Protein AF-A0A972R0W6-F1 (afdb_monomer)

Foldseek 3Di:
DDQDFDDWDFDDDPQWTWTDRDDPDPDDTQTDGRDPPADQVQEDEDEDEFDADDPQGFRDPFKDKFFAAQQGKYKYKYKDFPVQVFWWKKWKKFWDDDQPDWWKKKKAWDPVSDMDIDTGGDDGIDIDTDGPDPPPDDPDDDDRPTIMMIMTIGDHRIMMITGTIGTDRDFVCVFFDHLKTKDFADQAAQWAAKEQDLQQLKIWTWGQDDQKIFIKIFDDPPPPRYTDDDLPGMDTQDMDGARQWHAWYWDDDPVVAIWIWTWGQFFIKIFGADPNRHYGDDDIGGLEGRQDHDADRRYWYWDADPQGKIKIWFADRDQAHPDPRGQFIWIAHHPGRDTDTAEHAQHTFQAWDDDPQWIWTWGQHGFDPAAFPDWIFIATGGVPRGGPQAHQQPPQWTQHQVVLFTDGDPPNPPPDDPDDRVRHPDRGQETHTHQQAWRYKDAQCLAPDDPPSNAFMKTFGQWHDRHPDIDHLFIFGDHDPDGDHGDHGRGPLVDPVVCVQFQARFGWRYWDQGNNRWIKTAGNDGDDHGPVPGGRHTIMTMDRHPPDDPDPDD

Radius of gyration: 28.61 Å; Cα contacts (8 Å, |Δi|>4): 1429; chains: 1; bounding box: 66×71×79 Å

Solvent-accessible surface area (backbone atoms only — not comparable to full-atom values): 29806 Å² total; per-residue (Å²): 134,87,86,76,77,78,48,83,46,81,43,82,58,96,80,33,44,34,39,37,72,46,62,102,66,95,67,85,69,45,62,49,76,64,58,89,96,64,67,69,94,39,55,48,76,53,79,47,82,52,65,82,51,98,58,89,30,42,43,43,96,57,63,45,77,48,70,14,51,75,83,19,33,24,36,44,34,39,44,44,61,55,95,50,81,67,35,38,34,42,36,35,32,40,49,62,76,68,102,82,54,65,36,42,42,30,44,38,36,67,86,81,58,48,70,51,75,46,80,43,76,69,78,50,78,45,78,46,76,45,72,71,59,99,76,82,78,80,92,75,83,92,64,100,77,50,43,42,33,43,41,39,44,36,51,48,58,29,40,42,35,41,54,40,38,32,43,43,74,66,63,39,41,94,33,29,53,90,55,32,37,38,40,76,26,37,88,37,58,28,22,28,25,40,31,49,41,86,91,63,38,38,29,36,36,20,26,37,47,89,68,12,26,35,34,32,37,35,39,59,85,86,71,80,68,41,49,56,80,73,74,80,24,22,42,79,53,46,71,52,79,46,62,37,48,24,18,33,39,76,55,68,45,92,87,86,42,40,27,41,38,41,18,37,40,32,33,31,34,32,33,36,42,36,94,71,58,78,41,62,52,77,69,81,37,82,58,33,68,86,46,72,68,72,60,64,44,30,49,22,24,53,49,64,50,99,79,49,33,35,42,32,20,32,20,22,58,51,74,74,51,88,60,89,79,34,9,21,35,28,34,22,52,51,98,54,70,57,74,40,67,28,38,33,20,33,43,26,32,41,14,64,42,74,54,96,66,26,37,38,34,28,29,39,57,53,76,88,64,55,66,72,32,43,31,28,39,26,37,72,43,56,67,81,61,64,65,69,74,49,41,59,37,40,57,48,26,44,57,34,78,85,80,70,42,68,42,76,41,87,80,60,72,86,60,86,77,94,64,59,70,88,64,36,84,67,76,56,52,32,37,40,63,22,54,17,44,51,37,17,41,31,58,19,63,57,28,69,46,60,83,83,60,35,47,32,34,37,34,13,13,35,28,41,85,79,40,94,65,83,37,47,13,21,30,33,50,52,47,65,90,64,63,55,88,50,79,56,74,45,30,48,32,68,37,73,67,46,17,66,72,30,28,18,33,42,21,27,26,8,27,26,39,40,72,87,18,29,42,36,37,24,11,34,44,66,44,74,86,48,57,90,93,49,49,76,28,17,31,34,34,35,39,75,52,84,72,84,73,86,76,82,76,132

Sequence (554 aa):
MAMRIRLLILVMVGGLVVMLVGCFSGEPVLKLPSIPGLDFSKASGSITRMKPNSEPQQLLSQPVKITAPSEAWAVRIFSILPDYQGAVASIDFDTEWSDRNSFQVGVANYQTHEWEMLEVNSGGAHTLTLDPLSSYRSWNGGGEDEKTYLVFAVPPGETLTVNSIQTNQRRLYEHVPPGFVANRFLSLSGSRDIWTDSRTGVTYVMRRSGSGWEVWWMQDDNGDGKVTTGDKEAGILISGSGKAAHGVTVYGNAREGYFLYAGVFDTIYRVKLSANGRSPQGSLETWLTGLPAGRGHTAKSIRFDSSGNAYIGVGSSGNISTEQNRAAIYRVPAGSNRAKIWVRGIRNPTALLIEGKDLLVFSVERDRLGNEKPVEPLYRIPLSTPSGVDHFGYPWWMWDGVARDYVRDDRVGGAPIPLSADQIPFAPEAWIPAHNTPLGMVHANETNFPAPWNKGIFVAARGSWNSDVRTGYRVFYIDDGQTIPFTGMFLNANSLLFKNLVGGWFRPVSVAAAADGSLLVTGDAISGPVKPGEGFRGIYRISYDQTPYLTISP

Nearest PDB structures (foldseek):
  7y68-assembly1_A  TM=3.929E-01  e=5.080E-03  Homo sapiens
  8k10-assembly1_B  TM=3.950E-01  e=6.820E-03  Homo sapiens
  7y63-assembly1_A  TM=3.638E-01  e=6.820E-03  Homo sapiens
  6jja-assembly1_A  TM=3.104E-01  e=2.018E-01  Extra small virus
  7sg7-assembly1_U  TM=1.978E-01  e=2.988E-01  Lederbergvirus Sf6

Structure (mmCIF, N/CA/C/O backbone):
data_AF-A0A972R0W6-F1
#
_entry.id   AF-A0A972R0W6-F1
#
loop_
_atom_site.group_PDB
_atom_site.id
_atom_site.type_symbol
_atom_site.label_atom_id
_atom_site.label_alt_id
_atom_site.label_comp_id
_atom_site.label_asym_id
_atom_site.label_entity_id
_atom_site.label_seq_id
_atom_site.pdbx_PDB_ins_code
_atom_site.Cartn_x
_atom_site.Cartn_y
_atom_site.Cartn_z
_atom_site.occupancy
_atom_site.B_iso_or_equiv
_atom_site.auth_seq_id
_atom_site.auth_comp_id
_atom_site.auth_asym_id
_atom_site.auth_atom_id
_atom_site.pdbx_PDB_model_num
ATOM 1 N N . MET A 1 1 ? 1.108 22.843 47.972 1.00 26.27 1 MET A N 1
ATOM 2 C CA . MET A 1 1 ? -0.032 23.709 48.353 1.00 26.27 1 MET A CA 1
ATOM 3 C C . MET A 1 1 ? -1.268 23.194 47.630 1.00 26.27 1 MET A C 1
ATOM 5 O O . MET A 1 1 ? -1.279 23.199 46.410 1.00 26.27 1 MET A O 1
ATOM 9 N N . ALA A 1 2 ? -2.255 22.650 48.344 1.00 24.50 2 ALA A N 1
ATOM 10 C CA . ALA A 1 2 ? -3.485 22.145 47.735 1.00 24.50 2 ALA A CA 1
ATOM 11 C C . ALA A 1 2 ? -4.495 23.296 47.598 1.00 24.50 2 ALA A C 1
ATOM 13 O O . ALA A 1 2 ? -5.080 23.722 48.594 1.00 24.50 2 ALA A O 1
ATOM 14 N N . MET A 1 3 ? -4.683 23.815 46.384 1.00 24.27 3 MET A N 1
ATOM 15 C CA . MET A 1 3 ? -5.720 24.809 46.091 1.00 24.27 3 MET A CA 1
ATOM 16 C C . MET A 1 3 ? -7.095 24.123 46.175 1.00 24.27 3 MET A C 1
ATOM 18 O O . MET A 1 3 ? -7.469 23.322 45.319 1.00 24.27 3 MET A O 1
ATOM 22 N N . ARG A 1 4 ? -7.832 24.380 47.262 1.00 27.16 4 ARG A N 1
ATOM 23 C CA . ARG A 1 4 ? -9.235 23.975 47.422 1.00 27.16 4 ARG A CA 1
ATOM 24 C C . ARG A 1 4 ? -10.118 25.027 46.745 1.00 27.16 4 ARG A C 1
ATOM 26 O O . ARG A 1 4 ? -10.258 26.123 47.278 1.00 27.16 4 ARG A O 1
ATOM 33 N N . ILE A 1 5 ? -10.733 24.688 45.612 1.00 35.19 5 ILE A N 1
ATOM 34 C CA . ILE A 1 5 ? -11.845 25.466 45.036 1.00 35.19 5 ILE A CA 1
ATOM 35 C C . ILE A 1 5 ? -13.030 25.317 45.997 1.00 35.19 5 ILE A C 1
ATOM 37 O O . ILE A 1 5 ? -13.418 24.192 46.317 1.00 35.19 5 ILE A O 1
ATOM 41 N N . ARG A 1 6 ? -13.549 26.427 46.532 1.00 32.81 6 ARG A N 1
ATOM 42 C CA . ARG A 1 6 ? -14.561 26.408 47.606 1.00 32.81 6 ARG A CA 1
ATOM 43 C C . ARG A 1 6 ? -15.814 27.241 47.349 1.00 32.81 6 ARG A C 1
ATOM 45 O O . ARG A 1 6 ? -16.665 27.257 48.231 1.00 32.81 6 ARG A O 1
ATOM 52 N N . LEU A 1 7 ? -15.972 27.903 46.201 1.00 36.31 7 LEU A N 1
ATOM 53 C CA . LEU A 1 7 ? -17.125 28.785 46.022 1.00 36.31 7 LEU A CA 1
ATOM 54 C C . LEU A 1 7 ? -17.667 28.790 44.589 1.00 36.31 7 LEU A C 1
ATOM 56 O O . LEU A 1 7 ? -16.967 29.162 43.649 1.00 36.31 7 LEU A O 1
ATOM 60 N N . LEU A 1 8 ? -18.928 28.375 44.472 1.00 40.12 8 LEU A N 1
ATOM 61 C CA . LEU A 1 8 ? -19.815 28.630 43.344 1.00 40.12 8 LEU A CA 1
ATOM 62 C C . LEU A 1 8 ? -20.675 29.836 43.746 1.00 40.12 8 LEU A C 1
ATOM 64 O O . LEU A 1 8 ? -21.438 29.724 44.704 1.00 40.12 8 LEU A O 1
ATOM 68 N N . ILE A 1 9 ? -20.545 30.976 43.064 1.00 41.19 9 ILE A N 1
ATOM 69 C CA . ILE A 1 9 ? -21.496 32.090 43.219 1.00 41.19 9 ILE A CA 1
ATOM 70 C C . ILE A 1 9 ? -22.218 32.276 41.886 1.00 41.19 9 ILE A C 1
ATOM 72 O O . ILE A 1 9 ? -21.591 32.543 40.863 1.00 41.19 9 ILE A O 1
ATOM 76 N N . LEU A 1 10 ? -23.539 32.134 41.901 1.00 44.00 10 LEU A N 1
ATOM 77 C CA . LEU A 1 10 ? -24.410 32.512 40.791 1.00 44.00 10 LEU A CA 1
ATOM 78 C C . LEU A 1 10 ? -24.874 33.947 41.045 1.00 44.00 10 LEU A C 1
ATOM 80 O O . LEU A 1 10 ? -25.495 34.217 42.072 1.00 44.00 10 LEU A O 1
ATOM 84 N N . VAL A 1 11 ? -24.534 34.878 40.152 1.00 35.84 11 VAL A N 1
ATOM 85 C CA . VAL A 1 11 ? -24.940 36.288 40.267 1.00 35.84 11 VAL A CA 1
ATOM 86 C C . VAL A 1 11 ? -25.816 36.658 39.080 1.00 35.84 11 VAL A C 1
ATOM 88 O O . VAL A 1 11 ? -25.453 36.423 37.929 1.00 35.84 11 VAL A O 1
ATOM 91 N N . MET A 1 12 ? -26.965 37.267 39.361 1.00 31.06 12 MET A N 1
ATOM 92 C CA . MET A 1 12 ? -27.819 37.889 38.353 1.00 31.06 12 MET A CA 1
ATOM 93 C C . MET A 1 12 ? -27.298 39.291 38.036 1.00 31.06 12 MET A C 1
ATOM 95 O O . MET A 1 12 ? -27.282 40.156 38.912 1.00 31.06 12 MET A O 1
ATOM 99 N N . VAL A 1 13 ? -26.900 39.534 36.785 1.00 33.53 13 VAL A N 1
ATOM 100 C CA . VAL A 1 13 ? -26.570 40.884 36.300 1.00 33.53 13 VAL A CA 1
ATOM 101 C C . VAL A 1 13 ? -27.348 41.141 35.013 1.00 33.53 13 VAL A C 1
ATOM 103 O O . VAL A 1 13 ? -27.058 40.554 33.976 1.00 33.53 13 VAL A O 1
ATOM 106 N N . GLY A 1 14 ? -28.360 42.012 35.080 1.00 28.38 14 GLY A N 1
ATOM 107 C CA . GLY A 1 14 ? -29.099 42.480 33.899 1.00 28.38 14 GLY A CA 1
ATOM 108 C C . GLY A 1 14 ? -29.920 41.414 33.160 1.00 28.38 14 GLY A C 1
ATOM 109 O O . GLY A 1 14 ? -30.090 41.529 31.953 1.00 28.38 14 GLY A O 1
ATOM 110 N N . GLY A 1 15 ? -30.402 40.376 33.853 1.00 33.72 15 GLY A N 1
ATOM 111 C CA . GLY A 1 15 ? -31.162 39.272 33.245 1.00 33.72 15 GLY A CA 1
ATOM 112 C C . GLY A 1 15 ? -30.304 38.134 32.676 1.00 33.72 15 GLY A C 1
ATOM 113 O O . GLY A 1 15 ? -30.857 37.140 32.219 1.00 33.72 15 GLY A O 1
ATOM 114 N N . LEU A 1 16 ? -28.970 38.237 32.749 1.00 32.34 16 LEU A N 1
ATOM 115 C CA . LEU A 1 16 ? -28.038 37.135 32.493 1.00 32.34 16 LEU A CA 1
ATOM 116 C C . LEU A 1 16 ? -27.550 36.497 33.798 1.00 32.34 16 LEU A C 1
ATOM 118 O O . LEU A 1 16 ? -27.322 37.178 34.804 1.00 32.34 16 LEU A O 1
ATOM 122 N N . VAL A 1 17 ? -27.337 35.182 33.744 1.00 41.84 17 VAL A N 1
ATOM 123 C CA . VAL A 1 17 ? -26.822 34.372 34.851 1.00 41.84 17 VAL A CA 1
ATOM 124 C C . VAL A 1 17 ? -25.311 34.265 34.711 1.00 41.84 17 VAL A C 1
ATOM 126 O O . VAL A 1 17 ? -24.779 33.668 33.779 1.00 41.84 17 VAL A O 1
ATOM 129 N N . VAL A 1 18 ? -24.595 34.866 35.652 1.00 38.44 18 VAL A N 1
ATOM 130 C CA . VAL A 1 18 ? -23.135 34.879 35.666 1.00 38.44 18 VAL A CA 1
ATOM 131 C C . VAL A 1 18 ? -22.648 33.816 36.649 1.00 38.44 18 VAL A C 1
ATOM 133 O O . VAL A 1 18 ? -22.958 33.881 37.840 1.00 38.44 18 VAL A O 1
ATOM 136 N N . MET A 1 19 ? -21.887 32.833 36.161 1.00 47.56 19 MET A N 1
ATOM 137 C CA . MET A 1 19 ? -21.331 31.756 36.977 1.00 47.56 19 MET A CA 1
ATOM 138 C C . MET A 1 19 ? -19.899 32.111 37.408 1.00 47.56 19 MET A C 1
ATOM 140 O O . MET A 1 19 ? -18.948 32.044 36.628 1.00 47.56 19 MET A O 1
ATOM 144 N N . LEU A 1 20 ? -19.716 32.476 38.679 1.00 40.94 20 LEU A N 1
ATOM 145 C CA . LEU A 1 20 ? -18.393 32.689 39.269 1.00 40.94 20 LEU A CA 1
ATOM 146 C C . LEU A 1 20 ? -17.832 31.351 39.763 1.00 40.94 20 LEU A C 1
ATOM 148 O O . LEU A 1 20 ? -18.228 30.850 40.819 1.00 40.94 20 LEU A O 1
ATOM 152 N N . VAL A 1 21 ? -16.882 30.787 39.014 1.00 42.38 21 VAL A N 1
ATOM 153 C CA . VAL A 1 21 ? -16.009 29.707 39.496 1.00 42.38 21 VAL A CA 1
ATOM 154 C C . VAL A 1 21 ? -14.774 30.358 40.118 1.00 42.38 21 VAL A C 1
ATOM 156 O O . VAL A 1 21 ? -13.815 30.684 39.428 1.00 42.38 21 VAL A O 1
ATOM 159 N N . GLY A 1 22 ? -14.806 30.607 41.428 1.00 34.03 22 GLY A N 1
ATOM 160 C CA . GLY A 1 22 ? -13.703 31.273 42.121 1.00 34.03 22 GLY A CA 1
ATOM 161 C C . GLY A 1 22 ? -12.581 30.310 42.522 1.00 34.03 22 GLY A C 1
ATOM 162 O O . GLY A 1 22 ? -12.745 29.523 43.459 1.00 34.03 22 GLY A O 1
ATOM 163 N N . CYS A 1 23 ? -11.406 30.430 41.897 1.00 34.53 23 CYS A N 1
ATOM 164 C CA . CYS A 1 23 ? -10.146 30.305 42.638 1.00 34.53 23 CYS A CA 1
ATOM 165 C C . CYS A 1 23 ? -9.796 31.697 43.180 1.00 34.53 23 CYS A C 1
ATOM 167 O O . CYS A 1 23 ? -10.013 32.692 42.492 1.00 34.53 23 CYS A O 1
ATOM 169 N N . PHE A 1 24 ? -9.297 31.794 44.415 1.00 35.31 24 PHE A N 1
ATOM 170 C CA . PHE A 1 24 ? -8.860 33.064 45.012 1.00 35.31 24 PHE A CA 1
ATOM 171 C C . PHE A 1 24 ? -7.587 33.579 44.308 1.00 35.31 24 PHE A C 1
ATOM 173 O O . PHE A 1 24 ? -6.499 33.517 44.867 1.00 35.31 24 PHE A O 1
ATOM 180 N N . SER A 1 25 ? -7.711 34.037 43.063 1.00 35.16 25 SER A N 1
ATOM 181 C CA . SER A 1 25 ? -6.658 34.709 42.297 1.00 35.16 25 SER A CA 1
ATOM 182 C C . SER A 1 25 ? -7.235 35.376 41.038 1.00 35.16 25 SER A C 1
ATOM 184 O O . SER A 1 25 ? -6.908 34.972 39.938 1.00 35.16 25 SER A O 1
ATOM 186 N N . GLY A 1 26 ? -8.124 36.366 41.184 1.00 36.16 26 GLY A N 1
ATOM 187 C CA . GLY A 1 26 ? -8.351 37.429 40.179 1.00 36.16 26 GLY A CA 1
ATOM 188 C C . GLY A 1 26 ? -8.677 37.072 38.711 1.00 36.16 26 GLY A C 1
ATOM 189 O O . GLY A 1 26 ? -8.507 37.938 37.860 1.00 36.16 26 GLY A O 1
ATOM 190 N N . GLU A 1 27 ? -9.131 35.858 38.400 1.00 37.72 27 GLU A N 1
ATOM 191 C CA . GLU A 1 27 ? -9.293 35.332 37.027 1.00 37.72 27 GLU A CA 1
ATOM 192 C C . GLU A 1 27 ? -10.741 35.446 36.479 1.00 37.72 27 GLU A C 1
ATOM 194 O O . GLU A 1 27 ? -11.682 35.625 37.264 1.00 37.72 27 GLU A O 1
ATOM 199 N N . PRO A 1 28 ? -10.950 35.381 35.142 1.00 37.97 28 PRO A N 1
ATOM 200 C CA . PRO A 1 28 ? -12.213 35.741 34.491 1.00 37.97 28 PRO A CA 1
ATOM 201 C C . PRO A 1 28 ? -13.389 34.794 34.782 1.00 37.97 28 PRO A C 1
ATOM 203 O O . PRO A 1 28 ? -13.250 33.607 35.082 1.00 37.97 28 PRO A O 1
ATOM 206 N N . VAL A 1 29 ? -14.586 35.372 34.669 1.00 44.16 29 VAL A N 1
ATOM 207 C CA . VAL A 1 29 ? -15.883 34.789 35.032 1.00 44.16 29 VAL A CA 1
ATOM 208 C C . VAL A 1 29 ? -16.507 34.055 33.843 1.00 44.16 29 VAL A C 1
ATOM 210 O O . VAL A 1 29 ? -16.591 34.626 32.755 1.00 44.16 29 VAL A O 1
ATOM 213 N N . LEU A 1 30 ? -17.006 32.830 34.041 1.00 41.09 30 LEU A N 1
ATOM 214 C CA . LEU A 1 30 ? -17.746 32.112 33.001 1.00 41.09 30 LEU A CA 1
ATOM 215 C C . LEU A 1 30 ? -19.176 32.678 32.912 1.00 41.09 30 LEU A C 1
ATOM 217 O O . LEU A 1 30 ? -19.958 32.585 33.860 1.00 41.09 30 LEU A O 1
ATOM 221 N N . LYS A 1 31 ? -19.532 33.299 31.785 1.00 44.34 31 LYS A N 1
ATOM 222 C CA . LYS A 1 31 ? -20.897 33.786 31.540 1.00 44.34 31 LYS A CA 1
ATOM 223 C C . LYS A 1 31 ? -21.687 32.709 30.807 1.00 44.34 31 LYS A C 1
ATOM 225 O O . LYS A 1 31 ? -21.352 32.384 29.675 1.00 44.34 31 LYS A O 1
ATOM 230 N N . LEU A 1 32 ? -22.719 32.178 31.457 1.00 43.28 32 LEU A N 1
ATOM 231 C CA . LEU A 1 32 ? -23.705 31.313 30.819 1.00 43.28 32 LEU A CA 1
ATOM 232 C C . LEU A 1 32 ? -24.863 32.191 30.296 1.00 43.28 32 LEU A C 1
ATOM 234 O O . LEU A 1 32 ? -25.122 33.271 30.835 1.00 43.28 32 LEU A O 1
ATOM 238 N N . PRO A 1 33 ? -25.547 31.785 29.224 1.00 41.19 33 PRO A N 1
ATOM 239 C CA . PRO A 1 33 ? -26.726 32.479 28.703 1.00 41.19 33 PRO A CA 1
ATOM 240 C C . PRO A 1 33 ? -27.892 32.408 29.698 1.00 41.19 33 PRO A C 1
ATOM 242 O O . PRO A 1 33 ? -27.933 31.547 30.578 1.00 41.19 33 PRO A O 1
ATOM 245 N N . SER A 1 34 ? -28.895 33.269 29.523 1.00 45.50 34 SER A N 1
ATOM 246 C CA . SER A 1 34 ? -30.193 33.069 30.170 1.00 45.50 34 SER A CA 1
ATOM 247 C C . SER A 1 34 ? -30.876 31.839 29.570 1.00 45.50 34 SER A C 1
ATOM 249 O O . SER A 1 34 ? -31.224 31.848 28.389 1.00 45.50 34 SER A O 1
ATOM 251 N N . ILE A 1 35 ? -31.075 30.797 30.378 1.00 44.88 35 ILE A N 1
ATOM 252 C CA . ILE A 1 35 ? -31.847 29.621 29.974 1.00 44.88 35 ILE A CA 1
ATOM 253 C C . ILE A 1 35 ? -33.345 29.942 30.138 1.00 44.88 35 ILE A C 1
ATOM 255 O O . ILE A 1 35 ? -33.762 30.295 31.247 1.00 44.88 35 ILE A O 1
ATOM 259 N N . PRO A 1 36 ? -34.169 29.851 29.076 1.00 39.59 36 PRO A N 1
ATOM 260 C CA . PRO A 1 36 ? -35.606 30.103 29.173 1.00 39.59 36 PRO A CA 1
ATOM 261 C C . PRO A 1 36 ? -36.269 29.186 30.215 1.00 39.59 36 PRO A C 1
ATOM 263 O O . PRO A 1 36 ? -36.095 27.975 30.172 1.00 39.59 36 PRO A O 1
ATOM 266 N N . GLY A 1 37 ? -37.021 29.761 31.162 1.00 44.09 37 GLY A N 1
ATOM 267 C CA . GLY A 1 37 ? -37.746 29.005 32.198 1.00 44.09 37 GLY A CA 1
ATOM 268 C C . GLY A 1 37 ? -36.940 28.627 33.452 1.00 44.09 37 GLY A C 1
ATOM 269 O O . GLY A 1 37 ? -37.501 28.031 34.371 1.00 44.09 37 GLY A O 1
ATOM 270 N N . LEU A 1 38 ? -35.659 28.999 33.533 1.00 43.56 38 LEU A N 1
ATOM 271 C CA . LEU A 1 38 ? -34.770 28.648 34.646 1.00 43.56 38 LEU A CA 1
ATOM 272 C C . LEU A 1 38 ? -34.565 29.829 35.612 1.00 43.56 38 LEU A C 1
ATOM 274 O O . LEU A 1 38 ? -33.922 30.823 35.276 1.00 43.56 38 LEU A O 1
ATOM 278 N N . ASP A 1 39 ? -35.088 29.711 36.839 1.00 48.16 39 ASP A N 1
ATOM 279 C CA . ASP A 1 39 ? -34.835 30.662 37.931 1.00 48.16 39 ASP A CA 1
ATOM 280 C C . ASP A 1 39 ? -33.654 30.194 38.797 1.00 48.16 39 ASP A C 1
ATOM 282 O O . ASP A 1 39 ? -33.787 29.387 39.721 1.00 48.16 39 ASP A O 1
ATOM 286 N N . PHE A 1 40 ? -32.470 30.726 38.500 1.00 45.34 40 PHE A N 1
ATOM 287 C CA . PHE A 1 40 ? -31.237 30.396 39.217 1.00 45.34 40 PHE A CA 1
ATOM 288 C C . PHE A 1 40 ? -31.136 31.017 40.616 1.00 45.34 40 PHE A C 1
ATOM 290 O O . PHE A 1 40 ? -30.212 30.671 41.356 1.00 45.34 40 PHE A O 1
ATOM 297 N N . SER A 1 41 ? -32.071 31.890 41.021 1.00 42.97 41 SER A N 1
ATOM 298 C CA . SER A 1 41 ? -32.126 32.388 42.406 1.00 42.97 41 SER A CA 1
ATOM 299 C C . SER A 1 41 ? -32.445 31.275 43.415 1.00 42.97 41 SER A C 1
ATOM 301 O O . SER A 1 41 ? -32.182 31.423 44.609 1.00 42.97 41 SER A O 1
ATOM 303 N N . LYS A 1 42 ? -32.933 30.130 42.919 1.00 47.88 42 LYS A N 1
ATOM 304 C CA . LYS A 1 42 ? -33.220 28.902 43.664 1.00 47.88 42 LYS A CA 1
ATOM 305 C C . LYS A 1 42 ? -32.438 27.701 43.113 1.00 47.88 42 LYS A C 1
ATOM 307 O O . LYS A 1 42 ? -33.009 26.633 42.938 1.00 47.88 42 LYS A O 1
ATOM 312 N N . ALA A 1 43 ? -31.151 27.846 42.794 1.00 44.56 43 ALA A N 1
ATOM 313 C CA . ALA A 1 43 ? -30.321 26.725 42.335 1.00 44.56 43 ALA A CA 1
ATOM 314 C C . ALA A 1 43 ? -29.346 26.236 43.420 1.00 44.56 43 ALA A C 1
ATOM 316 O O . ALA A 1 43 ? -28.708 27.032 44.109 1.00 44.56 43 ALA A O 1
ATOM 317 N N . SER A 1 44 ? -29.185 24.916 43.541 1.00 49.84 44 SER A N 1
ATOM 318 C CA . SER A 1 44 ? -28.131 24.287 44.355 1.00 49.84 44 SER A CA 1
ATOM 319 C C . SER A 1 44 ? -27.089 23.629 43.446 1.00 49.84 44 SER A C 1
ATOM 321 O O . SER A 1 44 ? -27.449 23.053 42.420 1.00 49.84 44 SER A O 1
ATOM 323 N N . GLY A 1 45 ? -25.793 23.740 43.772 1.00 51.44 45 GLY A N 1
ATOM 324 C CA . GLY A 1 45 ? -24.725 23.304 42.865 1.00 51.44 45 GLY A CA 1
ATOM 325 C C . GLY A 1 45 ? -23.559 22.574 43.527 1.00 51.44 45 GLY A C 1
ATOM 326 O O . GLY A 1 45 ? -23.182 22.869 44.660 1.00 51.44 45 GLY A O 1
ATOM 327 N N . SER A 1 46 ? -22.955 21.626 42.802 1.00 45.59 46 SER A N 1
ATOM 328 C CA . SER A 1 46 ? -21.710 20.955 43.208 1.00 45.59 46 SER A CA 1
ATOM 329 C C . SER A 1 46 ? -20.810 20.633 42.009 1.00 45.59 46 SER A C 1
ATOM 331 O O . SER A 1 46 ? -21.289 20.351 40.909 1.00 45.59 46 SER A O 1
ATOM 333 N N . ILE A 1 47 ? -19.490 20.669 42.229 1.00 44.28 47 ILE A N 1
ATOM 334 C CA . ILE A 1 47 ? -18.471 20.369 41.213 1.00 44.28 47 ILE A CA 1
ATOM 335 C C . ILE A 1 47 ? -17.800 19.042 41.561 1.00 44.28 47 ILE A C 1
ATOM 337 O O . ILE A 1 47 ? -17.255 18.883 42.654 1.00 44.28 47 ILE A O 1
ATOM 341 N N . THR A 1 48 ? -17.807 18.096 40.622 1.00 48.38 48 THR A N 1
ATOM 342 C CA . THR A 1 48 ? -17.081 16.824 40.738 1.00 48.38 48 THR A CA 1
ATOM 343 C C . THR A 1 48 ? -15.878 16.841 39.794 1.00 48.38 48 THR A C 1
ATOM 345 O O . THR A 1 48 ? -16.021 17.020 38.585 1.00 48.38 48 THR A O 1
ATOM 348 N N . ARG A 1 49 ? -14.667 16.682 40.345 1.00 49.62 49 ARG A N 1
ATOM 349 C CA . ARG A 1 49 ? -13.434 16.587 39.550 1.00 49.62 49 ARG A CA 1
ATOM 350 C C . ARG A 1 49 ? -13.189 15.128 39.186 1.00 49.62 49 ARG A C 1
ATOM 352 O O . ARG A 1 49 ? -13.038 14.305 40.086 1.00 49.62 49 ARG A O 1
ATOM 359 N N . MET A 1 50 ? -13.127 14.828 37.894 1.00 52.03 50 MET A N 1
ATOM 360 C CA . MET A 1 50 ? -12.897 13.468 37.406 1.00 52.03 50 MET A CA 1
ATOM 361 C C . MET A 1 50 ? -11.399 13.228 37.173 1.00 52.03 50 MET A C 1
ATOM 363 O O . MET A 1 50 ? -10.663 14.145 36.799 1.00 52.03 50 MET A O 1
ATOM 367 N N . LYS A 1 51 ? -10.937 12.003 37.436 1.00 44.16 51 LYS A N 1
ATOM 368 C CA . LYS A 1 51 ? -9.584 11.517 37.123 1.00 44.16 51 LYS A CA 1
ATOM 369 C C . LYS A 1 51 ? -9.710 10.176 36.391 1.00 44.16 51 LYS A C 1
ATOM 371 O O . LYS A 1 51 ? -10.608 9.417 36.746 1.00 44.16 51 LYS A O 1
ATOM 376 N N . PRO A 1 52 ? -8.850 9.880 35.405 1.00 40.00 52 PRO A N 1
ATOM 377 C CA . PRO A 1 52 ? -8.977 8.663 34.609 1.00 40.00 52 PRO A CA 1
ATOM 378 C C . PRO A 1 52 ? -8.686 7.383 35.399 1.00 40.00 52 PRO A C 1
ATOM 380 O O . PRO A 1 52 ? -7.757 7.344 36.208 1.00 40.00 52 PRO A O 1
ATOM 383 N N . ASN A 1 53 ? -9.432 6.328 35.058 1.00 40.75 53 ASN A N 1
ATOM 384 C CA . ASN A 1 53 ? -9.064 4.926 35.264 1.00 40.75 53 ASN A CA 1
ATOM 385 C C . ASN A 1 53 ? -8.521 4.335 33.940 1.00 40.75 53 ASN A C 1
ATOM 387 O O . ASN A 1 53 ? -8.672 4.931 32.876 1.00 40.75 53 ASN A O 1
ATOM 391 N N . SER A 1 54 ? -7.810 3.209 34.005 1.00 36.12 54 SER A N 1
ATOM 392 C CA . SER A 1 54 ? -6.742 2.827 33.063 1.00 36.12 54 SER A CA 1
ATOM 393 C C . SER A 1 54 ? -7.103 2.151 31.720 1.00 36.12 54 SER A C 1
ATOM 395 O O . SER A 1 54 ? -6.172 1.738 31.045 1.00 36.12 54 SER A O 1
ATOM 397 N N . GLU A 1 55 ? -8.357 2.084 31.263 1.00 37.00 55 GLU A N 1
ATOM 398 C CA . GLU A 1 55 ? -8.754 1.675 29.879 1.00 37.00 55 GLU A CA 1
ATOM 399 C C . GLU A 1 55 ? -9.986 2.510 29.419 1.00 37.00 55 GLU A C 1
ATOM 401 O O . GLU A 1 55 ? -10.231 3.465 30.153 1.00 37.00 55 GLU A O 1
ATOM 406 N N . PRO A 1 56 ? -10.669 2.338 28.241 1.00 43.38 56 PRO A N 1
ATOM 407 C CA . PRO A 1 56 ? -11.446 3.413 27.583 1.00 43.38 56 PRO A CA 1
ATOM 408 C C . PRO A 1 56 ? -12.249 4.216 28.602 1.00 43.38 56 PRO A C 1
ATOM 410 O O . PRO A 1 56 ? -13.013 3.662 29.386 1.00 43.38 56 PRO A O 1
ATOM 413 N N . GLN A 1 57 ? -11.903 5.499 28.697 1.00 55.91 57 GLN A N 1
ATOM 414 C CA . GLN A 1 57 ? -11.796 6.150 29.997 1.00 55.91 57 GLN A CA 1
ATOM 415 C C . GLN A 1 57 ? -13.164 6.487 30.565 1.00 55.91 57 GLN A C 1
ATOM 417 O O . GLN A 1 57 ? -13.695 7.580 30.375 1.00 55.91 57 GLN A O 1
ATOM 422 N N . GLN A 1 58 ? -13.725 5.524 31.290 1.00 55.78 58 GLN A N 1
ATOM 423 C CA . GLN A 1 58 ? -14.866 5.724 32.157 1.00 55.78 58 GLN A CA 1
ATOM 424 C C . GLN A 1 58 ? -14.446 6.733 33.233 1.00 55.78 58 GLN A C 1
ATOM 426 O O . GLN A 1 58 ? -13.643 6.440 34.122 1.00 55.78 58 GLN A O 1
ATOM 431 N N . LEU A 1 59 ? -14.941 7.962 33.107 1.00 59.16 59 LEU A N 1
ATOM 432 C CA . LEU A 1 59 ? -14.613 9.074 33.998 1.00 59.16 59 LEU A CA 1
ATOM 433 C C . LEU A 1 59 ? -15.384 9.000 35.321 1.00 59.16 59 LEU A C 1
ATOM 435 O O . LEU A 1 59 ? -14.971 9.602 36.315 1.00 59.16 59 LEU A O 1
ATOM 439 N N . LEU A 1 60 ? -16.489 8.250 35.336 1.00 61.84 60 LEU A N 1
ATOM 440 C CA . LEU A 1 60 ? -17.251 7.925 36.536 1.00 61.84 60 LEU A CA 1
ATOM 441 C C . LEU A 1 60 ? -16.911 6.513 37.012 1.00 61.84 60 LEU A C 1
ATOM 443 O O . LEU A 1 60 ? -17.122 5.545 36.294 1.00 61.84 60 LEU A O 1
ATOM 447 N N . SER A 1 61 ? -16.443 6.383 38.253 1.00 60.09 61 SER A N 1
ATOM 448 C CA . SER A 1 61 ? -16.219 5.073 38.881 1.00 60.09 61 SER A CA 1
ATOM 449 C C . SER A 1 61 ? -17.514 4.388 39.336 1.00 60.09 61 SER A C 1
ATOM 451 O O . SER A 1 61 ? -17.491 3.216 39.695 1.00 60.09 61 SER A O 1
ATOM 453 N N . GLN A 1 62 ? -18.617 5.137 39.399 1.00 69.19 62 GLN A N 1
ATOM 454 C CA . GLN A 1 62 ? -19.953 4.688 39.792 1.00 69.19 62 GLN A CA 1
ATOM 455 C C . GLN A 1 62 ? -21.001 5.702 39.299 1.00 69.19 62 GLN A C 1
ATOM 457 O O . GLN A 1 62 ? -20.649 6.881 39.149 1.00 69.19 62 GLN A O 1
ATOM 462 N N . PRO A 1 63 ? -22.269 5.292 39.104 1.00 77.31 63 PRO A N 1
ATOM 463 C CA . PRO A 1 63 ? -23.343 6.208 38.742 1.00 77.31 63 PRO A CA 1
ATOM 464 C C . PRO A 1 63 ? -23.479 7.377 39.723 1.00 77.31 63 PRO A C 1
ATOM 466 O O . PRO A 1 63 ? -23.330 7.219 40.939 1.00 77.31 63 PRO A O 1
ATOM 469 N N . VAL A 1 64 ? -23.788 8.562 39.202 1.00 76.25 64 VAL A N 1
ATOM 470 C CA . VAL A 1 64 ? -23.983 9.783 39.989 1.00 76.25 64 VAL A CA 1
ATOM 471 C C . VAL A 1 64 ? -25.441 10.207 39.913 1.00 76.25 64 VAL A C 1
ATOM 473 O O . VAL A 1 64 ? -25.908 10.659 38.871 1.00 76.25 64 VAL A O 1
ATOM 476 N N . LYS A 1 65 ? -26.143 10.123 41.046 1.00 81.50 65 LYS A N 1
ATOM 477 C CA . LYS A 1 65 ? -27.491 10.683 41.190 1.00 81.50 65 LYS A CA 1
ATOM 478 C C . LYS A 1 65 ? -27.443 12.186 41.469 1.00 81.50 65 LYS A C 1
ATOM 480 O O . LYS A 1 65 ? -26.639 12.664 42.278 1.00 81.50 65 LYS A O 1
ATOM 485 N N . ILE A 1 66 ? -28.314 12.925 40.796 1.00 76.12 66 ILE A N 1
ATOM 486 C CA . ILE A 1 66 ? -28.523 14.365 40.919 1.00 76.12 66 ILE A CA 1
ATOM 487 C C . ILE A 1 66 ? -30.014 14.563 41.193 1.00 76.12 66 ILE A C 1
ATOM 489 O O . ILE A 1 66 ? -30.829 14.456 40.284 1.00 76.12 66 ILE A O 1
ATOM 493 N N . THR A 1 67 ? -30.364 14.825 42.450 1.00 79.19 67 THR A N 1
ATOM 494 C CA . THR A 1 67 ? -31.752 15.052 42.877 1.00 79.19 67 THR A CA 1
ATOM 495 C C . THR A 1 67 ? -31.965 16.531 43.150 1.00 79.19 67 THR A C 1
ATOM 497 O O . THR A 1 67 ? -31.236 17.130 43.947 1.00 79.19 67 THR A O 1
ATOM 500 N N . ALA A 1 68 ? -32.959 17.113 42.490 1.00 72.31 68 ALA A N 1
ATOM 501 C CA . ALA A 1 68 ? -33.360 18.492 42.689 1.00 72.31 68 ALA A CA 1
ATOM 502 C C . ALA A 1 68 ? -34.355 18.616 43.856 1.00 72.31 68 ALA A C 1
ATOM 504 O O . ALA A 1 68 ? -35.273 17.801 43.975 1.00 72.31 68 ALA A O 1
ATOM 505 N N . PRO A 1 69 ? -34.218 19.627 44.734 1.00 71.88 69 PRO A N 1
ATOM 506 C CA . PRO A 1 69 ? -35.246 19.918 45.727 1.00 71.88 69 PRO A CA 1
ATOM 507 C C . PRO A 1 69 ? -36.579 20.291 45.060 1.00 71.88 69 PRO A C 1
ATOM 509 O O . PRO A 1 69 ? -36.602 20.783 43.937 1.00 71.88 69 PRO A O 1
ATOM 512 N N . SER A 1 70 ? -37.697 20.131 45.769 1.00 75.69 70 SER A N 1
ATOM 513 C CA . SER A 1 70 ? -39.052 20.352 45.229 1.00 75.69 70 SER A CA 1
ATOM 514 C C . SER A 1 70 ? -39.321 21.760 44.681 1.00 75.69 70 SER A C 1
ATOM 516 O O . SER A 1 70 ? -40.233 21.936 43.884 1.00 75.69 70 SER A O 1
ATOM 518 N N . GLU A 1 71 ? -38.546 22.765 45.098 1.00 74.00 71 GLU A N 1
ATOM 519 C CA . GLU A 1 71 ? -38.721 24.168 44.689 1.00 74.00 71 GLU A CA 1
ATOM 520 C C . GLU A 1 71 ? -37.483 24.782 44.018 1.00 74.00 71 GLU A C 1
ATOM 522 O O . GLU A 1 71 ? -37.423 25.997 43.815 1.00 74.00 71 GLU A O 1
ATOM 527 N N . ALA A 1 72 ? -36.467 23.971 43.720 1.00 64.81 72 ALA A N 1
ATOM 528 C CA . ALA A 1 72 ? -35.158 24.452 43.303 1.00 64.81 72 ALA A CA 1
ATOM 529 C C . ALA A 1 72 ? -34.543 23.557 42.230 1.00 64.81 72 ALA A C 1
ATOM 531 O O . ALA A 1 72 ? -34.621 22.337 42.314 1.00 64.81 72 ALA A O 1
ATOM 532 N N . TRP A 1 73 ? -33.867 24.163 41.257 1.00 63.16 73 TRP A N 1
ATOM 533 C CA . TRP A 1 73 ? -33.076 23.411 40.285 1.00 63.16 73 TRP A CA 1
ATOM 534 C C . TRP A 1 73 ? -31.816 22.839 40.955 1.00 63.16 73 TRP A C 1
ATOM 536 O O . TRP A 1 73 ? -31.197 23.481 41.815 1.00 63.16 73 TRP A O 1
ATOM 546 N N . ALA A 1 74 ? -31.390 21.649 40.536 1.00 65.62 74 ALA A N 1
ATOM 547 C CA . ALA A 1 74 ? -30.068 21.120 40.870 1.00 65.62 74 ALA A CA 1
ATOM 548 C C . ALA A 1 74 ? -29.135 21.222 39.665 1.00 65.62 74 ALA A C 1
ATOM 550 O O . ALA A 1 74 ? -29.448 20.733 38.583 1.00 65.62 74 ALA A O 1
ATOM 551 N N . VAL A 1 75 ? -27.961 21.824 39.865 1.00 65.25 75 VAL A N 1
ATOM 552 C CA . VAL A 1 75 ? -26.919 21.924 38.839 1.00 65.25 75 VAL A CA 1
ATOM 553 C C . VAL A 1 75 ? -25.711 21.082 39.244 1.00 65.25 75 VAL A C 1
ATOM 555 O O . VAL A 1 75 ? -25.083 21.305 40.283 1.00 65.25 75 VAL A O 1
ATOM 558 N N . ARG A 1 76 ? -25.346 20.104 38.416 1.00 68.44 76 ARG A N 1
ATOM 559 C CA . ARG A 1 76 ? -24.148 19.274 38.611 1.00 68.44 76 ARG A CA 1
ATOM 560 C C . ARG A 1 76 ? -23.146 19.572 37.512 1.00 68.44 76 ARG A C 1
ATOM 562 O O . ARG A 1 76 ? -23.503 19.571 36.338 1.00 68.44 76 ARG A O 1
ATOM 569 N N . ILE A 1 77 ? -21.890 19.791 37.898 1.00 63.91 77 ILE A N 1
ATOM 570 C CA . ILE A 1 77 ? -20.820 20.080 36.943 1.00 63.91 77 ILE A CA 1
ATOM 571 C C . ILE A 1 77 ? -19.703 19.063 37.079 1.00 63.91 77 ILE A C 1
ATOM 573 O O . ILE A 1 77 ? -19.187 18.820 38.177 1.00 63.91 77 ILE A O 1
ATOM 577 N N . PHE A 1 78 ? -19.297 18.514 35.942 1.00 63.69 78 PHE A N 1
ATOM 578 C CA . PHE A 1 78 ? -18.158 17.622 35.840 1.00 63.69 78 PHE A CA 1
ATOM 579 C C . PHE A 1 78 ? -17.032 18.319 35.081 1.00 63.69 78 PHE A C 1
ATOM 581 O O . PHE A 1 78 ? -17.212 18.764 33.951 1.00 63.69 78 PHE A O 1
ATOM 588 N N . SER A 1 79 ? -15.864 18.435 35.715 1.00 59.09 79 SER A N 1
ATOM 589 C CA . SER A 1 79 ? -14.666 18.985 35.071 1.00 59.09 79 SER A CA 1
ATOM 590 C C . SER A 1 79 ? -13.894 17.872 34.371 1.00 59.09 79 SER A C 1
ATOM 592 O O . SER A 1 79 ? -13.500 16.896 35.018 1.00 59.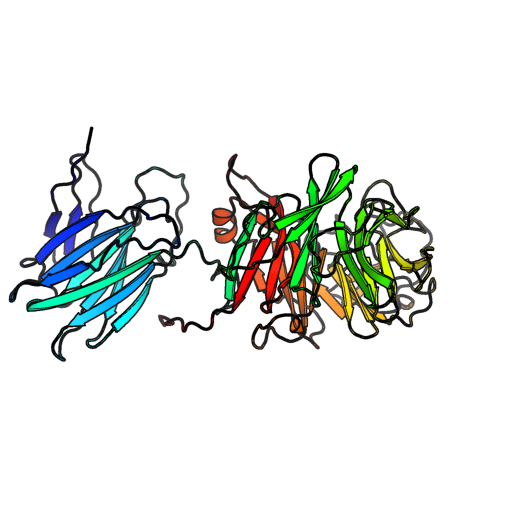09 79 SER A O 1
ATOM 594 N N . ILE A 1 80 ? -13.662 18.051 33.071 1.00 57.31 80 ILE A N 1
ATOM 595 C CA . ILE A 1 80 ? -12.799 17.214 32.237 1.00 57.31 80 ILE A CA 1
ATOM 596 C C . ILE A 1 80 ? -11.430 17.911 32.147 1.00 57.31 80 ILE A C 1
ATOM 598 O O . ILE A 1 80 ? -11.353 19.109 31.869 1.00 57.31 80 ILE A O 1
ATOM 602 N N . LEU A 1 81 ? -10.356 17.183 32.472 1.00 50.28 81 LEU A N 1
ATOM 603 C CA . LEU A 1 81 ? -8.989 17.721 32.540 1.00 50.28 81 LEU A CA 1
ATOM 604 C C . LEU A 1 81 ? -8.412 18.081 31.142 1.00 50.28 81 LEU A C 1
ATOM 606 O O . LEU A 1 81 ? -8.892 17.553 30.141 1.00 50.28 81 LEU A O 1
ATOM 610 N N . PRO A 1 82 ? -7.376 18.947 31.069 1.00 42.31 82 PRO A N 1
ATOM 611 C CA . PRO A 1 82 ? -6.799 19.460 29.813 1.00 42.31 82 PRO A CA 1
ATOM 612 C C . PRO A 1 82 ? -6.239 18.396 28.864 1.00 42.31 82 PRO A C 1
ATOM 614 O O . PRO A 1 82 ? -6.198 18.595 27.652 1.00 42.31 82 PRO A O 1
ATOM 617 N N . ASP A 1 83 ? -5.847 17.240 29.401 1.00 42.62 83 ASP A N 1
ATOM 618 C CA . ASP A 1 83 ? -5.232 16.141 28.647 1.00 42.62 83 ASP A CA 1
ATOM 619 C C . ASP A 1 83 ? -6.188 15.520 27.595 1.00 42.62 83 ASP A C 1
ATOM 621 O O . ASP A 1 83 ? -5.799 14.631 26.835 1.00 42.62 83 ASP A O 1
ATOM 625 N N . TYR A 1 84 ? -7.438 16.003 27.535 1.00 47.81 84 TYR A N 1
ATOM 626 C CA . TYR A 1 84 ? -8.552 15.509 26.723 1.00 47.81 84 TYR A CA 1
ATOM 627 C C . TYR A 1 84 ? -9.037 16.488 25.645 1.00 47.81 84 TYR A C 1
ATOM 629 O O . TYR A 1 84 ? -10.227 16.508 25.325 1.00 47.81 84 TYR A O 1
ATOM 637 N N . GLN A 1 85 ? -8.139 17.283 25.054 1.00 40.34 85 GLN A N 1
ATOM 638 C CA . GLN A 1 85 ? -8.475 18.102 23.882 1.00 40.34 85 GLN A CA 1
ATOM 639 C C . GLN A 1 85 ? -9.142 17.256 22.772 1.00 40.34 85 GLN A C 1
ATOM 641 O O . GLN A 1 85 ? -8.508 16.377 22.178 1.00 40.34 85 GLN A O 1
ATOM 646 N N . GLY A 1 86 ? -10.417 17.541 22.474 1.00 45.09 86 GLY A N 1
ATOM 647 C CA . GLY A 1 86 ? -11.177 16.915 21.382 1.00 45.09 86 GLY A CA 1
ATOM 648 C C . GLY A 1 86 ? -11.757 15.526 21.684 1.00 45.09 86 GLY A C 1
ATOM 649 O O . GLY A 1 86 ? -11.908 14.723 20.764 1.00 45.09 86 GLY A O 1
ATOM 650 N N . ALA A 1 87 ? -12.016 15.194 22.952 1.00 42.25 87 ALA A N 1
ATOM 651 C CA . ALA A 1 87 ? -12.704 13.955 23.306 1.00 42.25 87 ALA A CA 1
ATOM 652 C C . ALA A 1 87 ? -14.214 14.073 23.060 1.00 42.25 87 ALA A C 1
ATOM 654 O O . ALA A 1 87 ? -14.875 14.922 23.654 1.00 42.25 87 ALA A O 1
ATOM 655 N N . VAL A 1 88 ? -14.755 13.167 22.247 1.00 45.91 88 VAL A N 1
ATOM 656 C CA . VAL A 1 88 ? -16.198 12.930 22.179 1.00 45.91 88 VAL A CA 1
ATOM 657 C C . VAL A 1 88 ? -16.613 12.289 23.502 1.00 45.91 88 VAL A C 1
ATOM 659 O O . VAL A 1 88 ? -16.143 11.193 23.832 1.00 45.91 88 VAL A O 1
ATOM 662 N N . ALA A 1 89 ? -17.451 12.971 24.279 1.00 49.97 89 ALA A N 1
ATOM 663 C CA . ALA A 1 89 ? -18.007 12.405 25.503 1.00 49.97 89 ALA A CA 1
ATOM 664 C C . ALA A 1 89 ? -19.295 11.654 25.154 1.00 49.97 89 ALA A C 1
ATOM 666 O O . ALA A 1 89 ? -20.231 12.250 24.628 1.00 49.97 89 ALA A O 1
ATOM 667 N N . SER A 1 90 ? -19.332 10.348 25.421 1.00 55.00 90 SER A N 1
ATOM 668 C CA . SER A 1 90 ? -20.582 9.582 25.465 1.00 55.00 90 SER A CA 1
ATOM 669 C C . SER A 1 90 ? -21.072 9.556 26.906 1.00 55.00 90 SER A C 1
ATOM 671 O O . SER A 1 90 ? -20.317 9.205 27.818 1.00 55.00 90 SER A O 1
ATOM 673 N N . ILE A 1 91 ? -22.303 10.000 27.118 1.00 58.53 91 ILE A N 1
ATOM 674 C CA . ILE A 1 91 ? -22.915 10.130 28.435 1.00 58.53 91 ILE A CA 1
ATOM 675 C C . ILE A 1 91 ? -24.168 9.274 28.445 1.00 58.53 91 ILE A C 1
ATOM 677 O O . ILE A 1 91 ? -25.107 9.575 27.713 1.00 58.53 91 ILE A O 1
ATOM 681 N N . ASP A 1 92 ? -24.186 8.264 29.307 1.00 55.59 92 ASP A N 1
ATOM 682 C CA . ASP A 1 92 ? -25.375 7.452 29.543 1.00 55.59 92 ASP A CA 1
ATOM 683 C C . ASP A 1 92 ? -26.058 7.928 30.817 1.00 55.59 92 ASP A C 1
ATOM 685 O O . ASP A 1 92 ? -25.412 8.078 31.863 1.00 55.59 92 ASP A O 1
ATOM 689 N N . PHE A 1 93 ? -27.362 8.161 30.751 1.00 59.16 93 PHE A N 1
ATOM 690 C CA . PHE A 1 93 ? -28.140 8.596 31.903 1.00 59.16 93 PHE A CA 1
ATOM 691 C C . PHE A 1 93 ? -29.577 8.081 31.859 1.00 59.16 93 PHE A C 1
ATOM 693 O O . PHE A 1 93 ? -30.165 7.923 30.790 1.00 59.16 93 PHE A O 1
ATOM 700 N N . ASP A 1 94 ? -30.134 7.874 33.050 1.00 58.72 94 ASP A N 1
ATOM 701 C CA . ASP A 1 94 ? -31.525 7.492 33.261 1.00 58.72 94 ASP A CA 1
ATOM 702 C C . ASP A 1 94 ? -32.311 8.643 33.871 1.00 58.72 94 ASP A C 1
ATOM 704 O O . ASP A 1 94 ? -31.848 9.354 34.778 1.00 58.72 94 ASP A O 1
ATOM 708 N N . THR A 1 95 ? -33.538 8.784 33.384 1.00 55.59 95 THR A N 1
ATOM 709 C CA . THR A 1 95 ? -34.489 9.792 33.829 1.00 55.59 95 THR A CA 1
ATOM 710 C C . THR A 1 95 ? -35.627 9.127 34.632 1.00 55.59 95 THR A C 1
ATOM 712 O O . THR A 1 95 ? -36.364 8.303 34.103 1.00 55.59 95 THR A O 1
ATOM 715 N N . GLU A 1 96 ? -35.814 9.500 35.911 1.00 59.03 96 GLU A N 1
ATOM 716 C CA . GLU A 1 96 ? -37.012 9.178 36.721 1.00 59.03 96 GLU A CA 1
ATOM 717 C C . GLU A 1 96 ? -37.924 10.430 36.913 1.00 59.03 96 GLU A C 1
ATOM 719 O O . GLU A 1 96 ? -37.703 11.183 37.858 1.00 59.03 96 GLU A O 1
ATOM 724 N N . TRP A 1 97 ? -38.884 10.710 36.000 1.00 65.50 97 TRP A N 1
ATOM 725 C CA . TRP A 1 97 ? -39.628 12.001 35.934 1.00 65.50 97 TRP A CA 1
ATOM 726 C C . TRP A 1 97 ? -41.061 11.829 35.414 1.00 65.50 97 TRP A C 1
ATOM 728 O O . TRP A 1 97 ? -41.359 10.862 34.713 1.00 65.50 97 TRP A O 1
ATOM 738 N N . SER A 1 98 ? -41.931 12.802 35.704 1.00 50.53 98 SER A N 1
ATOM 739 C CA . SER A 1 98 ? -43.306 12.877 35.173 1.00 50.53 98 SER A CA 1
ATOM 740 C C . SER A 1 98 ? -43.378 13.553 33.787 1.00 50.53 98 SER A C 1
ATOM 742 O O . SER A 1 98 ? -42.544 14.398 33.473 1.00 50.53 98 SER A O 1
ATOM 744 N N . ASP A 1 99 ? -44.375 13.197 32.961 1.00 51.59 99 ASP A N 1
ATOM 745 C CA . ASP A 1 99 ? -44.516 13.471 31.505 1.00 51.59 99 ASP A CA 1
ATOM 746 C C . ASP A 1 99 ? -44.568 14.952 31.037 1.00 51.59 99 ASP A C 1
ATOM 748 O O . ASP A 1 99 ? -45.176 15.261 30.009 1.00 51.59 99 ASP A O 1
ATOM 752 N N . ARG A 1 100 ? -44.012 15.917 31.779 1.00 50.38 100 ARG A N 1
ATOM 753 C CA . ARG A 1 100 ? -44.148 17.353 31.469 1.00 50.38 100 ARG A CA 1
ATOM 754 C C . ARG A 1 100 ? -42.870 18.186 31.524 1.00 50.38 100 ARG A C 1
ATOM 756 O O . ARG A 1 100 ? -42.959 19.374 31.226 1.00 50.38 100 ARG A O 1
ATOM 763 N N . ASN A 1 101 ? -41.716 17.608 31.856 1.00 53.41 101 ASN A N 1
ATOM 764 C CA . ASN A 1 101 ? -40.479 18.373 32.031 1.00 53.41 101 ASN A CA 1
ATOM 765 C C . ASN A 1 101 ? -39.368 17.899 31.082 1.00 53.41 101 ASN A C 1
ATOM 767 O O . ASN A 1 101 ? -39.053 16.711 31.028 1.00 53.41 101 ASN A O 1
ATOM 771 N N . SER A 1 102 ? -38.758 18.843 30.363 1.00 54.84 102 SER A N 1
ATOM 772 C CA . SER A 1 102 ? -37.476 18.669 29.681 1.00 54.84 102 SER A CA 1
ATOM 773 C C . SER A 1 102 ? -36.329 19.087 30.606 1.00 54.84 102 SER A C 1
ATOM 775 O O . SER A 1 102 ? -36.517 19.857 31.555 1.00 54.84 102 SER A O 1
ATOM 777 N N . PHE A 1 103 ? -35.123 18.585 30.352 1.00 60.66 103 PHE A N 1
ATOM 778 C CA . PHE A 1 103 ? -33.919 19.044 31.046 1.00 60.66 103 PHE A CA 1
ATOM 779 C C . PHE A 1 103 ? -32.839 19.443 30.054 1.00 60.66 103 PHE A C 1
ATOM 781 O O . PHE A 1 103 ? -32.867 19.031 28.896 1.00 60.66 103 PHE A O 1
ATOM 788 N N . GLN A 1 104 ? -31.887 20.256 30.510 1.00 57.00 104 GLN A N 1
ATOM 789 C CA . GLN A 1 104 ? -30.805 20.722 29.657 1.00 57.00 104 GLN A CA 1
ATOM 790 C C . GLN A 1 104 ? -29.460 20.146 30.086 1.00 57.00 104 GLN A C 1
ATOM 792 O O . GLN A 1 104 ? -29.077 20.182 31.262 1.00 57.00 104 GLN A O 1
ATOM 797 N N . VAL A 1 105 ? -28.733 19.640 29.100 1.00 57.75 105 VAL A N 1
ATOM 798 C CA . VAL A 1 105 ? -27.365 19.139 29.220 1.00 57.75 105 VAL A CA 1
ATOM 799 C C . VAL A 1 105 ? -26.493 19.888 28.237 1.00 57.75 105 VAL A C 1
ATOM 801 O O . VAL A 1 105 ? -26.873 20.069 27.087 1.00 57.75 105 VAL A O 1
ATOM 804 N N . GLY A 1 106 ? -25.325 20.338 28.674 1.00 56.97 106 GLY A N 1
ATOM 805 C CA . GLY A 1 106 ? -24.467 21.103 27.788 1.00 56.97 106 GLY A CA 1
ATOM 806 C C . GLY A 1 106 ? -22.996 21.073 28.128 1.00 56.97 106 GLY A C 1
ATOM 807 O O . GLY A 1 106 ? -22.578 20.644 29.210 1.00 56.97 106 GLY A O 1
ATOM 808 N N . VAL A 1 107 ? -22.215 21.539 27.162 1.00 54.28 107 VAL A N 1
ATOM 809 C CA . VAL A 1 107 ? -20.764 21.682 27.242 1.00 54.28 107 VAL A CA 1
ATOM 810 C C . VAL A 1 107 ? -20.441 23.159 27.348 1.00 54.28 107 VAL A C 1
ATOM 812 O O . VAL A 1 107 ? -20.991 23.968 26.607 1.00 54.28 107 VAL A O 1
ATOM 815 N N . ALA A 1 108 ? -19.523 23.512 28.244 1.00 51.94 108 ALA A N 1
ATOM 816 C CA . ALA A 1 108 ? -18.988 24.864 28.330 1.00 51.94 108 ALA A CA 1
ATOM 817 C C . ALA A 1 108 ? -17.456 24.848 28.376 1.00 51.94 108 ALA A C 1
ATOM 819 O O . ALA A 1 108 ? -16.847 24.064 29.117 1.00 51.94 108 ALA A O 1
ATOM 820 N N . ASN A 1 109 ? -16.833 25.739 27.604 1.00 50.12 109 ASN A N 1
ATOM 821 C CA . ASN A 1 109 ? -15.387 25.932 27.584 1.00 50.12 109 ASN A CA 1
ATOM 822 C C . ASN A 1 109 ? -14.985 27.142 28.438 1.00 50.12 109 ASN A C 1
ATOM 824 O O . ASN A 1 109 ? -15.512 28.243 28.273 1.00 50.12 109 ASN A O 1
ATOM 828 N N . TYR A 1 110 ? -14.017 26.940 29.337 1.00 51.12 110 TYR A N 1
ATOM 829 C CA . TYR A 1 110 ? -13.561 27.990 30.246 1.00 51.12 110 TYR A CA 1
ATOM 830 C C . TYR A 1 110 ? -12.900 29.187 29.551 1.00 51.12 110 TYR A C 1
ATOM 832 O O . TYR A 1 110 ? -13.135 30.324 29.951 1.00 51.12 110 TYR A O 1
ATOM 840 N N . GLN A 1 111 ? -12.070 28.940 28.536 1.00 49.19 111 GLN A N 1
ATOM 841 C CA . GLN A 1 111 ? -11.225 29.962 27.913 1.00 49.19 111 GLN A CA 1
ATOM 842 C C . GLN A 1 111 ? -11.910 30.675 26.751 1.00 49.19 111 GLN A C 1
ATOM 844 O O . GLN A 1 111 ? -11.737 31.881 26.590 1.00 49.19 111 GLN A O 1
ATOM 849 N N . THR A 1 112 ? -12.670 29.948 25.929 1.00 45.69 112 THR A N 1
ATOM 850 C CA . THR A 1 112 ? -13.344 30.558 24.771 1.00 45.69 112 THR A CA 1
ATOM 851 C C . THR A 1 112 ? -14.663 31.223 25.150 1.00 45.69 112 THR A C 1
ATOM 853 O O . THR A 1 112 ? -15.190 32.005 24.365 1.00 45.69 112 THR A O 1
ATOM 856 N N . HIS A 1 113 ? -15.186 30.951 26.353 1.00 49.66 113 HIS A N 1
ATOM 857 C CA . HIS A 1 113 ? -16.527 31.352 26.790 1.00 49.66 113 HIS A CA 1
ATOM 858 C C . HIS A 1 113 ? -17.657 30.835 25.879 1.00 49.66 113 HIS A C 1
ATOM 860 O O . HIS A 1 113 ? -18.776 31.347 25.925 1.00 49.66 113 HIS A O 1
ATOM 866 N N . GLU A 1 114 ? -17.380 29.816 25.065 1.00 45.94 114 GLU A N 1
ATOM 867 C CA . GLU A 1 114 ? -18.366 29.158 24.213 1.00 45.94 114 GLU A CA 1
ATOM 868 C C . GLU A 1 114 ? -19.083 28.047 24.987 1.00 45.94 114 GLU A C 1
ATOM 870 O O . GLU A 1 114 ? -18.501 27.381 25.854 1.00 45.94 114 GLU A O 1
ATOM 875 N N . TRP A 1 115 ? -20.362 27.857 24.678 1.00 46.28 115 TRP A N 1
ATOM 876 C CA . TRP A 1 115 ? -21.214 26.865 25.314 1.00 46.28 115 TRP A CA 1
ATOM 877 C C . TRP A 1 115 ? -22.285 26.383 24.333 1.00 46.28 115 TRP A C 1
ATOM 879 O O . TRP A 1 115 ? -22.707 27.124 23.447 1.00 46.28 115 TRP A O 1
ATOM 889 N N . GLU A 1 116 ? -22.738 25.152 24.527 1.00 48.22 116 GLU A N 1
ATOM 890 C CA . GLU A 1 116 ? -23.850 24.544 23.797 1.00 48.22 116 GLU A CA 1
ATOM 891 C C . GLU A 1 116 ? -24.700 23.765 24.798 1.00 48.22 116 GLU A C 1
ATOM 893 O O . GLU A 1 116 ? -24.156 23.013 25.607 1.00 48.22 116 GLU A O 1
ATOM 898 N N . MET A 1 117 ? -26.018 23.974 24.778 1.00 52.53 117 MET A N 1
ATOM 899 C CA . MET A 1 117 ? -26.981 23.260 25.621 1.00 52.53 117 MET A CA 1
ATOM 900 C C . MET A 1 117 ? -27.978 22.539 24.718 1.00 52.53 117 MET A C 1
ATOM 902 O O . MET A 1 117 ? -28.506 23.127 23.778 1.00 52.53 117 MET A O 1
ATOM 906 N N . LEU A 1 118 ? -28.270 21.289 25.046 1.00 51.62 118 LEU A N 1
ATOM 907 C CA . LEU A 1 118 ? -29.264 20.451 24.397 1.00 51.62 118 LEU A CA 1
ATOM 908 C C . LEU A 1 118 ? -30.416 20.212 25.361 1.00 51.62 118 LEU A C 1
ATOM 910 O O . LEU A 1 118 ? -30.204 19.892 26.532 1.00 51.62 118 LEU A O 1
ATOM 914 N N . GLU A 1 119 ? -31.632 20.366 24.853 1.00 57.84 119 GLU A N 1
ATOM 915 C CA . GLU A 1 119 ? -32.854 20.024 25.567 1.00 57.84 119 GLU A CA 1
ATOM 916 C C . GLU A 1 119 ? -33.183 18.546 25.327 1.00 57.84 119 GLU A C 1
ATOM 918 O O . GLU A 1 119 ? -33.233 18.082 24.188 1.00 57.84 119 GLU A O 1
ATOM 923 N N . VAL A 1 120 ? -33.375 17.794 26.407 1.00 57.84 120 VAL A N 1
ATOM 924 C CA . VAL A 1 120 ? -33.664 16.359 26.375 1.00 57.84 120 VAL A CA 1
ATOM 925 C C . VAL A 1 120 ? -35.056 16.127 26.961 1.00 57.84 120 VAL A C 1
ATOM 927 O O . VAL A 1 120 ? -35.364 16.588 28.063 1.00 57.84 120 VAL A O 1
ATOM 930 N N . ASN A 1 121 ? -35.897 15.424 26.198 1.00 59.25 121 ASN A N 1
ATOM 931 C CA . ASN A 1 121 ? -37.271 15.082 26.573 1.00 59.25 121 ASN A CA 1
ATOM 932 C C . ASN A 1 121 ? -37.320 13.921 27.582 1.00 59.25 121 ASN A C 1
ATOM 934 O O . ASN A 1 121 ? -36.378 13.135 27.676 1.00 59.25 121 ASN A O 1
ATOM 938 N N . SER A 1 122 ? -38.430 13.803 28.316 1.00 55.91 122 SER A N 1
ATOM 939 C CA . SER A 1 122 ? -38.616 12.796 29.366 1.00 55.91 122 SER A CA 1
ATOM 940 C C . SER A 1 122 ? -38.718 11.354 28.840 1.00 55.91 122 SER A C 1
ATOM 942 O O . SER A 1 122 ? -39.307 11.103 27.787 1.00 55.91 122 SER A O 1
ATOM 944 N N . GLY A 1 123 ? -38.216 10.402 29.641 1.00 52.91 123 GLY A N 1
ATOM 945 C CA . GLY A 1 123 ? -38.555 8.979 29.566 1.00 52.91 123 GLY A CA 1
ATOM 946 C C . GLY A 1 123 ? -37.446 8.059 29.044 1.00 52.91 123 GLY A C 1
ATOM 947 O O . GLY A 1 123 ? -37.248 7.936 27.838 1.00 52.91 123 GLY A O 1
ATOM 948 N N . GLY A 1 124 ? -36.828 7.299 29.958 1.00 58.19 124 GLY A N 1
ATOM 949 C CA . GLY A 1 124 ? -35.982 6.142 29.644 1.00 58.19 124 GLY A CA 1
ATOM 950 C C . GLY A 1 124 ? -34.478 6.368 29.814 1.00 58.19 124 GLY A C 1
ATOM 951 O O . GLY A 1 124 ? -34.034 7.339 30.432 1.00 58.19 124 GLY A O 1
ATOM 952 N N . ALA A 1 125 ? -33.711 5.409 29.291 1.00 52.25 125 ALA A N 1
ATOM 953 C CA . ALA A 1 125 ? -32.259 5.477 29.193 1.00 52.25 125 ALA A CA 1
ATOM 954 C C . ALA A 1 125 ? -31.873 6.250 27.929 1.00 52.25 125 ALA A C 1
ATOM 956 O O . ALA A 1 125 ? -32.394 5.976 26.843 1.00 52.25 125 ALA A O 1
ATOM 957 N N . HIS A 1 126 ? -30.939 7.184 28.058 1.00 55.53 126 HIS A N 1
ATOM 958 C CA . HIS A 1 126 ? -30.460 7.996 26.947 1.00 55.53 126 HIS A CA 1
ATOM 959 C C . HIS A 1 126 ? -28.936 7.939 26.866 1.00 55.53 126 HIS A C 1
ATOM 961 O O . HIS A 1 126 ? -28.253 7.963 27.891 1.00 55.53 126 HIS A O 1
ATOM 967 N N . THR A 1 127 ? -28.420 7.950 25.637 1.00 54.69 127 THR A N 1
ATOM 968 C CA . THR A 1 127 ? -26.997 8.145 25.351 1.00 54.69 127 THR A CA 1
ATOM 969 C C . THR A 1 127 ? -26.836 9.446 24.581 1.00 54.69 127 THR A C 1
ATOM 971 O O . THR A 1 127 ? -27.399 9.614 23.499 1.00 54.69 127 THR A O 1
ATOM 974 N N . LEU A 1 128 ? -26.061 10.372 25.137 1.00 54.19 128 LEU A N 1
ATOM 975 C CA . LEU A 1 128 ? -25.714 11.630 24.491 1.00 54.19 128 LEU A CA 1
ATOM 976 C C . LEU A 1 128 ? -24.257 11.607 24.044 1.00 54.19 128 LEU A C 1
ATOM 978 O O . LEU A 1 128 ? -23.361 11.355 24.848 1.00 54.19 128 LEU A O 1
ATOM 982 N N . THR A 1 129 ? -24.025 11.920 22.774 1.00 52.41 129 THR A N 1
ATOM 983 C CA . THR A 1 129 ? -22.689 12.090 22.207 1.00 52.41 129 THR A CA 1
ATOM 984 C C . THR A 1 129 ? -22.430 13.575 22.002 1.00 52.41 129 THR A C 1
ATOM 986 O O . THR A 1 129 ? -23.057 14.202 21.155 1.00 52.41 129 THR A O 1
ATOM 989 N N . LEU A 1 130 ? -21.522 14.138 22.795 1.00 50.59 130 LEU A N 1
ATOM 990 C CA . LEU A 1 130 ? -21.131 15.541 22.694 1.00 50.59 130 LEU A CA 1
ATOM 991 C C . LEU A 1 130 ? -19.837 15.640 21.895 1.00 50.59 130 LEU A C 1
ATOM 993 O O . LEU A 1 130 ? -18.805 15.111 22.321 1.00 50.59 130 LEU A O 1
ATOM 997 N N . ASP A 1 131 ? -19.906 16.315 20.753 1.00 49.12 131 ASP A N 1
ATOM 998 C CA . ASP A 1 131 ? -18.724 16.779 20.038 1.00 49.12 131 ASP A CA 1
ATOM 999 C C . ASP A 1 131 ? -18.289 18.101 20.685 1.00 49.12 131 ASP A C 1
ATOM 1001 O O . ASP A 1 131 ? -19.113 19.012 20.803 1.00 49.12 131 ASP A O 1
ATOM 1005 N N . PRO A 1 132 ? -17.063 18.235 21.212 1.00 47.72 132 PRO A N 1
ATOM 1006 C CA . PRO A 1 132 ? -16.631 19.505 21.771 1.00 47.72 132 PRO A CA 1
ATOM 1007 C C . PRO A 1 132 ? -16.572 20.571 20.665 1.00 47.72 132 PRO A C 1
ATOM 1009 O O . PRO A 1 132 ? -15.590 20.625 19.937 1.00 47.72 132 PRO A O 1
ATOM 1012 N N . LEU A 1 133 ? -17.624 21.399 20.588 1.00 40.88 133 LEU A N 1
ATOM 1013 C CA . LEU A 1 133 ? -17.779 22.659 19.845 1.00 40.88 133 LEU A CA 1
ATOM 1014 C C . LEU A 1 133 ? -16.914 22.776 18.574 1.00 40.88 133 LEU A C 1
ATOM 1016 O O . LEU A 1 133 ? -15.714 23.055 18.617 1.00 40.88 133 LEU A O 1
ATOM 1020 N N . SER A 1 134 ? -17.580 22.695 17.423 1.00 35.69 134 SER A N 1
ATOM 1021 C CA . SER A 1 134 ? -17.043 22.845 16.059 1.00 35.69 134 SER A CA 1
ATOM 1022 C C . SER A 1 134 ? -16.312 24.177 15.761 1.00 35.69 134 SER A C 1
ATOM 1024 O O . SER A 1 134 ? -15.805 24.387 14.656 1.00 35.69 134 SER A O 1
ATOM 1026 N N . SER A 1 135 ? -16.183 25.075 16.741 1.00 32.28 135 SER A N 1
ATOM 1027 C CA . SER A 1 135 ? -15.463 26.354 16.705 1.00 32.28 135 SER A CA 1
ATOM 1028 C C . SER A 1 135 ? -14.066 26.302 17.344 1.00 32.28 135 SER A C 1
ATOM 1030 O O . SER A 1 135 ? -13.567 27.303 17.854 1.00 32.28 135 SER A O 1
ATOM 1032 N N . TYR A 1 136 ? -13.356 25.171 17.283 1.00 36.91 136 TYR A N 1
ATOM 1033 C CA . TYR A 1 136 ? -11.990 25.071 17.819 1.00 36.91 136 TYR A CA 1
ATOM 1034 C C . TYR A 1 136 ? -10.951 25.797 16.933 1.00 36.91 136 TYR A C 1
ATOM 1036 O O . TYR A 1 136 ? -10.202 25.200 16.154 1.00 36.91 136 TYR A O 1
ATOM 1044 N N . ARG A 1 137 ? -10.881 27.127 17.056 1.00 36.81 137 ARG A N 1
ATOM 1045 C CA . ARG A 1 137 ? -9.736 27.951 16.638 1.00 36.81 137 ARG A CA 1
ATOM 1046 C C . ARG A 1 137 ? -9.125 28.614 17.868 1.00 36.81 137 ARG A C 1
ATOM 1048 O O . ARG A 1 137 ? -9.516 29.717 18.228 1.00 36.81 137 ARG A O 1
ATOM 1055 N N . SER A 1 138 ? -8.084 28.021 18.441 1.00 32.22 138 SER A N 1
ATOM 1056 C CA . SER A 1 138 ? -7.123 28.802 19.219 1.00 32.22 138 SER A CA 1
ATOM 1057 C C . SER A 1 138 ? -5.694 28.502 18.775 1.00 32.22 138 SER A C 1
ATOM 1059 O O . SER A 1 138 ? -5.204 27.376 18.712 1.00 32.22 138 SER A O 1
ATOM 1061 N N . TRP A 1 139 ? -5.048 29.584 18.364 1.00 34.56 139 TRP A N 1
ATOM 1062 C CA . TRP A 1 139 ? -3.627 29.707 18.127 1.00 34.56 139 TRP A CA 1
ATOM 1063 C C . TRP A 1 139 ? -3.045 30.191 19.453 1.00 34.56 139 TRP A C 1
ATOM 1065 O O . TRP A 1 139 ? -3.262 31.348 19.793 1.00 34.56 139 TRP A O 1
ATOM 1075 N N . ASN A 1 140 ? -2.431 29.300 20.238 1.00 30.50 140 ASN A N 1
ATOM 1076 C CA . ASN A 1 140 ? -1.279 29.535 21.127 1.00 30.50 140 ASN A CA 1
ATOM 1077 C C . ASN A 1 140 ? -1.119 28.398 22.148 1.00 30.50 140 ASN A C 1
ATOM 1079 O O . ASN A 1 140 ? -2.047 27.651 22.419 1.00 30.50 140 ASN A O 1
ATOM 1083 N N . GLY A 1 141 ? 0.121 28.210 22.602 1.00 32.44 141 GLY A N 1
ATOM 1084 C CA . GLY A 1 141 ? 0.619 27.000 23.251 1.00 32.44 141 GLY A CA 1
ATOM 1085 C C . GLY A 1 141 ? -0.025 26.629 24.588 1.00 32.44 141 GLY A C 1
ATOM 1086 O O . GLY A 1 141 ? -0.509 27.478 25.327 1.00 32.44 141 GLY A O 1
ATOM 1087 N N . GLY A 1 142 ? 0.046 25.328 24.879 1.00 35.16 142 GLY A N 1
ATOM 1088 C CA . GLY A 1 142 ? -0.529 24.708 26.064 1.00 35.16 142 GLY A CA 1
ATOM 1089 C C . GLY A 1 142 ? 0.013 25.258 27.385 1.00 35.16 142 GLY A C 1
ATOM 1090 O O . GLY A 1 142 ? 1.223 25.394 27.579 1.00 35.16 142 GLY A O 1
ATOM 1091 N N . GLY A 1 143 ? -0.926 25.500 28.293 1.00 31.52 143 GLY A N 1
ATOM 1092 C CA . GLY A 1 143 ? -0.733 25.647 29.731 1.00 31.52 143 GLY A CA 1
ATOM 1093 C C . GLY A 1 143 ? -1.782 24.809 30.472 1.00 31.52 143 GLY A C 1
ATOM 1094 O O . GLY A 1 143 ? -2.800 24.435 29.895 1.00 31.52 143 GLY A O 1
ATOM 1095 N N . GLU A 1 144 ? -1.533 24.504 31.747 1.00 37.75 144 GLU A N 1
ATOM 1096 C CA . GLU A 1 144 ? -2.309 23.587 32.610 1.00 37.75 144 GLU A CA 1
ATOM 1097 C C . GLU A 1 144 ? -3.776 24.008 32.910 1.00 37.75 144 GLU A C 1
ATOM 1099 O O . GLU A 1 144 ? -4.453 23.364 33.717 1.00 37.75 144 GLU A O 1
ATOM 1104 N N . ASP A 1 145 ? -4.308 25.045 32.256 1.00 42.91 145 ASP A N 1
ATOM 1105 C CA . ASP A 1 145 ? -5.581 25.696 32.610 1.00 42.91 145 ASP A CA 1
ATOM 1106 C C . ASP A 1 145 ? -6.719 25.560 31.581 1.00 42.91 145 ASP A C 1
ATOM 1108 O O . ASP A 1 145 ? -7.771 26.188 31.716 1.00 42.91 145 ASP A O 1
ATOM 1112 N N . GLU A 1 146 ? -6.583 24.680 30.591 1.00 49.25 146 GLU A N 1
ATOM 1113 C CA . GLU A 1 146 ? -7.658 24.382 29.636 1.00 49.25 146 GLU A CA 1
ATOM 1114 C C . GLU A 1 146 ? -8.664 23.360 30.199 1.00 49.25 146 GLU A C 1
ATOM 1116 O O . GLU A 1 146 ? -8.441 22.153 30.156 1.00 49.25 146 GLU A O 1
ATOM 1121 N N . LYS A 1 147 ? -9.793 23.818 30.755 1.00 53.19 147 LYS A N 1
ATOM 1122 C CA . LYS A 1 147 ? -10.825 22.941 31.349 1.00 53.19 147 LYS A CA 1
ATOM 1123 C C . LYS A 1 147 ? -12.117 22.973 30.531 1.00 53.19 147 LYS A C 1
ATOM 1125 O O . LYS A 1 147 ? -12.675 24.045 30.298 1.00 53.19 147 LYS A O 1
ATOM 1130 N N . THR A 1 148 ? -12.608 21.791 30.154 1.00 54.62 148 THR A N 1
ATOM 1131 C CA . THR A 1 148 ? -13.958 21.601 29.593 1.00 54.62 148 THR A CA 1
ATOM 1132 C C . THR A 1 148 ? -14.900 21.151 30.705 1.00 54.62 148 THR A C 1
ATOM 1134 O O . THR A 1 148 ? -14.524 20.319 31.540 1.00 54.62 148 THR A O 1
ATOM 1137 N N . TYR A 1 149 ? -16.116 21.693 30.737 1.00 59.84 149 TYR A N 1
ATOM 1138 C CA . TYR A 1 149 ? -17.126 21.355 31.736 1.00 59.84 149 TYR A CA 1
ATOM 1139 C C . TYR A 1 149 ? -18.361 20.733 31.087 1.00 59.84 149 TYR A C 1
ATOM 1141 O O . TYR A 1 149 ? -18.880 21.266 30.110 1.00 59.84 149 TYR A O 1
ATOM 1149 N N . LEU A 1 150 ? -18.848 19.638 31.674 1.00 61.09 150 LEU A N 1
ATOM 1150 C CA . LEU A 1 150 ? -20.192 19.114 31.427 1.00 61.09 150 LEU A CA 1
ATOM 1151 C C . LEU A 1 150 ? -21.130 19.660 32.495 1.00 61.09 150 LEU A C 1
ATOM 1153 O O . LEU A 1 150 ? -20.827 19.544 33.688 1.00 61.09 150 LEU A O 1
ATOM 1157 N N . VAL A 1 151 ? -22.251 20.233 32.074 1.00 64.69 151 VAL A N 1
ATOM 1158 C CA . VAL A 1 151 ? -23.244 20.852 32.954 1.00 64.69 151 VAL A CA 1
ATOM 1159 C C . VAL A 1 151 ? -24.573 20.121 32.805 1.00 64.69 151 VAL A C 1
ATOM 1161 O O . VAL A 1 151 ? -25.103 20.006 31.703 1.00 64.69 151 VAL A O 1
ATOM 1164 N N . PHE A 1 152 ? -25.115 19.655 33.928 1.00 68.19 152 PHE A N 1
ATOM 1165 C CA . PHE A 1 152 ? -26.450 19.068 34.020 1.00 68.19 152 PHE A CA 1
ATOM 1166 C C . PHE A 1 152 ? -27.333 19.968 34.874 1.00 68.19 152 PHE A C 1
ATOM 1168 O O . PHE A 1 152 ? -26.971 20.249 36.020 1.00 68.19 152 PHE A O 1
ATOM 1175 N N . ALA A 1 153 ? -28.480 20.386 34.341 1.00 67.31 153 ALA A N 1
ATOM 1176 C CA . ALA A 1 153 ? -29.498 21.135 35.071 1.00 67.31 153 ALA A CA 1
ATOM 1177 C C . ALA A 1 153 ? -30.769 20.286 35.218 1.00 67.31 153 ALA A C 1
ATOM 1179 O O . ALA A 1 153 ? -31.421 19.967 34.228 1.00 67.31 153 ALA A O 1
ATOM 1180 N N . VAL A 1 154 ? -31.104 19.923 36.458 1.00 69.44 154 VAL A N 1
ATOM 1181 C CA . VAL A 1 154 ? -32.260 19.090 36.818 1.00 69.44 154 VAL A CA 1
ATOM 1182 C C . VAL A 1 154 ? -33.371 19.985 37.397 1.00 69.44 154 VAL A C 1
ATOM 1184 O O . VAL A 1 154 ? -33.085 20.726 38.347 1.00 69.44 154 VAL A O 1
ATOM 1187 N N . PRO A 1 155 ? -34.604 19.954 36.856 1.00 66.00 155 PRO A N 1
ATOM 1188 C CA . PRO A 1 155 ? -35.752 20.720 37.330 1.00 66.00 155 PRO A CA 1
ATOM 1189 C C . PRO A 1 155 ? -36.185 20.347 38.748 1.00 66.00 155 PRO A C 1
ATOM 1191 O O . PRO A 1 155 ? -35.934 19.225 39.189 1.00 66.00 155 PRO A O 1
ATOM 1194 N N . PRO A 1 156 ? -36.883 21.258 39.449 1.00 73.81 156 PRO A N 1
ATOM 1195 C CA . PRO A 1 156 ? -37.374 21.025 40.800 1.00 73.81 156 PRO A CA 1
ATOM 1196 C C . PRO A 1 156 ? -38.185 19.735 40.951 1.00 73.81 156 PRO A C 1
ATOM 1198 O O . PRO A 1 156 ? -39.096 19.471 40.172 1.00 73.81 156 PRO A O 1
ATOM 1201 N N . GLY A 1 157 ? -37.884 18.967 41.999 1.00 74.00 157 GLY A N 1
ATOM 1202 C CA . GLY A 1 157 ? -38.589 17.729 42.346 1.00 74.00 157 GLY A CA 1
ATOM 1203 C C . GLY A 1 157 ? -38.169 16.486 41.558 1.00 74.00 157 GLY A C 1
ATOM 1204 O O . GLY A 1 157 ? -38.647 15.402 41.883 1.00 74.00 157 GLY A O 1
ATOM 1205 N N . GLU A 1 158 ? -37.264 16.615 40.586 1.00 77.88 158 GLU A N 1
ATOM 1206 C CA . GLU A 1 158 ? -36.867 15.523 39.692 1.00 77.88 158 GLU A CA 1
ATOM 1207 C C . GLU A 1 158 ? -35.495 14.927 40.054 1.00 77.88 158 GLU A C 1
ATOM 1209 O O . GLU A 1 158 ? -34.691 15.521 40.787 1.00 77.88 158 GLU A O 1
ATOM 1214 N N . THR A 1 159 ? -35.205 13.729 39.535 1.00 77.38 159 THR A N 1
ATOM 1215 C CA . THR A 1 159 ? -33.907 13.056 39.712 1.00 77.38 159 THR A CA 1
ATOM 1216 C C . THR A 1 159 ? -33.315 12.570 38.390 1.00 77.38 159 THR A C 1
ATOM 1218 O O . THR A 1 159 ? -33.940 11.836 37.628 1.00 77.38 159 THR A O 1
ATOM 1221 N N . LEU A 1 160 ? -32.046 12.915 38.165 1.00 74.50 160 LEU A N 1
ATOM 1222 C CA . LEU A 1 160 ? -31.222 12.407 37.069 1.00 74.50 160 LEU A CA 1
ATOM 1223 C C . LEU A 1 160 ? -30.177 11.430 37.612 1.00 74.50 160 LEU A C 1
ATOM 1225 O O . LEU A 1 160 ? -29.453 11.766 38.554 1.00 74.50 160 LEU A O 1
ATOM 1229 N N . THR A 1 161 ? -30.031 10.261 36.992 1.00 79.50 161 THR A N 1
ATOM 1230 C CA . THR A 1 161 ? -28.912 9.351 37.274 1.00 79.50 161 THR A CA 1
ATOM 1231 C C . THR A 1 161 ? -27.959 9.337 36.087 1.00 79.50 161 THR A C 1
ATOM 1233 O O . THR A 1 161 ? -28.312 8.847 35.025 1.00 79.50 161 THR A O 1
ATOM 1236 N N . VAL A 1 162 ? -26.738 9.850 36.254 1.00 73.62 162 VAL A N 1
ATOM 1237 C CA . VAL A 1 162 ? -25.676 9.736 35.241 1.00 73.62 162 VAL A CA 1
ATOM 1238 C C . VAL A 1 162 ? -24.959 8.405 35.453 1.00 73.62 162 VAL A C 1
ATOM 1240 O O . VAL A 1 162 ? -24.222 8.257 36.427 1.00 73.62 162 VAL A O 1
ATOM 1243 N N . ASN A 1 163 ? -25.193 7.436 34.573 1.00 71.25 163 ASN A N 1
ATOM 1244 C CA . ASN A 1 163 ? -24.705 6.059 34.691 1.00 71.25 163 ASN A CA 1
ATOM 1245 C C . ASN A 1 163 ? -23.224 5.940 34.332 1.00 71.25 163 ASN A C 1
ATOM 1247 O O . ASN A 1 163 ? -22.435 5.363 35.085 1.00 71.25 163 ASN A O 1
ATOM 1251 N N . SER A 1 164 ? -22.836 6.542 33.211 1.00 66.38 164 SER A N 1
ATOM 1252 C CA . SER A 1 164 ? -21.458 6.571 32.725 1.00 66.38 164 SER A CA 1
ATOM 1253 C C . SER A 1 164 ? -21.164 7.881 32.013 1.00 66.38 164 SER A C 1
ATOM 1255 O O . SER A 1 164 ? -22.001 8.438 31.312 1.00 66.38 164 SER A O 1
ATOM 1257 N N . ILE A 1 165 ? -19.925 8.349 32.166 1.00 62.31 165 ILE A N 1
ATOM 1258 C CA . ILE A 1 165 ? -19.321 9.332 31.268 1.00 62.31 165 ILE A CA 1
ATOM 1259 C C . ILE A 1 165 ? -18.085 8.653 30.702 1.00 62.31 165 ILE A C 1
ATOM 1261 O O . ILE A 1 165 ? -17.176 8.302 31.459 1.00 62.31 165 ILE A O 1
ATOM 1265 N N . GLN A 1 166 ? -18.060 8.447 29.396 1.00 59.34 166 GLN A N 1
ATOM 1266 C CA . GLN A 1 166 ? -16.929 7.868 28.688 1.00 59.34 166 GLN A CA 1
ATOM 1267 C C . GLN A 1 166 ? -16.337 8.928 27.772 1.00 59.34 166 GLN A C 1
ATOM 1269 O O . GLN A 1 166 ? -17.054 9.536 26.977 1.00 59.34 166 GLN A O 1
ATOM 1274 N N . THR A 1 167 ? -15.029 9.156 27.858 1.00 51.31 167 THR A N 1
ATOM 1275 C CA . THR A 1 167 ? -14.323 9.909 26.819 1.00 51.31 167 THR A CA 1
ATOM 1276 C C . THR A 1 167 ? -13.782 8.942 25.785 1.00 51.31 167 THR A C 1
ATOM 1278 O O . THR A 1 167 ? -12.920 8.104 26.062 1.00 51.31 167 THR A O 1
ATOM 1281 N N . ASN A 1 168 ? -14.266 9.075 24.555 1.00 48.09 168 ASN A N 1
ATOM 1282 C CA . ASN A 1 168 ? -13.652 8.393 23.433 1.00 48.09 168 ASN A CA 1
ATOM 1283 C C . ASN A 1 168 ? -12.358 9.136 23.089 1.00 48.09 168 ASN A C 1
ATOM 1285 O O . ASN A 1 168 ? -12.372 10.323 22.754 1.00 48.09 168 ASN A O 1
ATOM 1289 N N . GLN A 1 169 ? -11.220 8.441 23.187 1.00 44.16 169 GLN A N 1
ATOM 1290 C CA . GLN A 1 169 ? -9.965 8.944 22.628 1.00 44.16 169 GLN A CA 1
ATOM 1291 C C . GLN A 1 169 ? -10.203 9.304 21.160 1.00 44.16 169 GLN A C 1
ATOM 1293 O O . GLN A 1 169 ? -10.753 8.471 20.444 1.00 44.16 169 GLN A O 1
ATOM 1298 N N . ARG A 1 170 ? -9.795 10.523 20.754 1.00 45.31 170 ARG A N 1
ATOM 1299 C CA . ARG A 1 170 ? -9.786 11.078 19.382 1.00 45.31 170 ARG A CA 1
ATOM 1300 C C . ARG A 1 170 ? -10.142 10.031 18.321 1.00 45.31 170 ARG A C 1
ATOM 1302 O O . ARG A 1 170 ? -9.264 9.390 17.742 1.00 45.31 170 ARG A O 1
ATOM 1309 N N . ARG A 1 171 ? -11.435 9.873 18.065 1.00 46.62 171 ARG A N 1
ATOM 1310 C CA . ARG A 1 171 ? -11.910 9.157 16.891 1.00 46.62 171 ARG A CA 1
ATOM 1311 C C . ARG A 1 171 ? -11.800 10.150 15.733 1.00 46.62 171 ARG A C 1
ATOM 1313 O O . ARG A 1 171 ? -12.258 11.283 15.831 1.00 46.62 171 ARG A O 1
ATOM 1320 N N . LEU A 1 172 ? -11.091 9.769 14.675 1.00 49.31 172 LEU A N 1
ATOM 1321 C CA . LEU A 1 172 ? -10.753 10.616 13.518 1.00 49.31 172 LEU A CA 1
ATOM 1322 C C . LEU A 1 172 ? -11.957 10.890 12.586 1.00 49.31 172 LEU A C 1
ATOM 1324 O O . LEU A 1 172 ? -11.807 10.894 11.366 1.00 49.31 172 LEU A O 1
ATOM 1328 N N . TYR A 1 173 ? -13.144 11.091 13.151 1.00 45.31 173 TYR A N 1
ATOM 1329 C CA . TYR A 1 173 ? -14.419 11.159 12.436 1.00 45.31 173 TYR A CA 1
ATOM 1330 C C . TYR A 1 173 ? -14.463 12.214 11.336 1.00 45.31 173 TYR A C 1
ATOM 1332 O O . TYR A 1 173 ? -14.972 11.954 10.257 1.00 45.31 173 TYR A O 1
ATOM 1340 N N . GLU A 1 174 ? -13.865 13.381 11.564 1.00 44.75 174 GLU A N 1
ATOM 1341 C CA . GLU A 1 174 ? -13.885 14.484 10.596 1.00 44.75 174 GLU A CA 1
ATOM 1342 C C . GLU A 1 174 ? -12.955 14.275 9.389 1.00 44.75 174 GLU A C 1
ATOM 1344 O O . GLU A 1 174 ? -12.835 15.142 8.517 1.00 44.75 174 GLU A O 1
ATOM 1349 N N . HIS A 1 175 ? -12.185 13.187 9.364 1.00 65.12 175 HIS A N 1
ATOM 1350 C CA . HIS A 1 175 ? -11.141 12.972 8.359 1.00 65.12 175 HIS A CA 1
ATOM 1351 C C . HIS A 1 175 ? -11.359 11.717 7.530 1.00 65.12 175 HIS A C 1
ATOM 1353 O O . HIS A 1 175 ? -10.617 11.520 6.572 1.00 65.12 175 HIS A O 1
ATOM 1359 N N . VAL A 1 176 ? -12.378 10.931 7.863 1.00 73.00 176 VAL A N 1
ATOM 1360 C CA . VAL A 1 176 ? -12.913 9.818 7.077 1.00 73.00 176 VAL A CA 1
ATOM 1361 C C . VAL A 1 176 ? -14.390 10.096 6.759 1.00 73.00 176 VAL A C 1
ATOM 1363 O O . VAL A 1 176 ? -14.967 10.998 7.366 1.00 73.00 176 VAL A O 1
ATOM 1366 N N . PRO A 1 177 ? -15.024 9.410 5.789 1.00 74.81 177 PRO A N 1
ATOM 1367 C CA . PRO A 1 177 ? -16.436 9.628 5.502 1.00 74.81 177 PRO A CA 1
ATOM 1368 C C . PRO A 1 177 ? -17.331 9.375 6.727 1.00 74.81 177 PRO A C 1
ATOM 1370 O O . PRO A 1 177 ? -16.945 8.619 7.623 1.00 74.81 177 PRO A O 1
ATOM 1373 N N . PRO A 1 178 ? -18.551 9.942 6.758 1.00 68.69 178 PRO A N 1
ATOM 1374 C CA . PRO A 1 178 ? -19.519 9.664 7.815 1.00 68.69 178 PRO A CA 1
ATOM 1375 C C . PRO A 1 178 ? -19.716 8.159 8.053 1.00 68.69 178 PRO A C 1
ATOM 1377 O O . PRO A 1 178 ? -19.808 7.374 7.107 1.00 68.69 178 PRO A O 1
ATOM 1380 N N . GLY A 1 179 ? -19.768 7.762 9.327 1.00 71.12 179 GLY A N 1
ATOM 1381 C CA . GLY A 1 179 ? -19.863 6.362 9.759 1.00 71.12 179 GLY A CA 1
ATOM 1382 C C . GLY A 1 179 ? -18.523 5.625 9.859 1.00 71.12 179 GLY A C 1
ATOM 1383 O O . GLY A 1 179 ? -18.480 4.520 10.391 1.00 71.12 179 GLY A O 1
ATOM 1384 N N . PHE A 1 180 ? -17.413 6.217 9.412 1.00 78.00 180 PHE A N 1
ATOM 1385 C CA . PHE A 1 180 ? -16.084 5.628 9.575 1.00 78.00 180 PHE A CA 1
ATOM 1386 C C . PHE A 1 180 ? -15.343 6.181 10.788 1.00 78.00 180 PHE A C 1
ATOM 1388 O O . PHE A 1 180 ? -15.519 7.327 11.197 1.00 78.00 180 PHE A O 1
ATOM 1395 N N . VAL A 1 181 ? -14.442 5.365 11.330 1.00 74.50 181 VAL A N 1
ATOM 1396 C CA . VAL A 1 181 ? -13.576 5.708 12.460 1.00 74.50 181 VAL A CA 1
ATOM 1397 C C . VAL A 1 181 ? -12.157 5.308 12.133 1.00 74.50 181 VAL A C 1
ATOM 1399 O O . VAL A 1 181 ? -11.914 4.133 11.887 1.00 74.50 181 VAL A O 1
ATOM 1402 N N . ALA A 1 182 ? -11.208 6.244 12.185 1.00 77.06 182 ALA A N 1
ATOM 1403 C CA . ALA A 1 182 ? -9.790 5.901 12.149 1.00 77.06 182 ALA A CA 1
ATOM 1404 C C . ALA A 1 182 ? -9.174 5.940 13.559 1.00 77.06 182 ALA A C 1
ATOM 1406 O O . ALA A 1 182 ? -9.254 6.944 14.267 1.00 77.06 182 ALA A O 1
ATOM 1407 N N . ASN A 1 183 ? -8.534 4.841 13.951 1.00 75.94 183 ASN A N 1
ATOM 1408 C CA . ASN A 1 183 ? -7.905 4.634 15.251 1.00 75.94 183 ASN A CA 1
ATOM 1409 C C . ASN A 1 183 ? -6.425 4.285 15.084 1.00 75.94 183 ASN A C 1
ATOM 1411 O O . ASN A 1 183 ? -6.014 3.681 14.092 1.00 75.94 183 ASN A O 1
ATOM 1415 N N . ARG A 1 184 ? -5.605 4.656 16.070 1.00 80.31 184 ARG A N 1
ATOM 1416 C CA . ARG A 1 184 ? -4.211 4.196 16.144 1.00 80.31 184 ARG A CA 1
ATOM 1417 C C . ARG A 1 184 ? -4.212 2.693 16.407 1.00 80.31 184 ARG A C 1
ATOM 1419 O O . ARG A 1 184 ? -4.768 2.269 17.412 1.00 80.31 184 ARG A O 1
ATOM 1426 N N . PHE A 1 185 ? -3.566 1.931 15.533 1.00 82.56 185 PHE A N 1
ATOM 1427 C CA . PHE A 1 185 ? -3.527 0.473 15.613 1.00 82.56 185 PHE A CA 1
ATOM 1428 C C . PHE A 1 185 ? -2.225 -0.022 16.243 1.00 82.56 185 PHE A C 1
ATOM 1430 O O . PHE A 1 185 ? -2.238 -0.690 17.272 1.00 82.56 185 PHE A O 1
ATOM 1437 N N . LEU A 1 186 ? -1.091 0.378 15.660 1.00 84.06 186 LEU A N 1
ATOM 1438 C CA . LEU A 1 186 ? 0.242 -0.011 16.116 1.00 84.06 186 LEU A CA 1
ATOM 1439 C C . LEU A 1 186 ? 1.249 1.115 15.870 1.00 84.06 186 LEU A C 1
ATOM 1441 O O . LEU A 1 186 ? 1.369 1.624 14.754 1.00 84.06 186 LEU A O 1
ATOM 1445 N N . SER A 1 187 ? 2.017 1.485 16.895 1.00 85.62 187 SER A N 1
ATOM 1446 C CA . SER A 1 187 ? 3.151 2.406 16.750 1.00 85.62 187 SER A CA 1
ATOM 1447 C C . SER A 1 187 ? 4.326 1.687 16.086 1.00 85.62 187 SER A C 1
ATOM 1449 O O . SER A 1 187 ? 5.030 0.913 16.728 1.00 85.62 187 SER A O 1
ATOM 1451 N N . LEU A 1 188 ? 4.558 1.959 14.802 1.00 86.19 188 LEU A N 1
ATOM 1452 C CA . LEU A 1 188 ? 5.598 1.312 14.003 1.00 86.19 188 LEU A CA 1
ATOM 1453 C C . LEU A 1 188 ? 6.226 2.296 13.007 1.00 86.19 188 LEU A C 1
ATOM 1455 O O . LEU A 1 188 ? 5.865 2.372 11.829 1.00 86.19 188 LEU A O 1
ATOM 1459 N N . SER A 1 189 ? 7.179 3.087 13.499 1.00 87.19 189 SER A N 1
ATOM 1460 C CA . SER A 1 189 ? 7.899 4.068 12.685 1.00 87.19 189 SER A CA 1
ATOM 1461 C C . SER A 1 189 ? 8.690 3.402 11.559 1.00 87.19 189 SER A C 1
ATOM 1463 O O . SER A 1 189 ? 9.242 2.315 11.729 1.00 87.19 189 SER A O 1
ATOM 1465 N N . GLY A 1 190 ? 8.761 4.059 10.400 1.00 90.62 190 GLY A N 1
ATOM 1466 C CA . GLY A 1 190 ? 9.419 3.498 9.221 1.00 90.62 190 GLY A CA 1
ATOM 1467 C C . GLY A 1 190 ? 8.632 2.380 8.532 1.00 90.62 190 GLY A C 1
ATOM 1468 O O . GLY A 1 190 ? 9.212 1.716 7.673 1.00 90.62 190 GLY A O 1
ATOM 1469 N N . SER A 1 191 ? 7.356 2.167 8.884 1.00 94.75 191 SER A N 1
ATOM 1470 C CA . SER A 1 191 ? 6.457 1.232 8.193 1.00 94.75 191 SER A CA 1
ATOM 1471 C C . SER A 1 191 ? 6.276 1.606 6.716 1.00 94.75 191 SER A C 1
ATOM 1473 O O . SER A 1 191 ? 6.216 2.777 6.348 1.00 94.75 191 SER A O 1
ATOM 1475 N N . ARG A 1 192 ? 6.271 0.601 5.841 1.00 96.12 192 ARG A N 1
ATOM 1476 C CA . ARG A 1 192 ? 6.286 0.728 4.381 1.00 96.12 192 ARG A CA 1
ATOM 1477 C C . ARG A 1 192 ? 5.100 -0.021 3.780 1.00 96.12 192 ARG A C 1
ATOM 1479 O O . ARG A 1 192 ? 3.967 0.345 4.074 1.00 96.12 192 ARG A O 1
ATOM 1486 N N . ASP A 1 193 ? 5.348 -0.988 2.898 1.00 98.06 193 ASP A N 1
ATOM 1487 C CA . ASP A 1 193 ? 4.274 -1.792 2.319 1.00 98.06 193 ASP A CA 1
ATOM 1488 C C . ASP A 1 193 ? 3.662 -2.706 3.391 1.00 98.06 193 ASP A C 1
ATOM 1490 O O . ASP A 1 193 ? 4.325 -3.044 4.380 1.00 98.06 193 ASP A O 1
ATOM 1494 N N . ILE A 1 194 ? 2.400 -3.067 3.194 1.00 98.38 194 ILE A N 1
ATOM 1495 C CA . ILE A 1 194 ? 1.593 -3.880 4.105 1.00 98.38 194 ILE A CA 1
ATOM 1496 C C . ILE A 1 194 ? 0.845 -4.937 3.298 1.00 98.38 194 ILE A C 1
ATOM 1498 O O . ILE A 1 194 ? 0.436 -4.680 2.168 1.00 98.38 194 ILE A O 1
ATOM 1502 N N . TRP A 1 195 ? 0.696 -6.128 3.867 1.00 98.31 195 TRP A N 1
ATOM 1503 C CA . TRP A 1 195 ? -0.007 -7.236 3.232 1.00 98.31 195 TRP A CA 1
ATOM 1504 C C . TRP A 1 195 ? -0.738 -8.075 4.271 1.00 98.31 195 TRP A C 1
ATOM 1506 O O . TRP A 1 195 ? -0.100 -8.568 5.199 1.00 98.31 195 TRP A O 1
ATOM 1516 N N . THR A 1 196 ? -2.037 -8.295 4.092 1.00 97.88 196 THR A N 1
ATOM 1517 C CA . THR A 1 196 ? -2.809 -9.223 4.927 1.00 97.88 196 THR A CA 1
ATOM 1518 C C . THR A 1 196 ? -2.946 -10.556 4.214 1.00 97.88 196 THR A C 1
ATOM 1520 O O . THR A 1 196 ? -3.409 -10.632 3.079 1.00 97.88 196 THR A O 1
ATOM 1523 N N . ASP A 1 197 ? -2.527 -11.631 4.872 1.00 96.69 197 ASP A N 1
ATOM 1524 C CA . ASP A 1 197 ? -2.718 -12.980 4.364 1.00 96.69 197 ASP A CA 1
ATOM 1525 C C . ASP A 1 197 ? -4.128 -13.471 4.692 1.00 96.69 197 ASP A C 1
ATOM 1527 O O . ASP A 1 197 ? -4.418 -13.869 5.819 1.00 96.69 197 ASP A O 1
ATOM 1531 N N . SER A 1 198 ? -5.001 -13.483 3.685 1.00 92.44 198 SER A N 1
ATOM 1532 C CA . SER A 1 198 ? -6.412 -13.871 3.820 1.00 92.44 198 SER A CA 1
ATOM 1533 C C . SER A 1 198 ? -6.632 -15.283 4.373 1.00 92.44 198 SER A C 1
ATOM 1535 O O . SER A 1 198 ? -7.703 -15.577 4.894 1.00 92.44 198 SER A O 1
ATOM 1537 N N . ARG A 1 199 ? -5.626 -16.165 4.305 1.00 94.19 199 ARG A N 1
ATOM 1538 C CA . ARG A 1 199 ? -5.710 -17.539 4.830 1.00 94.19 199 ARG A CA 1
ATOM 1539 C C . ARG A 1 199 ? -5.652 -17.602 6.352 1.00 94.19 199 ARG A C 1
ATOM 1541 O O . ARG A 1 199 ? -6.187 -18.536 6.939 1.00 94.19 199 ARG A O 1
ATOM 1548 N N . THR A 1 200 ? -4.918 -16.679 6.966 1.00 94.88 200 THR A N 1
ATOM 1549 C CA . THR A 1 200 ? -4.600 -16.699 8.404 1.00 94.88 200 THR A CA 1
ATOM 1550 C C . THR A 1 200 ? -5.121 -15.463 9.133 1.00 94.88 200 THR A C 1
ATOM 1552 O O . THR A 1 200 ? -5.248 -15.479 10.356 1.00 94.88 200 THR A O 1
ATOM 1555 N N . GLY A 1 201 ? -5.409 -14.385 8.399 1.00 94.00 201 GLY A N 1
ATOM 1556 C CA . GLY A 1 201 ? -5.716 -13.068 8.946 1.00 94.00 201 GLY A CA 1
ATOM 1557 C C . GLY A 1 201 ? -4.490 -12.309 9.465 1.00 94.00 201 GLY A C 1
ATOM 1558 O O . GLY A 1 201 ? -4.628 -11.170 9.909 1.00 94.00 201 GLY A O 1
ATOM 1559 N N . VAL A 1 202 ? -3.290 -12.900 9.396 1.00 96.75 202 VAL A N 1
ATOM 1560 C CA . VAL A 1 202 ? -2.048 -12.243 9.817 1.00 96.75 202 VAL A CA 1
ATOM 1561 C C . VAL A 1 202 ? -1.696 -11.142 8.827 1.00 96.75 202 VAL A C 1
ATOM 1563 O O . VAL A 1 202 ? -1.671 -11.347 7.612 1.00 96.75 202 VAL A O 1
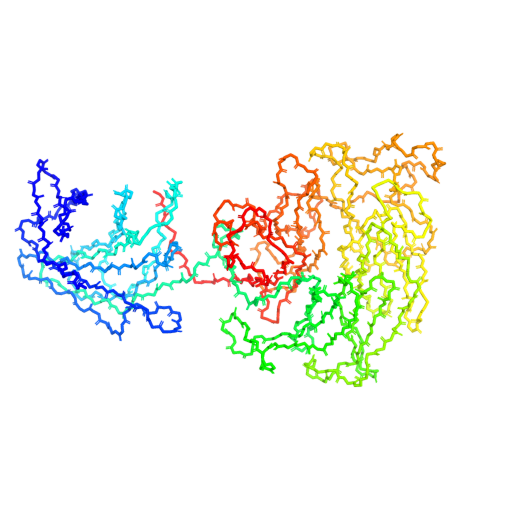ATOM 1566 N N . THR A 1 203 ? -1.376 -9.969 9.360 1.00 97.81 203 THR A N 1
ATOM 1567 C CA . THR A 1 203 ? -0.900 -8.835 8.573 1.00 97.81 203 THR A CA 1
ATOM 1568 C C . THR A 1 203 ? 0.608 -8.691 8.701 1.00 97.81 203 THR A C 1
ATOM 1570 O O . THR A 1 203 ? 1.158 -8.733 9.799 1.00 97.81 203 THR A O 1
ATOM 1573 N N . TYR A 1 204 ? 1.285 -8.472 7.580 1.00 98.44 204 TYR A N 1
ATOM 1574 C CA . TYR A 1 204 ? 2.724 -8.275 7.502 1.00 98.44 204 TYR A CA 1
ATOM 1575 C C . TYR A 1 204 ? 3.055 -6.854 7.085 1.00 98.44 204 TYR A C 1
ATOM 1577 O O . TYR A 1 204 ? 2.488 -6.331 6.127 1.00 98.44 204 TYR A O 1
ATOM 1585 N N . VAL A 1 205 ? 4.006 -6.233 7.775 1.00 98.12 205 VAL A N 1
ATOM 1586 C CA . VAL A 1 205 ? 4.395 -4.842 7.540 1.00 98.12 205 VAL A CA 1
ATOM 1587 C C . VAL A 1 205 ? 5.891 -4.775 7.315 1.00 98.12 205 VAL A C 1
ATOM 1589 O O . VAL A 1 205 ? 6.682 -5.099 8.203 1.00 98.12 205 VAL A O 1
ATOM 1592 N N . MET A 1 206 ? 6.295 -4.310 6.136 1.00 97.81 206 MET A N 1
ATOM 1593 C CA . MET A 1 206 ? 7.692 -3.978 5.888 1.00 97.81 206 MET A CA 1
ATOM 1594 C C . MET A 1 206 ? 8.065 -2.733 6.687 1.00 97.81 206 MET A C 1
ATOM 1596 O O . MET A 1 206 ? 7.346 -1.736 6.662 1.00 97.81 206 MET A O 1
ATOM 1600 N N . ARG A 1 207 ? 9.221 -2.734 7.343 1.00 95.44 207 ARG A N 1
ATOM 1601 C CA . ARG A 1 207 ? 9.717 -1.607 8.130 1.00 95.44 207 ARG A CA 1
ATOM 1602 C C . ARG A 1 207 ? 11.179 -1.324 7.815 1.00 95.44 207 ARG A C 1
ATOM 1604 O O . ARG A 1 207 ? 12.021 -2.217 7.804 1.00 95.44 207 ARG A O 1
ATOM 1611 N N . ARG A 1 208 ? 11.506 -0.048 7.616 1.00 94.12 208 ARG A N 1
ATOM 1612 C CA . ARG A 1 208 ? 12.894 0.439 7.622 1.00 94.12 208 ARG A CA 1
ATOM 1613 C C . ARG A 1 208 ? 13.298 0.754 9.060 1.00 94.12 208 ARG A C 1
ATOM 1615 O O . ARG A 1 208 ? 12.678 1.613 9.684 1.00 94.12 208 ARG A O 1
ATOM 1622 N N . SER A 1 209 ? 14.333 0.090 9.568 1.00 89.75 209 SER A N 1
ATOM 1623 C CA . SER A 1 209 ? 14.743 0.152 10.977 1.00 89.75 209 SER A CA 1
ATOM 1624 C C . SER A 1 209 ? 16.242 0.445 11.076 1.00 89.75 209 SER A C 1
ATOM 1626 O O . SER A 1 209 ? 17.082 -0.402 10.784 1.00 89.75 209 SER A O 1
ATOM 1628 N N . GLY A 1 210 ? 16.605 1.683 11.430 1.00 86.81 210 GLY A N 1
ATOM 1629 C CA . GLY A 1 210 ? 18.009 2.098 11.536 1.00 86.81 210 GLY A CA 1
ATOM 1630 C C . GLY A 1 210 ? 18.797 1.912 10.229 1.00 86.81 210 GLY A C 1
ATOM 1631 O O . GLY A 1 210 ? 18.503 2.552 9.216 1.00 86.81 210 GLY A O 1
ATOM 1632 N N . SER A 1 211 ? 19.842 1.078 10.263 1.00 85.81 211 SER A N 1
ATOM 1633 C CA . SER A 1 211 ? 20.644 0.666 9.096 1.00 85.81 211 SER A CA 1
ATOM 1634 C C . SER A 1 211 ? 20.131 -0.592 8.387 1.00 85.81 211 SER A C 1
ATOM 1636 O O . SER A 1 211 ? 20.711 -0.987 7.373 1.00 85.81 211 SER A O 1
ATOM 1638 N N . GLY A 1 212 ? 19.049 -1.187 8.882 1.00 94.00 212 GLY A N 1
ATOM 1639 C CA . GLY A 1 212 ? 18.460 -2.415 8.374 1.00 94.00 212 GLY A CA 1
ATOM 1640 C C . GLY A 1 212 ? 16.977 -2.298 8.045 1.00 94.00 212 GLY A C 1
ATOM 1641 O O . GLY A 1 212 ? 16.407 -1.211 7.872 1.00 94.00 212 GLY A O 1
ATOM 1642 N N . TRP A 1 213 ? 16.361 -3.464 7.958 1.00 96.06 213 TRP A N 1
ATOM 1643 C CA . TRP A 1 213 ? 14.952 -3.652 7.675 1.00 96.06 213 TRP A CA 1
ATOM 1644 C C . TRP A 1 213 ? 14.400 -4.806 8.505 1.00 96.06 213 TRP A C 1
ATOM 1646 O O . TRP A 1 213 ? 15.126 -5.711 8.914 1.00 96.06 213 TRP A O 1
ATOM 1656 N N . GLU A 1 214 ? 13.101 -4.753 8.748 1.00 96.75 214 GLU A N 1
ATOM 1657 C CA . GLU A 1 214 ? 12.334 -5.754 9.480 1.00 96.75 214 GLU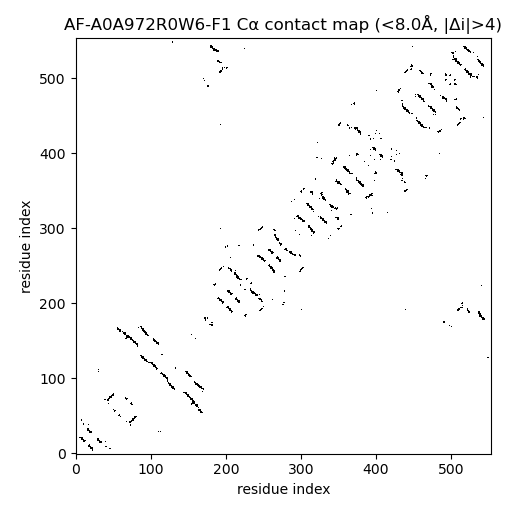 A CA 1
ATOM 1658 C C . GLU A 1 214 ? 11.038 -6.005 8.710 1.00 96.75 214 GLU A C 1
ATOM 1660 O O . GLU A 1 214 ? 10.474 -5.078 8.126 1.00 96.75 214 GLU A O 1
ATOM 1665 N N . VAL A 1 215 ? 10.534 -7.232 8.739 1.00 98.00 215 VAL A N 1
ATOM 1666 C CA . VAL A 1 215 ? 9.125 -7.504 8.456 1.00 98.00 215 VAL A CA 1
ATOM 1667 C C . VAL A 1 215 ? 8.474 -7.886 9.768 1.00 98.00 215 VAL A C 1
ATOM 1669 O O . VAL A 1 215 ? 8.887 -8.849 10.413 1.00 98.00 215 VAL A O 1
ATOM 1672 N N . TRP A 1 216 ? 7.477 -7.109 10.161 1.00 96.81 216 TRP A N 1
ATOM 1673 C CA . TRP A 1 216 ? 6.653 -7.389 11.326 1.00 96.81 216 TRP A CA 1
ATOM 1674 C C . TRP A 1 216 ? 5.461 -8.232 10.912 1.00 96.81 216 TRP A C 1
ATOM 1676 O O . TRP A 1 216 ? 4.910 -8.005 9.837 1.00 96.81 216 TRP A O 1
ATOM 1686 N N . TRP A 1 217 ? 5.063 -9.172 11.758 1.00 96.06 217 TRP A N 1
ATOM 1687 C CA . TRP A 1 217 ? 3.729 -9.760 11.711 1.00 96.06 217 TRP A CA 1
ATOM 1688 C C . TRP A 1 217 ? 2.870 -9.100 12.793 1.00 96.06 217 TRP A C 1
ATOM 1690 O O . TRP A 1 217 ? 3.396 -8.680 13.828 1.00 96.06 217 TRP A O 1
ATOM 1700 N N . MET A 1 218 ? 1.568 -8.987 12.546 1.00 95.06 218 MET A N 1
ATOM 1701 C CA . MET A 1 218 ? 0.596 -8.505 13.521 1.00 95.06 218 MET A CA 1
ATOM 1702 C C . MET A 1 218 ? -0.798 -9.101 13.294 1.00 95.06 218 MET A C 1
ATOM 1704 O O . MET A 1 218 ? -1.188 -9.354 12.151 1.00 95.06 218 MET A O 1
ATOM 1708 N N . GLN A 1 219 ? -1.546 -9.300 14.375 1.00 91.81 219 GLN A N 1
ATOM 1709 C CA . GLN A 1 219 ? -2.940 -9.735 14.377 1.00 91.81 219 GLN A CA 1
ATOM 1710 C C . GLN A 1 219 ? -3.614 -9.255 15.669 1.00 91.81 219 GLN A C 1
ATOM 1712 O O . GLN A 1 219 ? -3.043 -9.413 16.741 1.00 91.81 219 GLN A O 1
ATOM 1717 N N . ASP A 1 220 ? -4.793 -8.647 15.552 1.00 87.81 220 ASP A N 1
ATOM 1718 C CA . ASP A 1 220 ? -5.624 -8.250 16.696 1.00 87.81 220 ASP A CA 1
ATOM 1719 C C . ASP A 1 220 ? -6.436 -9.469 17.153 1.00 87.81 220 ASP A C 1
ATOM 1721 O O . ASP A 1 220 ? -7.444 -9.815 16.533 1.00 87.81 220 ASP A O 1
ATOM 1725 N N . ASP A 1 221 ? -5.930 -10.175 18.165 1.00 85.44 221 ASP A N 1
ATOM 1726 C CA . ASP A 1 221 ? -6.508 -11.437 18.632 1.00 85.44 221 ASP A CA 1
ATOM 1727 C C . ASP A 1 221 ? -7.664 -11.225 19.611 1.00 85.44 221 ASP A C 1
ATOM 1729 O O . ASP A 1 221 ? -8.545 -12.082 19.719 1.00 85.44 221 ASP A O 1
ATOM 1733 N N . ASN A 1 222 ? -7.657 -10.110 20.343 1.00 81.00 222 ASN A N 1
ATOM 1734 C CA . ASN A 1 222 ? -8.668 -9.794 21.347 1.00 81.00 222 ASN A CA 1
ATOM 1735 C C . ASN A 1 222 ? -9.832 -8.949 20.787 1.00 81.00 222 ASN A C 1
ATOM 1737 O O . ASN A 1 222 ? -10.856 -8.815 21.458 1.00 81.00 222 ASN A O 1
ATOM 1741 N N . GLY A 1 223 ? -9.703 -8.426 19.564 1.00 79.38 223 GLY A N 1
ATOM 1742 C CA . GLY A 1 223 ? -10.719 -7.627 18.886 1.00 79.38 223 GLY A CA 1
ATOM 1743 C C . GLY A 1 223 ? -10.882 -6.219 19.460 1.00 79.38 223 GLY A C 1
ATOM 1744 O O . GLY A 1 223 ? -11.918 -5.592 19.230 1.00 79.38 223 GLY A O 1
ATOM 1745 N N . ASP A 1 224 ? -9.908 -5.713 20.219 1.00 71.88 224 ASP A N 1
ATOM 1746 C CA . ASP A 1 224 ? -9.995 -4.414 20.899 1.00 71.88 224 ASP A CA 1
ATOM 1747 C C . ASP A 1 224 ? -9.705 -3.217 19.975 1.00 71.88 224 ASP A C 1
ATOM 1749 O O . ASP A 1 224 ? -9.800 -2.050 20.383 1.00 71.88 224 ASP A O 1
ATOM 1753 N N . GLY A 1 225 ? -9.374 -3.486 18.710 1.00 73.56 225 GLY A N 1
ATOM 1754 C CA . GLY A 1 225 ? -9.087 -2.455 17.727 1.00 73.56 225 GLY A CA 1
ATOM 1755 C C . GLY A 1 225 ? -7.636 -1.973 17.737 1.00 73.56 225 GLY A C 1
ATOM 1756 O O . GLY A 1 225 ? -7.337 -1.005 17.027 1.00 73.56 225 GLY A O 1
ATOM 1757 N N . LYS A 1 226 ? -6.743 -2.600 18.507 1.00 76.38 226 LYS A N 1
ATOM 1758 C CA . LYS A 1 226 ? -5.319 -2.274 18.667 1.00 76.38 226 LYS A CA 1
ATOM 1759 C C . LYS A 1 226 ? -4.486 -3.558 18.638 1.00 76.38 226 LYS A C 1
ATOM 1761 O O . LYS A 1 226 ? -5.001 -4.662 18.598 1.00 76.38 226 LYS A O 1
ATOM 1766 N N . VAL A 1 227 ? -3.165 -3.398 18.586 1.00 79.12 227 VAL A N 1
ATOM 1767 C CA . VAL A 1 227 ? -2.226 -4.517 18.718 1.00 79.12 227 VAL A CA 1
ATOM 1768 C C . VAL A 1 227 ? -1.149 -4.166 19.730 1.00 79.12 227 VAL A C 1
ATOM 1770 O O . VAL A 1 227 ? -0.495 -3.119 19.634 1.00 79.12 227 VAL A O 1
ATOM 1773 N N . THR A 1 228 ? -0.931 -5.066 20.686 1.00 73.69 228 THR A N 1
ATOM 1774 C CA . THR A 1 228 ? 0.134 -4.949 21.684 1.00 73.69 228 THR A CA 1
ATOM 1775 C C . THR A 1 228 ? 1.426 -5.63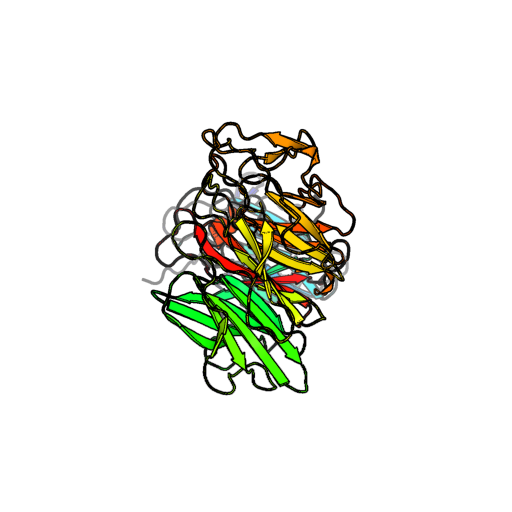7 21.224 1.00 73.69 228 THR A C 1
ATOM 1777 O O . THR A 1 228 ? 1.438 -6.752 20.702 1.00 73.69 228 THR A O 1
ATOM 1780 N N . THR A 1 229 ? 2.567 -4.960 21.395 1.00 71.12 229 THR A N 1
ATOM 1781 C CA . THR A 1 229 ? 3.885 -5.505 21.019 1.00 71.12 229 THR A CA 1
ATOM 1782 C C . THR A 1 229 ? 4.373 -6.546 22.032 1.00 71.12 229 THR A C 1
ATOM 1784 O O . THR A 1 229 ? 4.267 -6.297 23.233 1.00 71.12 229 THR A O 1
ATOM 1787 N N . GLY A 1 230 ? 4.999 -7.641 21.579 1.00 59.19 230 GLY A N 1
ATOM 1788 C CA . GLY A 1 230 ? 5.694 -8.598 22.460 1.00 59.19 230 GLY A CA 1
ATOM 1789 C C . GLY A 1 230 ? 5.328 -10.067 22.236 1.00 59.19 230 GLY A C 1
ATOM 1790 O O . GLY A 1 230 ? 5.008 -10.755 23.198 1.00 59.19 230 GLY A O 1
ATOM 1791 N N . ASP A 1 231 ? 5.334 -10.528 20.982 1.00 60.72 231 ASP A N 1
ATOM 1792 C CA . ASP A 1 231 ? 5.014 -11.900 20.532 1.00 60.72 231 ASP A CA 1
ATOM 1793 C C . ASP A 1 231 ? 3.593 -12.406 20.841 1.00 60.72 231 ASP A C 1
ATOM 1795 O O . ASP A 1 231 ? 3.234 -13.511 20.440 1.00 60.72 231 ASP A O 1
ATOM 1799 N N . LYS A 1 232 ? 2.756 -11.599 21.500 1.00 74.06 232 LYS A N 1
ATOM 1800 C CA . LYS A 1 232 ? 1.335 -11.908 21.709 1.00 74.06 232 LYS A CA 1
ATOM 1801 C C . LYS A 1 232 ? 0.519 -11.631 20.447 1.00 74.06 232 LYS A C 1
ATOM 1803 O O . LYS A 1 232 ? -0.097 -12.541 19.910 1.00 74.06 232 LYS A O 1
ATOM 1808 N N . GLU A 1 233 ? 0.600 -10.400 19.948 1.00 83.94 233 GLU A N 1
ATOM 1809 C CA . GLU A 1 233 ? -0.203 -9.918 18.814 1.00 83.94 233 GLU A CA 1
ATOM 1810 C C . GLU A 1 233 ? 0.645 -9.269 17.715 1.00 83.94 233 GLU A C 1
ATOM 1812 O O . GLU A 1 233 ? 0.182 -9.119 16.591 1.00 83.94 233 GLU A O 1
ATOM 1817 N N . ALA A 1 234 ? 1.899 -8.904 18.005 1.00 91.44 234 ALA A N 1
ATOM 1818 C CA . ALA A 1 234 ? 2.868 -8.459 17.008 1.00 91.44 234 ALA A CA 1
ATOM 1819 C C . ALA A 1 234 ? 4.314 -8.753 17.411 1.00 91.44 234 ALA A C 1
ATOM 1821 O O . ALA A 1 234 ? 4.689 -8.671 18.589 1.00 91.44 234 ALA A O 1
ATOM 1822 N N . GLY A 1 235 ? 5.148 -8.986 16.398 1.00 92.12 235 GLY A N 1
ATOM 1823 C CA . GLY A 1 235 ? 6.582 -9.202 16.557 1.00 92.12 235 GLY A CA 1
ATOM 1824 C C . GLY A 1 235 ? 7.353 -9.098 15.243 1.00 92.12 235 GLY A C 1
ATOM 1825 O O . GLY A 1 235 ? 6.780 -9.045 14.151 1.00 92.12 235 GLY A O 1
ATOM 1826 N N . ILE A 1 236 ? 8.681 -9.071 15.349 1.00 94.75 236 ILE A N 1
ATOM 1827 C CA . ILE A 1 236 ? 9.571 -9.139 14.185 1.00 94.75 236 ILE A CA 1
ATOM 1828 C C . ILE A 1 236 ? 9.559 -10.581 13.673 1.00 94.75 236 ILE A C 1
ATOM 1830 O O . ILE A 1 236 ? 9.982 -11.494 14.376 1.00 94.75 236 ILE A O 1
ATOM 1834 N N . LEU A 1 237 ? 9.102 -10.786 12.439 1.00 95.81 237 LEU A N 1
ATOM 1835 C CA . LEU A 1 237 ? 9.119 -12.093 11.783 1.00 95.81 237 LEU A CA 1
ATOM 1836 C C . LEU A 1 237 ? 10.504 -12.404 11.203 1.00 95.81 237 LEU A C 1
ATOM 1838 O O . LEU A 1 237 ? 11.038 -13.493 11.387 1.00 95.81 237 LEU A O 1
ATOM 1842 N N . ILE A 1 238 ? 11.064 -11.439 10.472 1.00 96.56 238 ILE A N 1
ATOM 1843 C CA . ILE A 1 238 ? 12.387 -11.507 9.845 1.00 96.56 238 ILE A CA 1
ATOM 1844 C C . ILE A 1 238 ? 13.032 -10.123 9.841 1.00 96.56 238 ILE A C 1
ATOM 1846 O O . ILE A 1 238 ? 12.342 -9.102 9.836 1.00 96.56 238 ILE A O 1
ATOM 1850 N N . SER A 1 239 ? 14.358 -10.081 9.800 1.00 96.44 239 SER A N 1
ATOM 1851 C CA . SER A 1 239 ? 15.124 -8.842 9.704 1.00 96.44 239 SER A CA 1
ATOM 1852 C C . SER A 1 239 ? 16.407 -9.035 8.902 1.00 96.44 239 SER A C 1
ATOM 1854 O O . SER A 1 239 ? 16.852 -10.157 8.654 1.00 96.44 239 SER A O 1
ATOM 1856 N N . GLY A 1 240 ? 17.000 -7.924 8.477 1.00 94.88 240 GLY A N 1
ATOM 1857 C CA . GLY A 1 240 ? 18.261 -7.913 7.749 1.00 94.88 240 GLY A CA 1
ATOM 1858 C C . GLY A 1 240 ? 18.873 -6.518 7.660 1.00 94.88 240 GLY A C 1
ATOM 1859 O O . GLY A 1 240 ? 18.364 -5.546 8.221 1.00 94.88 240 GLY A O 1
ATOM 1860 N N . SER A 1 241 ? 19.995 -6.409 6.953 1.00 91.56 241 SER A N 1
ATOM 1861 C CA . SER A 1 241 ? 20.704 -5.145 6.731 1.00 91.56 241 SER A CA 1
ATOM 1862 C C . SER A 1 241 ? 20.264 -4.452 5.432 1.00 91.56 241 SER A C 1
ATOM 1864 O O . SER A 1 241 ? 19.781 -5.090 4.498 1.00 91.56 241 SER A O 1
ATOM 1866 N N . GLY A 1 242 ? 20.429 -3.125 5.363 1.00 83.25 242 GLY A N 1
ATOM 1867 C CA . GLY A 1 242 ? 20.075 -2.300 4.202 1.00 83.25 242 GLY A CA 1
ATOM 1868 C C . GLY A 1 242 ? 18.819 -1.443 4.411 1.00 83.25 242 GLY A C 1
ATOM 1869 O O . GLY A 1 242 ? 17.830 -1.874 4.989 1.00 83.25 242 GLY A O 1
ATOM 1870 N N . LYS A 1 243 ? 18.841 -0.197 3.917 1.00 78.94 243 LYS A N 1
ATOM 1871 C CA . LYS A 1 243 ? 17.789 0.810 4.192 1.00 78.94 243 LYS A CA 1
ATOM 1872 C C . LYS A 1 243 ? 16.695 0.917 3.121 1.00 78.94 243 LYS A C 1
ATOM 1874 O O . LYS A 1 243 ? 15.716 1.633 3.318 1.00 78.94 243 LYS A O 1
ATOM 1879 N N . ALA A 1 244 ? 16.851 0.263 1.972 1.00 86.19 244 ALA A N 1
ATOM 1880 C CA . ALA A 1 244 ? 15.969 0.436 0.812 1.00 86.19 244 ALA A CA 1
ATOM 1881 C C . ALA A 1 244 ? 14.839 -0.607 0.729 1.00 86.19 244 ALA A C 1
ATOM 1883 O O . ALA A 1 244 ? 14.404 -0.970 -0.362 1.00 86.19 244 ALA A O 1
ATOM 1884 N N . ALA A 1 245 ? 14.345 -1.078 1.875 1.00 93.25 245 ALA A N 1
ATOM 1885 C CA . ALA A 1 245 ? 13.247 -2.035 1.931 1.00 93.25 245 ALA A CA 1
ATOM 1886 C C . ALA A 1 245 ? 11.893 -1.373 1.630 1.00 93.25 245 ALA A C 1
ATOM 1888 O O . ALA A 1 245 ? 11.666 -0.214 2.011 1.00 93.25 245 ALA A O 1
ATOM 1889 N N . HIS A 1 246 ? 11.009 -2.061 0.907 1.00 95.94 246 HIS A N 1
ATOM 1890 C CA . HIS A 1 246 ? 9.658 -1.561 0.645 1.00 95.94 246 HIS A CA 1
ATOM 1891 C C . HIS A 1 246 ? 8.606 -2.654 0.526 1.00 95.94 246 HIS A C 1
ATOM 1893 O O . HIS A 1 246 ? 7.746 -2.672 1.395 1.00 95.94 246 HIS A O 1
ATOM 1899 N N . GLY A 1 247 ? 8.642 -3.483 -0.523 1.00 97.12 247 GLY A N 1
ATOM 1900 C CA . GLY A 1 247 ? 7.559 -4.411 -0.840 1.00 97.12 247 GLY A CA 1
ATOM 1901 C C . GLY A 1 247 ? 7.490 -5.595 0.116 1.00 97.12 247 GLY A C 1
ATOM 1902 O O . GLY A 1 247 ? 8.529 -6.140 0.501 1.00 97.12 247 GLY A O 1
ATOM 1903 N N . VAL A 1 248 ? 6.269 -6.003 0.456 1.00 98.50 248 VAL A N 1
ATOM 1904 C CA . VAL A 1 248 ? 5.975 -7.241 1.185 1.00 98.50 248 VAL A CA 1
ATOM 1905 C C . VAL A 1 248 ? 4.749 -7.911 0.571 1.00 98.50 248 VAL A C 1
ATOM 1907 O O . VAL A 1 248 ? 3.804 -7.236 0.175 1.00 98.50 248 VAL A O 1
ATOM 1910 N N . THR A 1 249 ? 4.771 -9.234 0.444 1.00 98.38 249 THR A N 1
ATOM 1911 C CA . THR A 1 249 ? 3.613 -10.021 -0.003 1.00 98.38 249 THR A CA 1
ATOM 1912 C C . THR A 1 249 ? 3.764 -11.472 0.444 1.00 98.38 249 THR A C 1
ATOM 1914 O O . THR A 1 249 ? 4.872 -11.912 0.764 1.00 98.38 249 THR A O 1
ATOM 1917 N N . VAL A 1 250 ? 2.668 -12.225 0.455 1.00 98.25 250 VAL A N 1
ATOM 1918 C CA . VAL A 1 250 ? 2.669 -13.667 0.713 1.00 98.25 250 VAL A CA 1
ATOM 1919 C C . VAL A 1 250 ? 2.186 -14.396 -0.531 1.00 98.25 250 VAL A C 1
ATOM 1921 O O . VAL A 1 250 ? 1.154 -14.049 -1.097 1.00 98.25 250 VAL A O 1
ATOM 1924 N N . TYR A 1 251 ? 2.921 -15.427 -0.942 1.00 97.56 251 TYR A N 1
ATOM 1925 C CA . TYR A 1 251 ? 2.529 -16.294 -2.049 1.00 97.56 251 TYR A CA 1
ATOM 1926 C C . TYR A 1 251 ? 2.956 -17.743 -1.801 1.00 97.56 251 TYR A C 1
ATOM 1928 O O . TYR A 1 251 ? 3.992 -18.015 -1.188 1.00 97.56 251 TYR A O 1
ATOM 1936 N N . GLY A 1 252 ? 2.160 -18.688 -2.292 1.00 95.25 252 GLY A N 1
ATOM 1937 C CA . GLY A 1 252 ? 2.454 -20.114 -2.239 1.00 95.25 252 GLY A CA 1
ATOM 1938 C C . GLY A 1 252 ? 1.200 -20.962 -2.390 1.00 95.25 252 GLY A C 1
ATOM 1939 O O . GLY A 1 252 ? 0.149 -20.480 -2.809 1.00 95.25 252 GLY A O 1
ATOM 1940 N N . ASN A 1 253 ? 1.319 -22.242 -2.061 1.00 92.69 253 ASN A N 1
ATOM 1941 C CA . ASN A 1 253 ? 0.233 -23.210 -2.172 1.00 92.69 253 ASN A CA 1
ATOM 1942 C C . ASN A 1 253 ? 0.360 -24.287 -1.084 1.00 92.69 253 ASN A C 1
ATOM 1944 O O . ASN A 1 253 ? 1.403 -24.426 -0.447 1.00 92.69 253 ASN A O 1
ATOM 1948 N N . ALA A 1 254 ? -0.691 -25.082 -0.881 1.00 91.06 254 ALA A N 1
ATOM 1949 C CA . ALA A 1 254 ? -0.711 -26.118 0.154 1.00 91.06 254 ALA A CA 1
ATOM 1950 C C . ALA A 1 254 ? 0.365 -27.211 -0.024 1.00 91.06 254 ALA A C 1
ATOM 1952 O O . ALA A 1 254 ? 0.753 -27.845 0.954 1.00 91.06 254 ALA A O 1
ATOM 1953 N N . ARG A 1 255 ? 0.861 -27.432 -1.250 1.00 91.38 255 ARG A N 1
ATOM 1954 C CA . ARG A 1 255 ? 1.858 -28.469 -1.553 1.00 91.38 255 ARG A CA 1
ATOM 1955 C C . ARG A 1 255 ? 3.275 -28.031 -1.186 1.00 91.38 255 ARG A C 1
ATOM 1957 O O . ARG A 1 255 ? 4.020 -28.799 -0.589 1.00 91.38 255 ARG A O 1
ATOM 1964 N N . GLU A 1 256 ? 3.657 -26.814 -1.556 1.00 90.44 256 GLU A N 1
ATOM 1965 C CA . GLU A 1 256 ? 5.013 -26.278 -1.356 1.00 90.44 256 GLU A CA 1
ATOM 1966 C C . GLU A 1 256 ? 5.134 -25.486 -0.044 1.00 90.44 256 GLU A C 1
ATOM 1968 O O . GLU A 1 256 ? 6.223 -25.328 0.523 1.00 90.44 256 GLU A O 1
ATOM 1973 N N . GLY A 1 257 ? 3.996 -25.059 0.496 1.00 94.81 257 GLY A N 1
ATOM 1974 C CA . GLY A 1 257 ? 3.887 -24.112 1.590 1.00 94.81 257 GLY A CA 1
ATOM 1975 C C . GLY A 1 257 ? 3.754 -22.679 1.086 1.00 94.81 257 GLY A C 1
ATOM 1976 O O . GLY A 1 257 ? 3.860 -22.383 -0.106 1.00 94.81 257 GLY A O 1
ATOM 1977 N N . TYR A 1 258 ? 3.518 -21.783 2.035 1.00 97.75 258 TYR A N 1
ATOM 1978 C CA . TYR A 1 258 ? 3.384 -20.358 1.780 1.00 97.75 258 TYR A CA 1
ATOM 1979 C C . TYR A 1 258 ? 4.638 -19.633 2.232 1.00 97.75 258 TYR A C 1
ATOM 1981 O O . TYR A 1 258 ? 5.218 -19.970 3.264 1.00 97.75 258 TYR A O 1
ATOM 1989 N N . PHE A 1 259 ? 5.057 -18.650 1.448 1.00 98.19 259 PHE A N 1
ATOM 1990 C CA . PHE A 1 259 ? 6.268 -17.886 1.685 1.00 98.19 259 PHE A CA 1
ATOM 1991 C C . PHE A 1 259 ? 5.927 -16.406 1.770 1.00 98.19 259 PHE A C 1
ATOM 1993 O O . PHE A 1 259 ? 5.138 -15.896 0.973 1.00 98.19 259 PHE A O 1
ATOM 2000 N N . LEU A 1 260 ? 6.562 -15.716 2.711 1.00 98.62 260 LEU A N 1
ATOM 2001 C CA . LEU A 1 260 ? 6.609 -14.263 2.725 1.00 98.62 260 LEU A CA 1
ATOM 2002 C C . LEU A 1 260 ? 7.769 -13.798 1.853 1.00 98.62 260 LEU A C 1
ATOM 2004 O O . LEU A 1 260 ? 8.871 -14.322 1.992 1.00 98.62 260 LEU A O 1
ATOM 2008 N N . TYR A 1 261 ? 7.533 -12.806 0.999 1.00 98.50 261 TYR A N 1
ATOM 2009 C CA . TYR A 1 261 ? 8.524 -12.186 0.121 1.00 98.50 261 TYR A CA 1
ATOM 2010 C C . TYR A 1 261 ? 8.765 -10.734 0.539 1.00 98.50 261 TYR A C 1
ATOM 2012 O O . TYR A 1 261 ? 7.817 -9.995 0.802 1.00 98.50 261 TYR A O 1
ATOM 2020 N N . ALA A 1 262 ? 10.031 -10.319 0.572 1.00 98.25 262 ALA A N 1
ATOM 2021 C CA . ALA A 1 262 ? 10.483 -9.017 1.056 1.00 98.25 262 ALA A CA 1
ATOM 2022 C C . ALA A 1 262 ? 11.427 -8.349 0.044 1.00 98.25 262 ALA A C 1
ATOM 2024 O O . ALA A 1 262 ? 12.522 -8.848 -0.217 1.00 98.25 262 ALA A O 1
ATOM 2025 N N . GLY A 1 263 ? 11.018 -7.209 -0.517 1.00 97.12 263 GLY A N 1
ATOM 2026 C CA . GLY A 1 263 ? 11.798 -6.460 -1.505 1.00 97.12 263 GLY A CA 1
ATOM 2027 C C . GLY A 1 263 ? 12.744 -5.439 -0.874 1.00 97.12 263 GLY A C 1
ATOM 2028 O O . GLY A 1 263 ? 12.298 -4.467 -0.254 1.00 97.12 263 GLY A O 1
ATOM 2029 N N . VAL A 1 264 ? 14.052 -5.624 -1.073 1.00 95.94 264 VAL A N 1
ATOM 2030 C CA . VAL A 1 264 ? 15.123 -4.824 -0.464 1.00 95.94 264 VAL A CA 1
ATOM 2031 C C . VAL A 1 264 ? 16.185 -4.469 -1.500 1.00 95.94 264 VAL A C 1
ATOM 2033 O O . VAL A 1 264 ? 16.956 -5.319 -1.927 1.00 95.94 264 VAL A O 1
ATOM 2036 N N . PHE A 1 265 ? 16.270 -3.184 -1.854 1.00 94.31 265 PHE A N 1
ATOM 2037 C CA . PHE A 1 265 ? 17.281 -2.635 -2.768 1.00 94.31 265 PHE A CA 1
ATOM 2038 C C . PHE A 1 265 ? 17.334 -3.328 -4.144 1.00 94.31 265 PHE A C 1
ATOM 2040 O O . PHE A 1 265 ? 16.619 -2.904 -5.050 1.00 94.31 265 PHE A O 1
ATOM 2047 N N . ASP A 1 266 ? 18.161 -4.357 -4.312 1.00 95.44 266 ASP A N 1
ATOM 2048 C CA . ASP A 1 266 ? 18.395 -5.135 -5.537 1.00 95.44 266 ASP A CA 1
ATOM 2049 C C . ASP A 1 266 ? 17.957 -6.608 -5.424 1.00 95.44 266 ASP A C 1
ATOM 2051 O O . ASP A 1 266 ? 18.146 -7.400 -6.352 1.00 95.44 266 ASP A O 1
ATOM 2055 N N . THR A 1 267 ? 17.365 -6.971 -4.288 1.00 96.19 267 THR A N 1
ATOM 2056 C CA . THR A 1 267 ? 17.131 -8.353 -3.882 1.00 96.19 267 THR A CA 1
ATOM 2057 C C . THR A 1 267 ? 15.701 -8.527 -3.372 1.00 96.19 267 THR A C 1
ATOM 2059 O O . THR A 1 267 ? 15.144 -7.653 -2.706 1.00 96.19 267 THR A O 1
ATOM 2062 N N . ILE A 1 268 ? 15.087 -9.665 -3.691 1.00 97.62 268 ILE A N 1
ATOM 2063 C CA . ILE A 1 268 ? 13.863 -10.145 -3.052 1.00 97.62 268 ILE A CA 1
ATOM 2064 C C . ILE A 1 268 ? 14.248 -11.337 -2.181 1.00 97.62 268 ILE A C 1
ATOM 2066 O O . ILE A 1 268 ? 14.687 -12.376 -2.683 1.00 97.62 268 ILE A O 1
ATOM 2070 N N . TYR A 1 269 ? 14.076 -11.182 -0.875 1.00 98.00 269 TYR A N 1
ATOM 2071 C CA . TYR A 1 269 ? 14.202 -12.277 0.075 1.00 98.00 269 TYR A CA 1
ATOM 2072 C C . TYR A 1 269 ? 12.877 -13.014 0.207 1.00 98.00 269 TYR A C 1
ATOM 2074 O O . TYR A 1 269 ? 11.817 -12.435 -0.043 1.00 98.00 269 TYR A O 1
ATOM 2082 N N . ARG A 1 270 ? 12.922 -14.270 0.646 1.00 97.75 270 ARG A N 1
ATOM 2083 C CA . ARG A 1 270 ? 11.729 -14.982 1.094 1.00 97.75 270 ARG A CA 1
ATOM 2084 C C . ARG A 1 270 ? 11.996 -15.845 2.315 1.00 97.75 270 ARG A C 1
ATOM 2086 O O . ARG A 1 270 ? 13.127 -16.248 2.560 1.00 97.75 270 ARG A O 1
ATOM 2093 N N . VAL A 1 271 ? 10.945 -16.174 3.047 1.00 98.38 271 VAL A N 1
ATOM 2094 C CA . VAL A 1 271 ? 10.988 -17.174 4.116 1.00 98.38 271 VAL A CA 1
ATOM 2095 C C . VAL A 1 271 ? 9.697 -17.976 4.103 1.00 98.38 271 VAL A C 1
ATOM 2097 O O . VAL A 1 271 ? 8.627 -17.420 3.841 1.00 98.38 271 VAL A O 1
ATOM 2100 N N . LYS A 1 272 ? 9.780 -19.283 4.356 1.00 98.31 272 LYS A N 1
ATOM 2101 C CA . LYS A 1 272 ? 8.584 -20.114 4.499 1.00 98.31 272 LYS A CA 1
ATOM 2102 C C . LYS A 1 272 ? 7.859 -19.727 5.784 1.00 98.31 272 LYS A C 1
ATOM 2104 O O . LYS A 1 272 ? 8.496 -19.506 6.809 1.00 98.31 272 LYS A O 1
ATOM 2109 N N . LEU A 1 273 ? 6.540 -19.630 5.730 1.00 98.25 273 LEU A N 1
ATOM 2110 C CA . LEU A 1 273 ? 5.696 -19.319 6.878 1.00 98.25 273 LEU A CA 1
ATOM 2111 C C . LEU A 1 273 ? 5.229 -20.605 7.558 1.00 98.25 273 LEU A C 1
ATOM 2113 O O . LEU A 1 273 ? 4.942 -21.607 6.898 1.00 98.25 273 LEU A O 1
ATOM 2117 N N . SER A 1 274 ? 5.113 -20.563 8.882 1.00 96.00 274 SER A N 1
ATOM 2118 C CA . SER A 1 274 ? 4.387 -21.573 9.644 1.00 96.00 274 SER A CA 1
ATOM 2119 C C . SER A 1 274 ? 2.897 -21.578 9.292 1.00 96.00 274 SER A C 1
ATOM 2121 O O . SER A 1 274 ? 2.379 -20.648 8.674 1.00 96.00 274 SER A O 1
ATOM 2123 N N . ALA A 1 275 ? 2.187 -22.641 9.680 1.00 93.75 275 ALA A N 1
ATOM 2124 C CA . ALA A 1 275 ? 0.770 -22.801 9.348 1.00 93.75 275 ALA A CA 1
ATOM 2125 C C . ALA A 1 275 ? -0.108 -21.648 9.872 1.00 93.75 275 ALA A C 1
ATOM 2127 O O . ALA A 1 275 ? -1.059 -21.264 9.199 1.00 93.75 275 ALA A O 1
ATOM 2128 N N . ASN A 1 276 ? 0.238 -21.070 11.029 1.00 92.94 276 ASN A N 1
ATOM 2129 C CA . ASN A 1 276 ? -0.454 -19.905 11.588 1.00 92.94 276 ASN A CA 1
ATOM 2130 C C . ASN A 1 276 ? 0.071 -18.563 11.048 1.00 92.94 276 ASN A C 1
ATOM 2132 O O . ASN A 1 276 ? -0.455 -17.525 11.421 1.00 92.94 276 ASN A O 1
ATOM 2136 N N . GLY A 1 277 ? 1.115 -18.562 10.211 1.00 95.06 277 GLY A N 1
ATOM 2137 C CA . GLY A 1 277 ? 1.689 -17.358 9.610 1.00 95.06 277 GLY A CA 1
ATOM 2138 C C . GLY A 1 277 ? 2.534 -16.486 10.548 1.00 95.06 277 GLY A C 1
ATOM 2139 O O . GLY A 1 277 ? 3.096 -15.494 10.088 1.00 95.06 277 GLY A O 1
ATOM 2140 N N . ARG A 1 278 ? 2.669 -16.826 11.834 1.00 93.88 278 ARG A N 1
ATOM 2141 C CA . ARG A 1 278 ? 3.291 -15.950 12.851 1.00 93.88 278 ARG A CA 1
ATOM 2142 C C . ARG A 1 278 ? 4.765 -16.242 13.118 1.00 93.88 278 ARG A C 1
ATOM 2144 O O . ARG A 1 278 ? 5.391 -15.584 13.941 1.00 93.88 278 ARG A O 1
ATOM 2151 N N . SER A 1 279 ? 5.335 -17.238 12.447 1.00 94.25 279 SER A N 1
ATOM 2152 C CA . SER A 1 279 ? 6.745 -17.589 12.602 1.00 94.25 279 SER A CA 1
ATOM 2153 C C . SER A 1 279 ? 7.364 -18.089 11.296 1.00 94.25 279 SER A C 1
ATOM 2155 O O . SER A 1 279 ? 6.680 -18.719 10.482 1.00 94.25 279 SER A O 1
ATOM 2157 N N . PRO A 1 280 ? 8.660 -17.820 11.067 1.00 96.44 280 PRO A N 1
ATOM 2158 C CA . PRO A 1 280 ? 9.375 -18.398 9.942 1.00 96.44 280 PRO A CA 1
ATOM 2159 C C . PRO A 1 280 ? 9.624 -19.898 10.159 1.00 96.44 280 PRO A C 1
ATOM 2161 O O . PRO A 1 280 ? 9.924 -20.350 11.264 1.00 96.44 280 PRO A O 1
ATOM 2164 N N . GLN A 1 281 ? 9.548 -20.675 9.083 1.00 96.19 281 GLN A N 1
ATOM 2165 C CA . GLN A 1 281 ? 10.003 -22.060 9.014 1.00 96.19 281 GLN A CA 1
ATOM 2166 C C . GLN A 1 281 ? 11.318 -22.121 8.237 1.00 96.19 281 GLN A C 1
ATOM 2168 O O . GLN A 1 281 ? 11.329 -22.127 7.008 1.00 96.19 281 GLN A O 1
ATOM 2173 N N . GLY A 1 282 ? 12.432 -22.187 8.963 1.00 93.88 282 GLY A N 1
ATOM 2174 C CA . GLY A 1 282 ? 13.773 -22.218 8.379 1.00 93.88 282 GLY A CA 1
ATOM 2175 C C . GLY A 1 282 ? 14.410 -20.834 8.245 1.00 93.88 282 GLY A C 1
ATOM 2176 O O . GLY A 1 282 ? 13.990 -19.869 8.881 1.00 93.88 282 GLY A O 1
ATOM 2177 N N . SER A 1 283 ? 15.479 -20.761 7.454 1.00 95.31 283 SER A N 1
ATOM 2178 C CA . SER A 1 283 ? 16.280 -19.548 7.274 1.00 95.31 283 SER A CA 1
ATOM 2179 C C . SER A 1 283 ? 15.710 -18.615 6.206 1.00 95.31 283 SER A C 1
ATOM 2181 O O . SER A 1 283 ? 15.040 -19.053 5.275 1.00 95.31 283 SER A O 1
ATOM 2183 N N . LEU A 1 284 ? 16.051 -17.328 6.301 1.00 97.19 284 LEU A N 1
ATOM 2184 C CA . LEU A 1 284 ? 15.806 -16.352 5.241 1.00 97.19 284 LEU A CA 1
ATOM 2185 C C . LEU A 1 284 ? 16.567 -16.744 3.960 1.00 97.19 284 LEU A C 1
ATOM 2187 O O . LEU A 1 284 ? 17.783 -16.928 3.987 1.00 97.19 284 LEU A O 1
ATOM 2191 N N . GLU A 1 285 ? 15.857 -16.841 2.840 1.00 96.69 285 GLU A N 1
ATOM 2192 C CA . GLU A 1 285 ? 16.395 -17.212 1.531 1.00 96.69 285 GLU A CA 1
ATOM 2193 C C . GLU A 1 285 ? 16.507 -15.991 0.610 1.00 96.69 285 GLU A C 1
ATOM 2195 O O . GLU A 1 285 ? 15.605 -15.153 0.548 1.00 96.69 285 GLU A O 1
ATOM 2200 N N . THR A 1 286 ? 17.572 -15.924 -0.189 1.00 97.12 286 THR A N 1
ATOM 2201 C CA . THR A 1 286 ? 17.638 -15.021 -1.347 1.00 97.12 286 THR A CA 1
ATOM 2202 C C . THR A 1 286 ? 16.871 -15.655 -2.505 1.00 97.12 286 THR A C 1
ATOM 2204 O O . THR A 1 286 ? 17.373 -16.576 -3.146 1.00 97.12 286 THR A O 1
ATOM 2207 N N . TRP A 1 287 ? 15.655 -15.180 -2.782 1.00 97.19 287 TRP A N 1
ATOM 2208 C CA . TRP A 1 287 ? 14.823 -15.733 -3.856 1.00 97.19 287 TRP A CA 1
ATOM 2209 C C . TRP A 1 287 ? 15.216 -15.194 -5.234 1.00 97.19 287 TRP A C 1
ATOM 2211 O O . TRP A 1 287 ? 15.321 -15.948 -6.201 1.00 97.19 287 TRP A O 1
ATOM 2221 N N . LEU A 1 288 ? 15.458 -13.887 -5.313 1.00 97.50 288 LEU A N 1
ATOM 2222 C CA . LEU A 1 288 ? 15.859 -13.190 -6.530 1.00 97.50 288 LEU A CA 1
ATOM 2223 C C . LEU A 1 288 ? 16.876 -12.107 -6.176 1.00 97.50 288 LEU A C 1
ATOM 2225 O O . LEU A 1 288 ? 16.692 -11.386 -5.203 1.00 97.50 288 LEU A O 1
ATOM 2229 N N . THR A 1 289 ? 17.911 -11.946 -6.992 1.00 95.88 289 THR A N 1
ATOM 2230 C CA . THR A 1 289 ? 18.895 -10.864 -6.865 1.00 95.88 289 THR A CA 1
ATOM 2231 C C . THR A 1 289 ? 19.241 -10.294 -8.241 1.00 95.88 289 THR A C 1
ATOM 2233 O O . THR A 1 289 ? 18.734 -10.770 -9.261 1.00 95.88 289 THR A O 1
ATOM 2236 N N . GLY A 1 290 ? 20.086 -9.267 -8.284 1.00 94.31 290 GLY A N 1
ATOM 2237 C CA . GLY A 1 290 ? 20.506 -8.613 -9.523 1.00 94.31 290 GLY A CA 1
ATOM 2238 C C . GLY A 1 290 ? 19.437 -7.706 -10.130 1.00 94.31 290 GLY A C 1
ATOM 2239 O O . GLY A 1 290 ? 19.526 -7.360 -11.310 1.00 94.31 290 GLY A O 1
ATOM 2240 N N . LEU A 1 291 ? 18.423 -7.307 -9.353 1.00 95.81 291 LEU A N 1
ATOM 2241 C CA . LEU A 1 291 ? 17.524 -6.244 -9.785 1.00 95.81 291 LEU A CA 1
ATOM 2242 C C . LEU A 1 291 ? 18.299 -4.919 -9.857 1.00 95.81 291 LEU A C 1
ATOM 2244 O O . LEU A 1 291 ? 19.189 -4.676 -9.043 1.00 95.81 291 LEU A O 1
ATOM 2248 N N . PRO A 1 292 ? 17.949 -4.017 -10.784 1.00 94.81 292 PRO A N 1
ATOM 2249 C CA . PRO A 1 292 ? 18.614 -2.728 -10.904 1.00 94.81 292 PRO A CA 1
ATOM 2250 C C . PRO A 1 292 ? 18.641 -1.952 -9.582 1.00 94.81 292 PRO A C 1
ATOM 2252 O O . PRO A 1 292 ? 17.611 -1.716 -8.932 1.00 94.81 292 PRO A O 1
ATOM 2255 N N . ALA A 1 293 ? 19.853 -1.546 -9.217 1.00 87.88 293 ALA A N 1
ATOM 2256 C CA . ALA A 1 293 ? 20.186 -0.845 -7.989 1.00 87.88 293 ALA A CA 1
ATOM 2257 C C . ALA A 1 293 ? 20.703 0.574 -8.286 1.00 87.88 293 ALA A C 1
ATOM 2259 O O . ALA A 1 293 ? 20.690 1.039 -9.426 1.00 87.88 293 ALA A O 1
ATOM 2260 N N . GLY A 1 294 ? 21.193 1.265 -7.255 1.00 82.88 294 GLY A N 1
ATOM 2261 C CA . GLY A 1 294 ? 21.907 2.535 -7.399 1.00 82.88 294 GLY A CA 1
ATOM 2262 C C . GLY A 1 294 ? 21.162 3.727 -6.806 1.00 82.88 294 GLY A C 1
ATOM 2263 O O . GLY A 1 294 ? 20.431 3.598 -5.826 1.00 82.88 294 GLY A O 1
ATOM 2264 N N . ARG A 1 295 ? 21.394 4.917 -7.368 1.00 84.69 295 ARG A N 1
ATOM 2265 C CA . ARG A 1 295 ? 20.794 6.171 -6.881 1.00 84.69 295 ARG A CA 1
ATOM 2266 C C . ARG A 1 295 ? 19.321 6.291 -7.311 1.00 84.69 295 ARG A C 1
ATOM 2268 O O . ARG A 1 295 ? 18.851 5.516 -8.147 1.00 84.69 295 ARG A O 1
ATOM 2275 N N . GLY A 1 296 ? 18.596 7.232 -6.703 1.00 89.69 296 GLY A N 1
ATOM 2276 C CA . GLY A 1 296 ? 17.192 7.523 -7.015 1.00 89.69 296 GLY A CA 1
ATOM 2277 C C . GLY A 1 296 ? 16.202 6.542 -6.390 1.00 89.69 296 GLY A C 1
ATOM 2278 O O . GLY A 1 296 ? 16.222 6.314 -5.178 1.00 89.69 296 GLY A O 1
ATOM 2279 N N . HIS A 1 297 ? 15.324 5.971 -7.216 1.00 94.06 297 HIS A N 1
ATOM 2280 C CA . HIS A 1 297 ? 14.212 5.133 -6.769 1.00 94.06 297 HIS A CA 1
ATOM 2281 C C . HIS A 1 297 ? 14.651 3.682 -6.542 1.00 94.06 297 HIS A C 1
ATOM 2283 O O . HIS A 1 297 ? 14.838 2.908 -7.479 1.00 94.06 297 HIS A O 1
ATOM 2289 N N . THR A 1 298 ? 14.833 3.309 -5.277 1.00 93.12 298 THR A N 1
ATOM 2290 C CA . THR A 1 298 ? 15.415 2.013 -4.880 1.00 93.12 298 THR A CA 1
ATOM 2291 C C . THR A 1 298 ? 14.412 1.013 -4.318 1.00 93.12 298 THR A C 1
ATOM 2293 O O . THR A 1 298 ? 14.757 -0.150 -4.130 1.00 93.12 298 THR A O 1
ATOM 2296 N N . ALA A 1 299 ? 13.178 1.447 -4.059 1.00 92.62 299 ALA A N 1
ATOM 2297 C CA . ALA A 1 299 ? 12.110 0.580 -3.590 1.00 92.62 299 ALA A CA 1
ATOM 2298 C C . ALA A 1 299 ? 11.790 -0.515 -4.624 1.00 92.62 299 ALA A C 1
ATOM 2300 O O . ALA A 1 299 ? 11.838 -0.260 -5.827 1.00 92.62 299 ALA A O 1
ATOM 2301 N N . LYS A 1 300 ? 11.468 -1.719 -4.139 1.00 96.12 300 LYS A N 1
ATOM 2302 C CA . LYS A 1 300 ? 11.036 -2.864 -4.948 1.00 96.12 300 LYS A CA 1
ATOM 2303 C C . LYS A 1 300 ? 9.688 -3.349 -4.435 1.00 96.12 300 LYS A C 1
ATOM 2305 O O . LYS A 1 300 ? 9.628 -3.997 -3.391 1.00 96.12 300 LYS A O 1
ATOM 2310 N N . SER A 1 301 ? 8.624 -2.972 -5.132 1.00 96.69 301 SER A N 1
ATOM 2311 C CA . SER A 1 301 ? 7.273 -3.489 -4.889 1.00 96.69 301 SER A CA 1
ATOM 2312 C C . SER A 1 301 ? 7.109 -4.812 -5.616 1.00 96.69 301 SER A C 1
ATOM 2314 O O . SER A 1 301 ? 7.704 -4.987 -6.677 1.00 96.69 301 SER A O 1
ATOM 2316 N N . ILE A 1 302 ? 6.338 -5.740 -5.054 1.00 98.12 302 ILE A N 1
ATOM 2317 C CA . ILE A 1 302 ? 6.147 -7.078 -5.620 1.00 98.12 302 ILE A CA 1
ATOM 2318 C C . ILE A 1 302 ? 4.711 -7.555 -5.407 1.00 98.12 302 ILE A C 1
ATOM 2320 O O . ILE A 1 302 ? 4.175 -7.423 -4.306 1.00 98.12 302 ILE A O 1
ATOM 2324 N N . ARG A 1 303 ? 4.099 -8.118 -6.451 1.00 98.38 303 ARG A N 1
ATOM 2325 C CA . ARG A 1 303 ? 2.805 -8.817 -6.395 1.00 98.38 303 ARG A CA 1
ATOM 2326 C C . ARG A 1 303 ? 2.855 -10.074 -7.258 1.00 98.38 303 ARG A C 1
ATOM 2328 O O . ARG A 1 303 ? 3.604 -10.114 -8.233 1.00 98.38 303 ARG A O 1
ATOM 2335 N N . PHE A 1 304 ? 2.075 -11.084 -6.891 1.00 98.12 304 PHE A N 1
ATOM 2336 C CA . PHE A 1 304 ? 1.951 -12.332 -7.640 1.00 98.12 304 PHE A CA 1
ATOM 2337 C C . PHE A 1 304 ? 0.571 -12.422 -8.281 1.00 98.12 304 PHE A C 1
ATOM 2339 O O . PHE A 1 304 ? -0.417 -12.060 -7.645 1.00 98.12 304 PHE A O 1
ATOM 2346 N N . ASP A 1 305 ? 0.507 -12.922 -9.514 1.00 97.62 305 ASP A N 1
ATOM 2347 C CA . ASP A 1 305 ? -0.761 -13.351 -10.100 1.00 97.62 305 ASP A CA 1
ATOM 2348 C C . ASP A 1 305 ? -1.171 -14.748 -9.602 1.00 97.62 305 ASP A C 1
ATOM 2350 O O . ASP A 1 305 ? -0.408 -15.460 -8.943 1.00 97.62 305 ASP A O 1
ATOM 2354 N N . SER A 1 306 ? -2.388 -15.166 -9.949 1.00 95.19 306 SER A N 1
ATOM 2355 C CA . SER A 1 306 ? -2.922 -16.487 -9.593 1.00 95.19 306 SER A CA 1
ATOM 2356 C C . SER A 1 306 ? -2.191 -17.659 -10.260 1.00 95.19 306 SER A C 1
ATOM 2358 O O . SER A 1 306 ? -2.350 -18.801 -9.835 1.00 95.19 306 SER A O 1
ATOM 2360 N N . SER A 1 307 ? -1.390 -17.396 -11.297 1.00 95.19 307 SER A N 1
ATOM 2361 C CA . SER A 1 307 ? -0.568 -18.396 -11.986 1.00 95.19 307 SER A CA 1
ATOM 2362 C C . SER A 1 307 ? 0.838 -18.515 -11.388 1.00 95.19 307 SER A C 1
ATOM 2364 O O . SER A 1 307 ? 1.602 -19.387 -11.798 1.00 95.19 307 SER A O 1
ATOM 2366 N N . GLY A 1 308 ? 1.197 -17.656 -10.432 1.00 96.06 308 GLY A N 1
ATOM 2367 C CA . GLY A 1 308 ? 2.499 -17.622 -9.775 1.00 96.06 308 GLY A CA 1
ATOM 2368 C C . GLY A 1 308 ? 3.572 -16.822 -10.491 1.00 96.06 308 GLY A C 1
ATOM 2369 O O . GLY A 1 308 ? 4.745 -16.938 -10.132 1.00 96.06 308 GLY A O 1
ATOM 2370 N N . ASN A 1 309 ? 3.211 -16.000 -11.476 1.00 97.69 309 ASN A N 1
ATOM 2371 C CA . ASN A 1 309 ? 4.138 -15.009 -12.003 1.00 97.69 309 ASN A CA 1
ATOM 2372 C C . ASN A 1 309 ? 4.256 -13.849 -11.011 1.00 97.69 309 ASN A C 1
ATOM 2374 O O . ASN A 1 309 ? 3.247 -13.337 -10.531 1.00 97.69 309 ASN A O 1
ATOM 2378 N N . ALA A 1 310 ? 5.480 -13.400 -10.741 1.00 98.38 310 ALA A N 1
ATOM 2379 C CA . ALA A 1 310 ? 5.720 -12.215 -9.925 1.00 98.38 310 ALA A CA 1
ATOM 2380 C C . ALA A 1 310 ? 5.948 -10.982 -10.799 1.00 98.38 310 ALA A C 1
ATOM 2382 O O . ALA A 1 310 ? 6.664 -11.055 -11.799 1.00 98.38 310 ALA A O 1
ATOM 2383 N N . TYR A 1 311 ? 5.416 -9.846 -10.367 1.00 98.50 311 TYR A N 1
ATOM 2384 C CA . TYR A 1 311 ? 5.556 -8.538 -10.997 1.00 98.50 311 TYR A CA 1
ATOM 2385 C C . TYR A 1 311 ? 6.260 -7.600 -10.026 1.00 98.50 311 TYR A C 1
ATOM 2387 O O . TYR A 1 311 ? 5.816 -7.441 -8.890 1.00 98.50 311 TYR A O 1
ATOM 2395 N N . ILE A 1 312 ? 7.378 -7.015 -10.455 1.00 98.56 312 ILE A N 1
ATOM 2396 C CA . ILE A 1 312 ? 8.282 -6.247 -9.599 1.00 98.56 312 ILE A CA 1
ATOM 2397 C C . ILE A 1 312 ? 8.486 -4.852 -10.175 1.00 98.56 312 ILE A C 1
ATOM 2399 O O . ILE A 1 312 ? 9.003 -4.694 -11.280 1.00 98.56 312 ILE A O 1
ATOM 2403 N N . GLY A 1 313 ? 8.135 -3.833 -9.399 1.00 97.75 313 GLY A N 1
ATOM 2404 C CA . GLY A 1 313 ? 8.349 -2.442 -9.774 1.00 97.75 313 GLY A CA 1
ATOM 2405 C C . GLY A 1 313 ? 9.800 -2.003 -9.574 1.00 97.75 313 GLY A C 1
ATOM 2406 O O . GLY A 1 313 ? 10.367 -2.191 -8.494 1.00 97.75 313 GLY A O 1
ATOM 2407 N N . VAL A 1 314 ? 10.408 -1.397 -10.600 1.00 97.44 314 VAL A N 1
ATOM 2408 C CA . VAL A 1 314 ? 11.774 -0.852 -10.562 1.00 97.44 314 VAL A CA 1
ATOM 2409 C C . VAL A 1 314 ? 11.788 0.585 -11.086 1.00 97.44 314 VAL A C 1
ATOM 2411 O O . VAL A 1 314 ? 11.726 0.828 -12.291 1.00 97.44 314 VAL A O 1
ATOM 2414 N N . GLY A 1 315 ? 11.905 1.554 -10.177 1.00 96.69 315 GLY A N 1
ATOM 2415 C CA . GLY A 1 315 ? 11.914 2.975 -10.537 1.00 96.69 315 GLY A CA 1
ATOM 2416 C C . GLY A 1 315 ? 13.224 3.470 -11.163 1.00 96.69 315 GLY A C 1
ATOM 2417 O O . GLY A 1 315 ? 14.272 2.824 -11.058 1.00 96.69 315 GLY A O 1
ATOM 2418 N N . SER A 1 316 ? 13.165 4.636 -11.809 1.00 96.56 316 SER A N 1
ATOM 2419 C CA . SER A 1 316 ? 14.288 5.335 -12.456 1.00 96.56 316 SER A CA 1
ATOM 2420 C C . SER A 1 316 ? 15.413 5.723 -11.483 1.00 96.56 316 SER A C 1
ATOM 2422 O O . SER A 1 316 ? 15.200 5.841 -10.270 1.00 96.56 316 SER A O 1
ATOM 2424 N N . SER A 1 317 ? 16.626 5.972 -11.990 1.00 94.81 317 SER A N 1
ATOM 2425 C CA . SER A 1 317 ? 17.726 6.503 -11.162 1.00 94.81 317 SER A CA 1
ATOM 2426 C C . SER A 1 317 ? 17.593 7.977 -10.796 1.00 94.81 317 SER A C 1
ATOM 2428 O O . SER A 1 317 ? 18.276 8.445 -9.880 1.00 94.81 317 SER A O 1
ATOM 2430 N N . GLY A 1 318 ? 16.720 8.714 -11.477 1.00 93.25 318 GLY A N 1
ATOM 2431 C CA . GLY A 1 318 ? 16.586 10.146 -11.284 1.00 93.25 318 GLY A CA 1
ATOM 2432 C C . GLY A 1 318 ? 15.294 10.718 -11.842 1.00 93.25 318 GLY A C 1
ATOM 2433 O O . GLY A 1 318 ? 14.348 10.007 -12.181 1.00 93.25 318 GLY A O 1
ATOM 2434 N N . ASN A 1 319 ? 15.257 12.048 -11.900 1.00 93.38 319 ASN A N 1
ATOM 2435 C CA . ASN A 1 319 ? 14.051 12.760 -12.289 1.00 93.38 319 ASN A CA 1
ATOM 2436 C C . ASN A 1 319 ? 13.716 12.576 -13.775 1.00 93.38 319 ASN A C 1
ATOM 2438 O O . ASN A 1 319 ? 12.580 12.261 -14.120 1.00 93.38 319 ASN A O 1
ATOM 2442 N N . ILE A 1 320 ? 14.734 12.714 -14.624 1.00 93.25 320 ILE A N 1
ATOM 2443 C CA . ILE A 1 320 ? 14.698 12.489 -16.070 1.00 93.25 320 ILE A CA 1
ATOM 2444 C C . ILE A 1 320 ? 15.821 11.500 -16.364 1.00 93.25 320 ILE A C 1
ATOM 2446 O O . ILE A 1 320 ? 16.988 11.811 -16.112 1.00 93.25 320 ILE A O 1
ATOM 2450 N N . SER A 1 321 ? 15.496 10.291 -16.808 1.00 92.00 321 SER A N 1
ATOM 2451 C CA . SER A 1 321 ? 16.495 9.234 -16.986 1.00 92.00 321 SER A CA 1
ATOM 2452 C C . SER A 1 321 ? 16.129 8.331 -18.154 1.00 92.00 321 SER A C 1
ATOM 2454 O O . SER A 1 321 ? 15.006 7.850 -18.233 1.00 92.00 321 SER A O 1
ATOM 2456 N N . THR A 1 322 ? 17.092 8.084 -19.041 1.00 91.06 322 THR A N 1
ATOM 2457 C CA . THR A 1 322 ? 16.930 7.311 -20.288 1.00 91.06 322 THR A CA 1
ATOM 2458 C C . THR A 1 322 ? 17.472 5.879 -20.176 1.00 91.06 322 THR A C 1
ATOM 2460 O O . THR A 1 322 ? 17.736 5.205 -21.175 1.00 91.06 322 THR A O 1
ATOM 2463 N N . GLU A 1 323 ? 17.666 5.410 -18.943 1.00 90.31 323 GLU A N 1
ATOM 2464 C CA . GLU A 1 323 ? 18.191 4.082 -18.632 1.00 90.31 323 GLU A CA 1
ATOM 2465 C C . GLU A 1 323 ? 17.305 2.977 -19.202 1.00 90.31 323 GLU A C 1
ATOM 2467 O O . GLU A 1 323 ? 16.077 3.050 -19.161 1.00 90.31 323 GLU A O 1
ATOM 2472 N N . GLN A 1 324 ? 17.936 1.911 -19.698 1.00 88.81 324 GLN A N 1
ATOM 2473 C CA . GLN A 1 324 ? 17.192 0.855 -20.376 1.00 88.81 324 GLN A CA 1
ATOM 2474 C C . GLN A 1 324 ? 16.633 -0.220 -19.438 1.00 88.81 324 GLN A C 1
ATOM 2476 O O . GLN A 1 324 ? 15.679 -0.915 -19.777 1.00 88.81 324 GLN A O 1
ATOM 2481 N N . ASN A 1 325 ? 17.207 -0.343 -18.246 1.00 92.69 325 ASN A N 1
ATOM 2482 C CA . ASN A 1 325 ? 16.860 -1.352 -17.251 1.00 92.69 325 ASN A CA 1
ATOM 2483 C C . ASN A 1 325 ? 16.080 -0.787 -16.055 1.00 92.69 325 ASN A C 1
ATOM 2485 O O . ASN A 1 325 ? 15.897 -1.482 -15.071 1.00 92.69 325 ASN A O 1
ATOM 2489 N N . ARG A 1 326 ? 15.631 0.468 -16.084 1.00 95.38 326 ARG A N 1
ATOM 2490 C CA . ARG A 1 326 ? 14.870 1.093 -14.988 1.00 95.38 326 ARG A CA 1
ATOM 2491 C C . ARG A 1 326 ? 13.644 1.805 -15.541 1.00 95.38 326 ARG A C 1
ATOM 2493 O O . ARG A 1 326 ? 13.461 1.839 -16.755 1.00 95.38 326 ARG A O 1
ATOM 2500 N N . ALA A 1 327 ? 12.812 2.337 -14.644 1.00 95.81 327 ALA A N 1
ATOM 2501 C CA . ALA A 1 327 ? 11.481 2.836 -14.984 1.00 95.81 327 ALA A CA 1
ATOM 2502 C C . ALA A 1 327 ? 10.650 1.742 -15.681 1.00 95.81 327 ALA A C 1
ATOM 2504 O O . ALA A 1 327 ? 10.176 1.897 -16.809 1.00 95.81 327 ALA A O 1
ATOM 2505 N N . ALA A 1 328 ? 10.578 0.580 -15.033 1.00 95.88 328 ALA A N 1
ATOM 2506 C CA . ALA A 1 328 ? 10.069 -0.645 -15.625 1.00 95.88 328 ALA A CA 1
ATOM 2507 C C . ALA A 1 328 ? 9.392 -1.542 -14.588 1.00 95.88 328 ALA A C 1
ATOM 2509 O O . ALA A 1 328 ? 9.709 -1.498 -13.395 1.00 95.88 328 ALA A O 1
ATOM 2510 N N . ILE A 1 329 ? 8.513 -2.413 -15.075 1.00 97.69 329 ILE A N 1
ATOM 2511 C CA . ILE A 1 329 ? 8.029 -3.567 -14.319 1.00 97.69 329 ILE A CA 1
ATOM 2512 C C . ILE A 1 329 ? 8.752 -4.799 -14.845 1.00 97.69 329 ILE A C 1
ATOM 2514 O O . ILE A 1 329 ? 8.796 -5.057 -16.049 1.00 97.69 329 ILE A O 1
ATOM 2518 N N . TYR A 1 330 ? 9.320 -5.568 -13.931 1.00 97.88 330 TYR A N 1
ATOM 2519 C CA . TYR A 1 330 ? 9.932 -6.857 -14.201 1.00 97.88 330 TYR A CA 1
ATOM 2520 C C . TYR A 1 330 ? 8.919 -7.972 -13.950 1.00 97.88 330 TYR A C 1
ATOM 2522 O O . TYR A 1 330 ? 8.173 -7.911 -12.979 1.00 97.88 330 TYR A O 1
ATOM 2530 N N . ARG A 1 331 ? 8.931 -9.016 -14.782 1.00 97.75 331 ARG A N 1
ATOM 2531 C CA . ARG A 1 331 ? 8.176 -10.255 -14.571 1.00 97.75 331 ARG A CA 1
ATOM 2532 C C . ARG A 1 331 ? 9.127 -11.409 -14.278 1.00 97.75 331 ARG A C 1
ATOM 2534 O O . ARG A 1 331 ? 10.128 -11.592 -14.978 1.00 97.75 331 ARG A O 1
ATOM 2541 N N . VAL A 1 332 ? 8.793 -12.204 -13.270 1.00 97.88 332 VAL A N 1
ATOM 2542 C CA . VAL A 1 332 ? 9.405 -13.505 -12.980 1.00 97.88 332 VAL A CA 1
ATOM 2543 C C . VAL A 1 332 ? 8.354 -14.568 -13.285 1.00 97.88 332 VAL A C 1
ATOM 2545 O O . VAL A 1 332 ? 7.331 -14.594 -12.602 1.00 97.88 332 VAL A O 1
ATOM 2548 N N . PRO A 1 333 ? 8.544 -15.416 -14.311 1.00 96.25 333 PRO A N 1
ATOM 2549 C CA . PRO A 1 333 ? 7.610 -16.499 -14.587 1.00 96.25 333 PRO A CA 1
ATOM 2550 C C . PRO A 1 333 ? 7.480 -17.464 -13.404 1.00 96.25 333 PRO A C 1
ATOM 2552 O O . PRO A 1 333 ? 8.449 -17.672 -12.671 1.00 96.25 333 PRO A O 1
ATOM 2555 N N . ALA A 1 334 ? 6.316 -18.091 -13.250 1.00 94.19 334 ALA A N 1
ATOM 2556 C CA . ALA A 1 334 ? 6.104 -19.113 -12.228 1.00 94.19 334 ALA A CA 1
ATOM 2557 C C . ALA A 1 334 ? 7.185 -20.211 -12.279 1.00 94.19 334 ALA A C 1
ATOM 2559 O O . ALA A 1 334 ? 7.577 -20.668 -13.353 1.00 94.19 334 ALA A O 1
ATOM 2560 N N . GLY A 1 335 ? 7.707 -20.601 -11.112 1.00 89.25 335 GLY A N 1
ATOM 2561 C CA . GLY A 1 335 ? 8.791 -21.588 -10.994 1.00 89.25 335 GLY A CA 1
ATOM 2562 C C . GLY A 1 335 ? 10.179 -21.098 -11.438 1.00 89.25 335 GLY A C 1
ATOM 2563 O O . GLY A 1 335 ? 11.143 -21.856 -11.371 1.00 89.25 335 GLY A O 1
ATOM 2564 N N . SER A 1 336 ? 10.312 -19.842 -11.871 1.00 92.06 336 SER A N 1
ATOM 2565 C CA . SER A 1 336 ? 11.589 -19.228 -12.241 1.00 92.06 336 SER A CA 1
ATOM 2566 C C . SER A 1 336 ? 12.170 -18.403 -11.091 1.00 92.06 336 SER A C 1
ATOM 2568 O O . SER A 1 336 ? 11.457 -17.899 -10.228 1.00 92.06 336 SER A O 1
ATOM 2570 N N . ASN A 1 337 ? 13.484 -18.198 -11.127 1.00 86.56 337 ASN A N 1
ATOM 2571 C CA . ASN A 1 337 ? 14.202 -17.198 -10.331 1.00 86.56 337 ASN A CA 1
ATOM 2572 C C . ASN A 1 337 ? 14.860 -16.128 -11.222 1.00 86.56 337 ASN A C 1
ATOM 2574 O O . ASN A 1 337 ? 15.797 -15.448 -10.809 1.00 86.56 337 ASN A O 1
ATOM 2578 N N . ARG A 1 338 ? 14.407 -16.004 -12.476 1.00 91.50 338 ARG A N 1
ATOM 2579 C CA . ARG A 1 338 ? 14.930 -15.042 -13.451 1.00 91.50 338 ARG A CA 1
ATOM 2580 C C . ARG A 1 338 ? 13.898 -13.973 -13.754 1.00 91.50 338 ARG A C 1
ATOM 2582 O O . ARG A 1 338 ? 12.876 -14.252 -14.381 1.00 91.50 338 ARG A O 1
ATOM 2589 N N . ALA A 1 339 ? 14.215 -12.747 -13.361 1.00 95.31 339 ALA A N 1
ATOM 2590 C CA . ALA A 1 339 ? 13.438 -11.574 -13.716 1.00 95.31 339 ALA A CA 1
ATOM 2591 C C . ALA A 1 339 ? 13.822 -11.069 -15.111 1.00 95.31 339 ALA A C 1
ATOM 2593 O O . ALA A 1 339 ? 15.003 -10.959 -15.446 1.00 95.31 339 ALA A O 1
ATOM 2594 N N . LYS A 1 340 ? 12.821 -10.725 -15.917 1.00 95.06 340 LYS A N 1
ATOM 2595 C CA . LYS A 1 340 ? 12.993 -10.006 -17.184 1.00 95.06 340 LYS A CA 1
ATOM 2596 C C . LYS A 1 340 ? 12.125 -8.764 -17.170 1.00 95.06 340 LYS A C 1
ATOM 2598 O O . LYS A 1 340 ? 11.064 -8.767 -16.555 1.00 95.06 340 LYS A O 1
ATOM 2603 N N . ILE A 1 341 ? 12.555 -7.724 -17.870 1.00 95.94 341 ILE A N 1
ATOM 2604 C CA . ILE A 1 341 ? 11.706 -6.558 -18.098 1.00 95.94 341 ILE A CA 1
ATOM 2605 C C . ILE A 1 341 ? 10.451 -7.018 -18.843 1.00 95.94 341 ILE A C 1
ATOM 2607 O O . ILE A 1 341 ? 10.545 -7.706 -19.861 1.00 95.94 341 ILE A O 1
ATOM 2611 N N . TRP A 1 342 ? 9.292 -6.668 -18.301 1.00 96.19 342 TRP A N 1
ATOM 2612 C CA . TRP A 1 342 ? 7.994 -6.943 -18.897 1.00 96.19 342 TRP A CA 1
ATOM 2613 C C . TRP A 1 342 ? 7.504 -5.725 -19.668 1.00 96.19 342 TRP A C 1
ATOM 2615 O O . TRP A 1 342 ? 7.334 -5.812 -20.878 1.00 96.19 342 TRP A O 1
ATOM 2625 N N . VAL A 1 343 ? 7.413 -4.578 -18.994 1.00 94.62 343 VAL A N 1
ATOM 2626 C CA . VAL A 1 343 ? 7.047 -3.289 -19.597 1.00 94.62 343 VAL A CA 1
ATOM 2627 C C . VAL A 1 343 ? 7.959 -2.172 -19.095 1.00 94.62 343 VAL A C 1
ATOM 2629 O O . VAL A 1 343 ? 8.582 -2.299 -18.033 1.00 94.62 343 VAL A O 1
ATOM 2632 N N . ARG A 1 344 ? 8.062 -1.083 -19.861 1.00 93.44 344 ARG A N 1
ATOM 2633 C CA . ARG A 1 344 ? 8.994 0.035 -19.616 1.00 93.44 344 ARG A CA 1
ATOM 2634 C C . ARG A 1 344 ? 8.297 1.387 -19.677 1.00 93.44 344 ARG A C 1
ATOM 2636 O O . ARG A 1 344 ? 7.136 1.466 -20.040 1.00 93.44 344 ARG A O 1
ATOM 2643 N N . GLY A 1 345 ? 9.007 2.460 -19.349 1.00 93.44 345 GLY A N 1
ATOM 2644 C CA . GLY A 1 345 ? 8.478 3.820 -19.452 1.00 93.44 345 GLY A CA 1
ATOM 2645 C C . GLY A 1 345 ? 7.495 4.182 -18.342 1.00 93.44 345 GLY A C 1
ATOM 2646 O O . GLY A 1 345 ? 6.698 5.091 -18.520 1.00 93.44 345 GLY A O 1
ATOM 2647 N N . ILE A 1 346 ? 7.554 3.493 -17.198 1.00 95.06 346 ILE A N 1
ATOM 2648 C CA . ILE A 1 346 ? 6.798 3.841 -15.988 1.00 95.06 346 ILE A CA 1
ATOM 2649 C C . ILE A 1 346 ? 7.812 4.332 -14.960 1.00 95.06 346 ILE A C 1
ATOM 2651 O O . ILE A 1 346 ? 8.602 3.531 -14.459 1.00 95.06 346 ILE A O 1
ATOM 2655 N N . ARG A 1 347 ? 7.846 5.640 -14.669 1.00 96.25 347 ARG A N 1
ATOM 2656 C CA . ARG A 1 347 ? 8.958 6.292 -13.949 1.00 96.25 347 ARG A CA 1
ATOM 2657 C C . ARG A 1 347 ? 9.313 5.604 -12.637 1.00 96.25 347 ARG A C 1
ATOM 2659 O O . ARG A 1 347 ? 10.479 5.291 -12.389 1.00 96.25 347 ARG A O 1
ATOM 2666 N N . ASN A 1 348 ? 8.317 5.410 -11.781 1.00 96.88 348 ASN A N 1
ATOM 2667 C CA . ASN A 1 348 ? 8.493 4.820 -10.461 1.00 96.88 348 ASN A CA 1
ATOM 2668 C C . ASN A 1 348 ? 7.244 4.001 -10.074 1.00 96.88 348 ASN A C 1
ATOM 2670 O O . ASN A 1 348 ? 6.352 4.535 -9.414 1.00 96.88 348 ASN A O 1
ATOM 2674 N N . PRO A 1 349 ? 7.172 2.724 -10.504 1.00 96.12 349 PRO A N 1
ATOM 2675 C CA . PRO A 1 349 ? 6.017 1.848 -10.309 1.00 96.12 349 PRO A CA 1
ATOM 2676 C C . PRO A 1 349 ? 6.008 1.253 -8.896 1.00 96.12 349 PRO A C 1
ATOM 2678 O O . PRO A 1 349 ? 6.469 0.134 -8.672 1.00 96.12 349 PRO A O 1
ATOM 2681 N N . THR A 1 350 ? 5.543 2.018 -7.910 1.00 90.62 350 THR A N 1
ATOM 2682 C CA . THR A 1 350 ? 5.586 1.606 -6.495 1.00 90.62 350 THR A CA 1
ATOM 2683 C C . THR A 1 350 ? 4.286 1.015 -5.969 1.00 90.62 350 THR A C 1
ATOM 2685 O O . THR A 1 350 ? 4.345 0.155 -5.097 1.00 90.62 350 THR A O 1
ATOM 2688 N N . ALA A 1 351 ? 3.131 1.419 -6.491 1.00 96.75 351 ALA A N 1
ATOM 2689 C CA . ALA A 1 351 ? 1.857 0.831 -6.096 1.00 96.75 351 ALA A CA 1
ATOM 2690 C C . ALA A 1 351 ? 1.438 -0.192 -7.157 1.00 96.75 351 ALA A C 1
ATOM 2692 O O . ALA A 1 351 ? 1.208 0.191 -8.301 1.00 96.75 351 ALA A O 1
ATOM 2693 N N . LEU A 1 352 ? 1.384 -1.472 -6.782 1.00 98.25 352 LEU A N 1
ATOM 2694 C CA . LEU A 1 352 ? 1.016 -2.589 -7.655 1.00 98.25 352 LEU A CA 1
ATOM 2695 C C . LEU A 1 352 ? -0.176 -3.333 -7.052 1.00 98.25 352 LEU A C 1
ATOM 2697 O O . LEU A 1 352 ? -0.161 -3.631 -5.854 1.00 98.25 352 LEU A O 1
ATOM 2701 N N . LEU A 1 353 ? -1.157 -3.680 -7.879 1.00 97.62 353 LEU A N 1
ATOM 2702 C CA . LEU A 1 353 ? -2.319 -4.477 -7.489 1.00 97.62 353 LEU A CA 1
ATOM 2703 C C . LEU A 1 353 ? -2.719 -5.394 -8.650 1.00 97.62 353 LEU A C 1
ATOM 2705 O O . LEU A 1 353 ? -2.808 -4.940 -9.786 1.00 97.62 353 LEU A O 1
ATOM 2709 N N . ILE A 1 354 ? -2.897 -6.687 -8.382 1.00 97.81 354 ILE A N 1
ATOM 2710 C CA . ILE A 1 354 ? -3.376 -7.641 -9.390 1.00 97.81 354 ILE A CA 1
ATOM 2711 C C . ILE A 1 354 ? -4.892 -7.674 -9.313 1.00 97.81 354 ILE A C 1
ATOM 2713 O O . ILE A 1 354 ? -5.429 -8.052 -8.277 1.00 97.81 354 ILE A O 1
ATOM 2717 N N . GLU A 1 355 ? -5.554 -7.346 -10.414 1.00 94.50 355 GLU A N 1
ATOM 2718 C CA . GLU A 1 355 ? -7.006 -7.342 -10.524 1.00 94.50 355 GLU A CA 1
ATOM 2719 C C . GLU A 1 355 ? -7.415 -8.291 -11.652 1.00 94.50 355 GLU A C 1
ATOM 2721 O O . GLU A 1 355 ? -7.259 -8.004 -12.837 1.00 94.50 355 GLU A O 1
ATOM 2726 N N . GLY A 1 356 ? -7.882 -9.488 -11.289 1.00 94.12 356 GLY A N 1
ATOM 2727 C CA . GLY A 1 356 ? -8.266 -10.509 -12.263 1.00 94.12 356 GLY A CA 1
ATOM 2728 C C . GLY A 1 356 ? -7.123 -10.894 -13.213 1.00 94.12 356 GLY A C 1
ATOM 2729 O O . GLY A 1 356 ? -6.213 -11.632 -12.832 1.00 94.12 356 GLY A O 1
ATOM 2730 N N . LYS A 1 357 ? -7.210 -10.449 -14.472 1.00 96.38 357 LYS A N 1
ATOM 2731 C CA . LYS A 1 357 ? -6.227 -10.716 -15.538 1.00 96.38 357 LYS A CA 1
ATOM 2732 C C . LYS A 1 357 ? -5.376 -9.495 -15.878 1.00 96.38 357 LYS A C 1
ATOM 2734 O O . LYS A 1 357 ? -4.681 -9.520 -16.894 1.00 96.38 357 LYS A O 1
ATOM 2739 N N . ASP A 1 358 ? -5.395 -8.480 -15.027 1.00 95.94 358 ASP A N 1
ATOM 2740 C CA . ASP A 1 358 ? -4.702 -7.219 -15.227 1.00 95.94 358 ASP A CA 1
ATOM 2741 C C . ASP A 1 358 ? -3.795 -6.890 -14.034 1.00 95.94 358 ASP A C 1
ATOM 2743 O O . ASP A 1 358 ? -4.022 -7.304 -12.894 1.00 95.94 358 ASP A O 1
ATOM 2747 N N . LEU A 1 359 ? -2.738 -6.129 -14.306 1.00 97.31 359 LEU A N 1
ATOM 2748 C CA . LEU A 1 359 ? -1.957 -5.434 -13.294 1.00 97.31 359 LEU A CA 1
ATOM 2749 C C . LEU A 1 359 ? -2.357 -3.961 -13.305 1.00 97.31 359 LEU A C 1
ATOM 2751 O O . LEU A 1 359 ? -2.143 -3.267 -14.301 1.00 97.31 359 LEU A O 1
ATOM 2755 N N . LEU A 1 360 ? -2.847 -3.475 -12.173 1.00 96.75 360 LEU A N 1
ATOM 2756 C CA . LEU A 1 360 ? -2.974 -2.054 -11.899 1.00 96.75 360 LEU A CA 1
ATOM 2757 C C . LEU A 1 360 ? -1.658 -1.518 -11.331 1.00 96.75 360 LEU A C 1
ATOM 2759 O O . LEU A 1 360 ? -1.080 -2.089 -10.397 1.00 96.75 360 LEU A O 1
ATOM 2763 N N . VAL A 1 361 ? -1.179 -0.403 -11.879 1.00 97.19 361 VAL A N 1
ATOM 2764 C CA . VAL A 1 361 ? 0.055 0.252 -11.435 1.00 97.19 361 VAL A CA 1
ATOM 2765 C C . VAL A 1 361 ? -0.053 1.768 -11.470 1.00 97.19 361 VAL A C 1
ATOM 2767 O O . VAL A 1 361 ? -0.353 2.355 -12.507 1.00 97.19 361 VAL A O 1
ATOM 2770 N N . PHE A 1 362 ? 0.284 2.416 -10.354 1.00 96.38 362 PHE A N 1
ATOM 2771 C CA . PHE A 1 362 ? 0.558 3.852 -10.375 1.00 96.38 362 PHE A CA 1
ATOM 2772 C C . PHE A 1 362 ? 2.010 4.145 -10.750 1.00 96.38 362 PHE A C 1
ATOM 2774 O O . PHE A 1 362 ? 2.938 3.523 -10.220 1.00 96.38 362 PHE A O 1
ATOM 2781 N N . SER A 1 363 ? 2.204 5.165 -11.584 1.00 95.44 363 SER A N 1
ATOM 2782 C CA . SER A 1 363 ? 3.501 5.818 -11.777 1.00 95.44 363 SER A CA 1
ATOM 2783 C C . SER A 1 363 ? 3.611 7.027 -10.851 1.00 95.44 363 SER A C 1
ATOM 2785 O O . SER A 1 363 ? 2.735 7.887 -10.880 1.00 95.44 363 SER A O 1
ATOM 2787 N N . VAL A 1 364 ? 4.683 7.115 -10.051 1.00 95.69 364 VAL A N 1
ATOM 2788 C CA . VAL A 1 364 ? 5.064 8.397 -9.430 1.00 95.69 364 VAL A CA 1
ATOM 2789 C C . VAL A 1 364 ? 5.889 9.196 -10.433 1.00 95.69 364 VAL A C 1
ATOM 2791 O O . VAL A 1 364 ? 7.062 8.879 -10.682 1.00 95.69 364 VAL A O 1
ATOM 2794 N N . GLU A 1 365 ? 5.277 10.221 -11.002 1.00 94.00 365 GLU A N 1
ATOM 2795 C CA . GLU A 1 365 ? 5.785 10.987 -12.128 1.00 94.00 365 GLU A CA 1
ATOM 2796 C C . GLU A 1 365 ? 6.827 12.042 -11.742 1.00 94.00 365 GLU A C 1
ATOM 2798 O O . GLU A 1 365 ? 7.237 12.187 -10.586 1.00 94.00 365 GLU A O 1
ATOM 2803 N N . ARG A 1 366 ? 7.400 12.681 -12.766 1.00 91.81 366 ARG A N 1
ATOM 2804 C CA . ARG A 1 366 ? 8.584 13.526 -12.610 1.00 91.81 366 ARG A CA 1
ATOM 2805 C C . ARG A 1 366 ? 8.318 14.846 -11.898 1.00 91.81 366 ARG A C 1
ATOM 2807 O O . ARG A 1 366 ? 7.274 15.471 -11.998 1.00 91.81 366 ARG A O 1
ATOM 2814 N N . ASP A 1 367 ? 9.371 15.324 -11.261 1.00 90.94 367 ASP A N 1
ATOM 2815 C CA . ASP A 1 367 ? 9.408 16.553 -10.498 1.00 90.94 367 ASP A CA 1
ATOM 2816 C C . ASP A 1 367 ? 9.749 17.766 -11.386 1.00 90.94 367 ASP A C 1
ATOM 2818 O O . ASP A 1 367 ? 10.320 17.651 -12.487 1.00 90.94 367 ASP A O 1
ATOM 2822 N N . ARG A 1 368 ? 9.502 18.956 -10.823 1.00 88.19 368 ARG A N 1
ATOM 2823 C CA . ARG A 1 368 ? 9.899 20.279 -11.343 1.00 88.19 368 ARG A CA 1
ATOM 2824 C C . ARG A 1 368 ? 9.232 20.684 -12.665 1.00 88.19 368 ARG A C 1
ATOM 2826 O O . ARG A 1 368 ? 9.887 21.272 -13.523 1.00 88.19 368 ARG A O 1
ATOM 2833 N N . LEU A 1 369 ? 7.936 20.395 -12.806 1.00 87.12 369 LEU A N 1
ATOM 2834 C CA . LEU A 1 369 ? 7.080 20.877 -13.904 1.00 87.12 369 LEU A CA 1
ATOM 2835 C C . LEU A 1 369 ? 5.933 21.798 -13.438 1.00 87.12 369 LEU A C 1
ATOM 2837 O O . LEU A 1 369 ? 5.018 22.086 -14.204 1.00 87.12 369 LEU A O 1
ATOM 2841 N N . GLY A 1 370 ? 6.019 22.303 -12.204 1.00 85.38 370 GLY A N 1
ATOM 2842 C CA . GLY A 1 370 ? 4.988 23.125 -11.564 1.00 85.38 370 GLY A CA 1
ATOM 2843 C C . GLY A 1 370 ? 4.126 22.322 -10.589 1.00 85.38 370 GLY A C 1
ATOM 2844 O O . GLY A 1 370 ? 4.325 21.122 -10.423 1.00 85.38 370 GLY A O 1
ATOM 2845 N N . ASN A 1 371 ? 3.179 22.985 -9.923 1.00 78.94 371 ASN A N 1
ATOM 2846 C CA . ASN A 1 371 ? 2.382 22.382 -8.842 1.00 78.94 371 ASN A CA 1
ATOM 2847 C C . ASN A 1 371 ? 1.279 21.435 -9.334 1.00 78.94 371 ASN A C 1
ATOM 2849 O O . ASN A 1 371 ? 0.821 20.583 -8.580 1.00 78.94 371 ASN A O 1
ATOM 2853 N N . GLU A 1 372 ? 0.857 21.573 -10.588 1.00 82.62 372 GLU A N 1
ATOM 2854 C CA . GLU A 1 372 ? -0.308 20.861 -11.128 1.00 82.62 372 GLU A CA 1
ATOM 2855 C C . GLU A 1 372 ? 0.065 19.775 -12.141 1.00 82.62 372 GLU A C 1
ATOM 2857 O O . GLU A 1 372 ? -0.806 19.037 -12.599 1.00 82.62 372 GLU A O 1
ATOM 2862 N N . LYS A 1 373 ? 1.352 19.663 -12.499 1.00 85.38 373 LYS A N 1
ATOM 2863 C CA . LYS A 1 373 ? 1.825 18.750 -13.541 1.00 85.38 373 LYS A CA 1
ATOM 2864 C C . LYS A 1 373 ? 3.154 18.083 -13.178 1.00 85.38 373 LYS A C 1
ATOM 2866 O O . LYS A 1 373 ? 3.993 18.711 -12.522 1.00 85.38 373 LYS A O 1
ATOM 2871 N N . PRO A 1 374 ? 3.390 16.867 -13.690 1.00 90.25 374 PRO A N 1
ATOM 2872 C CA . PRO A 1 374 ? 2.409 15.970 -14.319 1.00 90.25 374 PRO A CA 1
ATOM 2873 C C . PRO A 1 374 ? 1.474 15.343 -13.267 1.00 90.25 374 PRO A C 1
ATOM 2875 O O . PRO A 1 374 ? 1.810 15.307 -12.084 1.00 90.25 374 PRO A O 1
ATOM 2878 N N . VAL A 1 375 ? 0.297 14.868 -13.687 1.00 91.38 375 VAL A N 1
ATOM 2879 C CA . VAL A 1 375 ? -0.571 14.056 -12.810 1.00 91.38 375 VAL A CA 1
ATOM 2880 C C . VAL A 1 375 ? 0.074 12.693 -12.536 1.00 91.38 375 VAL A C 1
ATOM 2882 O O . VAL A 1 375 ? 1.010 12.310 -13.230 1.00 91.38 375 VAL A O 1
ATOM 2885 N N . GLU A 1 376 ? -0.427 11.955 -11.546 1.00 93.44 376 GLU A N 1
ATOM 2886 C CA . GLU A 1 376 ? 0.060 10.607 -11.219 1.00 93.44 376 GLU A CA 1
ATOM 2887 C C . GLU A 1 376 ? -0.886 9.568 -11.865 1.00 93.44 376 GLU A C 1
ATOM 2889 O O . GLU A 1 376 ? -2.009 9.394 -11.371 1.00 93.44 376 GLU A O 1
ATOM 2894 N N . PRO A 1 377 ? -0.508 8.909 -12.979 1.00 93.75 377 PRO A N 1
ATOM 2895 C CA . PRO A 1 377 ? -1.389 8.013 -13.723 1.00 93.75 377 PRO A CA 1
ATOM 2896 C C . PRO A 1 377 ? -1.468 6.613 -13.102 1.00 93.75 377 PRO A C 1
ATOM 2898 O O . PRO A 1 377 ? -0.464 6.070 -12.633 1.00 93.75 377 PRO A O 1
ATOM 2901 N N . LEU A 1 378 ? -2.660 6.021 -13.171 1.00 94.31 378 LEU A N 1
ATOM 2902 C CA . LEU A 1 378 ? -2.952 4.609 -12.940 1.00 94.31 378 LEU A CA 1
ATOM 2903 C C . LEU A 1 378 ? -3.093 3.905 -14.290 1.00 94.31 378 LEU A C 1
ATOM 2905 O O . LEU A 1 378 ? -4.007 4.207 -15.057 1.00 94.31 378 LEU A O 1
ATOM 2909 N N . TYR A 1 379 ? -2.219 2.948 -14.567 1.00 94.31 379 TYR A N 1
ATOM 2910 C CA . TYR A 1 379 ? -2.307 2.091 -15.745 1.00 94.31 379 TYR A CA 1
ATOM 2911 C C . TYR A 1 379 ? -2.922 0.744 -15.379 1.00 94.31 379 TYR A C 1
ATOM 2913 O O . TYR A 1 379 ? -2.504 0.136 -14.392 1.00 94.31 379 TYR A O 1
ATOM 2921 N N . ARG A 1 380 ? -3.842 0.254 -16.214 1.00 94.06 380 ARG A N 1
ATOM 2922 C CA . ARG A 1 380 ? -4.286 -1.145 -16.232 1.00 94.06 380 ARG A CA 1
ATOM 2923 C C . ARG A 1 380 ? -3.598 -1.855 -17.384 1.00 94.06 380 ARG A C 1
ATOM 2925 O O . ARG A 1 380 ? -3.780 -1.486 -18.541 1.00 94.06 380 ARG A O 1
ATOM 2932 N N . ILE A 1 381 ? -2.769 -2.838 -17.056 1.00 94.94 381 ILE A N 1
ATOM 2933 C CA . ILE A 1 381 ? -1.934 -3.556 -18.019 1.00 94.94 381 ILE A CA 1
ATOM 2934 C C . ILE A 1 381 ? -2.367 -5.023 -18.037 1.00 94.94 381 ILE A C 1
ATOM 2936 O O . ILE A 1 381 ? -2.145 -5.717 -17.038 1.00 94.94 381 ILE A O 1
ATOM 2940 N N . PRO A 1 382 ? -2.921 -5.531 -19.149 1.00 95.25 382 PRO A N 1
ATOM 2941 C CA . PRO A 1 382 ? -3.278 -6.939 -19.262 1.00 95.25 382 PRO A CA 1
ATOM 2942 C C . PRO A 1 382 ? -2.084 -7.852 -19.002 1.00 95.25 382 PRO A C 1
ATOM 2944 O O . PRO A 1 382 ? -1.027 -7.700 -19.608 1.00 95.25 382 PRO A O 1
ATOM 2947 N N . LEU A 1 383 ? -2.234 -8.868 -18.149 1.00 95.94 383 LEU A N 1
ATOM 2948 C CA . LEU A 1 383 ? -1.155 -9.822 -17.836 1.00 95.94 383 LEU A CA 1
ATOM 2949 C C . LEU A 1 383 ? -0.726 -10.651 -19.067 1.00 95.94 383 LEU A C 1
ATOM 2951 O O . LEU A 1 383 ? 0.353 -11.258 -19.071 1.00 95.94 383 LEU A O 1
ATOM 2955 N N . SER A 1 384 ? -1.555 -10.658 -20.117 1.00 93.12 384 SER A N 1
ATOM 2956 C CA . SER A 1 384 ? -1.267 -11.221 -21.440 1.00 93.12 384 SER A CA 1
ATOM 2957 C C . SER A 1 384 ? -0.344 -10.358 -22.304 1.00 93.12 384 SER A C 1
ATOM 2959 O O . SER A 1 384 ? 0.109 -10.844 -23.340 1.00 93.12 384 SER A O 1
ATOM 2961 N N . THR A 1 385 ? -0.053 -9.112 -21.913 1.00 91.62 385 THR A N 1
ATOM 2962 C CA . THR A 1 385 ? 0.882 -8.232 -22.625 1.00 91.62 385 THR A CA 1
ATOM 2963 C C . THR A 1 385 ? 2.229 -8.940 -22.845 1.00 91.62 385 THR A C 1
ATOM 2965 O O . THR A 1 385 ? 2.818 -9.458 -21.884 1.00 91.62 385 THR A O 1
ATOM 2968 N N . PRO A 1 386 ? 2.752 -8.986 -24.084 1.00 86.12 386 PRO A N 1
ATOM 2969 C CA . PRO A 1 386 ? 4.061 -9.566 -24.364 1.00 86.12 386 PRO A CA 1
ATOM 2970 C C . PRO A 1 386 ? 5.199 -8.782 -23.699 1.00 86.12 386 PRO A C 1
ATOM 2972 O O . PRO A 1 386 ? 5.241 -7.554 -23.737 1.00 86.12 386 PRO A O 1
ATOM 2975 N N . SER A 1 387 ? 6.173 -9.491 -23.123 1.00 83.06 387 SER A N 1
ATOM 2976 C CA . SER A 1 387 ? 7.350 -8.847 -22.532 1.00 83.06 387 SER A CA 1
ATOM 2977 C C . SER A 1 387 ? 8.173 -8.074 -23.565 1.00 83.06 387 SER A C 1
ATOM 2979 O O . SER A 1 387 ? 8.526 -8.615 -24.611 1.00 83.06 387 SER A O 1
ATOM 2981 N N . GLY A 1 388 ? 8.585 -6.859 -23.206 1.00 72.69 388 GLY A N 1
ATOM 2982 C CA . GLY A 1 388 ? 9.582 -6.071 -23.933 1.00 72.69 388 GLY A CA 1
ATOM 2983 C C . GLY A 1 388 ? 9.052 -5.282 -25.130 1.00 72.69 388 GLY A C 1
ATOM 2984 O O . GLY A 1 388 ? 9.859 -4.647 -25.802 1.00 72.69 388 GLY A O 1
ATOM 2985 N N . VAL A 1 389 ? 7.740 -5.311 -25.384 1.00 66.44 389 VAL A N 1
ATOM 2986 C CA . VAL A 1 389 ? 7.107 -4.601 -26.510 1.00 66.44 389 VAL A CA 1
ATOM 2987 C C . VAL A 1 389 ? 6.584 -3.224 -26.089 1.00 66.44 389 VAL A C 1
ATOM 2989 O O . VAL A 1 389 ? 6.771 -2.253 -26.815 1.00 66.44 389 VAL A O 1
ATOM 2992 N N . ASP A 1 390 ? 6.017 -3.118 -24.886 1.00 80.38 390 ASP A N 1
ATOM 2993 C CA . ASP A 1 390 ? 5.267 -1.932 -24.465 1.00 80.38 390 ASP A CA 1
ATOM 2994 C C . ASP A 1 390 ? 6.107 -0.916 -23.671 1.00 80.38 390 ASP A C 1
ATOM 2996 O O . ASP A 1 390 ? 6.862 -1.262 -22.746 1.00 80.38 390 ASP A O 1
ATOM 3000 N N . HIS A 1 391 ? 5.931 0.368 -24.004 1.00 87.88 391 HIS A N 1
ATOM 3001 C CA . HIS A 1 391 ? 6.589 1.502 -23.357 1.00 87.88 391 HIS A CA 1
ATOM 3002 C C . HIS A 1 391 ? 5.590 2.627 -23.021 1.00 87.88 391 HIS A C 1
ATOM 3004 O O . HIS A 1 391 ? 4.947 3.187 -23.899 1.00 87.88 391 HIS A O 1
ATOM 3010 N N . PHE A 1 392 ? 5.518 3.019 -21.749 1.00 90.38 392 PHE A N 1
ATOM 3011 C CA . PHE A 1 392 ? 4.495 3.909 -21.172 1.00 90.38 392 PHE A CA 1
ATOM 3012 C C . PHE A 1 392 ? 4.902 5.398 -21.128 1.00 90.38 392 PHE A C 1
ATOM 3014 O O . PHE A 1 392 ? 4.473 6.169 -20.274 1.00 90.38 392 PHE A O 1
ATOM 3021 N N . GLY A 1 393 ? 5.748 5.812 -22.071 1.00 91.19 393 GLY A N 1
ATOM 3022 C CA . GLY A 1 393 ? 6.094 7.219 -22.301 1.00 91.19 393 GLY A CA 1
ATOM 3023 C C . GLY A 1 393 ? 7.313 7.776 -21.552 1.00 91.19 393 GLY A C 1
ATOM 3024 O O . GLY A 1 393 ? 8.151 8.418 -22.192 1.00 91.19 393 GLY A O 1
ATOM 3025 N N . TYR A 1 394 ? 7.484 7.527 -20.247 1.00 93.75 394 TYR A N 1
ATOM 3026 C CA . TYR A 1 394 ? 8.573 8.152 -19.472 1.00 93.75 394 TYR A CA 1
ATOM 3027 C C . TYR A 1 394 ? 9.975 7.804 -20.027 1.00 93.75 394 TYR A C 1
ATOM 3029 O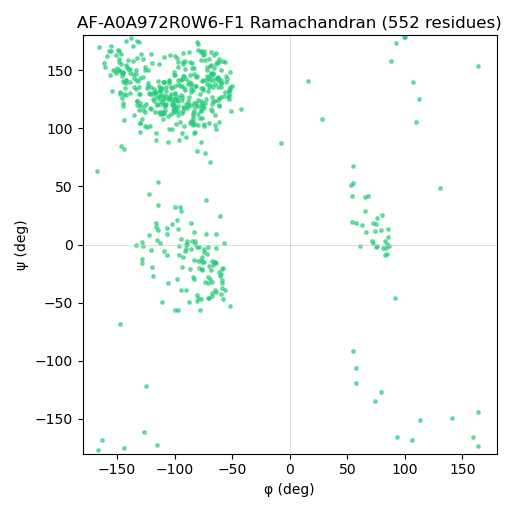 O . TYR A 1 394 ? 10.230 6.635 -20.312 1.00 93.75 394 TYR A O 1
ATOM 3037 N N . PRO A 1 395 ? 10.939 8.749 -20.097 1.00 93.12 395 PRO A N 1
ATOM 3038 C CA . PRO A 1 395 ? 10.842 10.160 -19.704 1.00 93.12 395 PRO A CA 1
ATOM 3039 C C . PRO A 1 395 ? 10.376 11.120 -20.807 1.00 93.12 395 PRO A C 1
ATOM 3041 O O . PRO A 1 395 ? 10.346 12.320 -20.557 1.00 93.12 395 PRO A O 1
ATOM 3044 N N . TRP A 1 396 ? 10.078 10.637 -22.015 1.00 92.56 396 TRP A N 1
ATOM 3045 C CA . TRP A 1 396 ? 9.795 11.485 -23.182 1.00 92.56 396 TRP A CA 1
ATOM 3046 C C . TRP A 1 396 ? 8.363 11.990 -23.252 1.00 92.56 396 TRP A C 1
ATOM 3048 O O . TRP A 1 396 ? 8.133 13.067 -23.793 1.00 92.56 396 TRP A O 1
ATOM 3058 N N . TRP A 1 397 ? 7.421 11.222 -22.718 1.00 92.94 397 TRP A N 1
ATOM 3059 C CA . TRP A 1 397 ? 6.000 11.531 -22.743 1.00 92.94 397 TRP A CA 1
ATOM 3060 C C . TRP A 1 397 ? 5.419 11.364 -21.348 1.00 92.94 397 TRP A C 1
ATOM 3062 O O . TRP A 1 397 ? 5.776 10.429 -20.630 1.00 92.94 397 TRP A O 1
ATOM 3072 N N . MET A 1 398 ? 4.514 12.261 -20.977 1.00 92.56 398 MET A N 1
ATOM 3073 C CA . MET A 1 398 ? 3.761 12.183 -19.728 1.00 92.56 398 MET A CA 1
ATOM 3074 C C . MET A 1 398 ? 2.297 12.439 -20.011 1.00 92.56 398 MET A C 1
ATOM 3076 O O . MET A 1 398 ? 1.959 13.209 -20.908 1.00 92.56 398 MET A O 1
ATOM 3080 N N . TRP A 1 399 ? 1.437 11.843 -19.204 1.00 92.38 399 TRP A N 1
ATOM 3081 C CA . TRP A 1 399 ? 0.017 12.106 -19.298 1.00 92.38 399 TRP A CA 1
ATOM 3082 C C . TRP A 1 399 ? -0.328 13.499 -18.751 1.00 92.38 399 TRP A C 1
ATOM 3084 O O . TRP A 1 399 ? -0.007 13.824 -17.603 1.00 92.38 399 TRP A O 1
ATOM 3094 N N . ASP A 1 400 ? -0.998 14.323 -19.554 1.00 90.38 400 ASP A N 1
ATOM 3095 C CA . ASP A 1 400 ? -1.601 15.579 -19.112 1.00 90.38 400 ASP A CA 1
ATOM 3096 C C . ASP A 1 400 ? -3.086 15.342 -18.812 1.00 90.38 400 ASP A C 1
ATOM 3098 O O . ASP A 1 400 ? -3.893 15.101 -19.709 1.00 90.38 400 ASP A O 1
ATOM 3102 N N . GLY A 1 401 ? -3.462 15.419 -17.533 1.00 83.56 401 GLY A N 1
ATOM 3103 C CA . GLY A 1 401 ? -4.838 15.174 -17.095 1.00 83.56 401 GLY A CA 1
ATOM 3104 C C . GLY A 1 401 ? -5.863 16.209 -17.580 1.00 83.56 401 GLY A C 1
ATOM 3105 O O . GLY A 1 401 ? -7.057 15.923 -17.549 1.00 83.56 401 GLY A O 1
ATOM 3106 N N . VAL A 1 402 ? -5.432 17.395 -18.029 1.00 83.56 402 VAL A N 1
ATOM 3107 C CA . VAL A 1 402 ? -6.325 18.421 -18.596 1.00 83.56 402 VAL A CA 1
ATOM 3108 C C . VAL A 1 402 ? -6.509 18.190 -20.089 1.00 83.56 402 VAL A C 1
ATOM 3110 O O . VAL A 1 402 ? -7.643 18.145 -20.559 1.00 83.56 402 VAL A O 1
ATOM 3113 N N . ALA A 1 403 ? -5.409 18.011 -20.827 1.00 87.25 403 ALA A N 1
ATOM 3114 C CA . ALA A 1 403 ? -5.474 17.714 -22.260 1.00 87.25 403 ALA A CA 1
ATOM 3115 C C . ALA A 1 403 ? -6.055 16.318 -22.541 1.00 87.25 403 ALA A C 1
ATOM 3117 O O . ALA A 1 403 ? -6.567 16.079 -23.630 1.00 87.25 403 ALA A O 1
ATOM 3118 N N . ARG A 1 404 ? -5.999 15.422 -21.543 1.00 87.69 404 ARG A N 1
ATOM 3119 C CA . ARG A 1 404 ? -6.322 13.992 -21.653 1.00 87.69 404 ARG A CA 1
ATOM 3120 C C . ARG A 1 404 ? -5.524 13.325 -22.773 1.00 87.69 404 ARG A C 1
ATOM 3122 O O . ARG A 1 404 ? -6.068 12.530 -23.533 1.00 87.69 404 ARG A O 1
ATOM 3129 N N . ASP A 1 405 ? -4.247 13.684 -22.859 1.00 90.56 405 ASP A N 1
ATOM 3130 C CA . ASP A 1 405 ? -3.331 13.204 -23.887 1.00 90.56 405 ASP A CA 1
ATOM 3131 C C . ASP A 1 405 ? -1.888 13.173 -23.364 1.00 90.56 405 ASP A C 1
ATOM 3133 O O . ASP A 1 405 ? -1.547 13.805 -22.354 1.00 90.56 405 ASP A O 1
ATOM 3137 N N . TYR A 1 406 ? -1.028 12.436 -24.059 1.00 91.44 406 TYR A N 1
ATOM 3138 C CA . TYR A 1 406 ? 0.400 12.406 -23.800 1.00 91.44 406 TYR A CA 1
ATOM 3139 C C . TYR A 1 406 ? 1.083 13.654 -24.352 1.00 91.44 406 TYR A C 1
ATOM 3141 O O . TYR A 1 406 ? 1.130 13.903 -25.554 1.00 91.44 406 TYR A O 1
ATOM 3149 N N . VAL A 1 407 ? 1.701 14.417 -23.455 1.00 91.38 407 VAL A N 1
ATOM 3150 C CA . VAL A 1 407 ? 2.463 15.616 -23.797 1.00 91.38 407 VAL A CA 1
ATOM 3151 C C . VAL A 1 407 ? 3.952 15.309 -23.747 1.00 91.38 407 VAL A C 1
ATOM 3153 O O . VAL A 1 407 ? 4.452 14.659 -22.823 1.00 91.38 407 VAL A O 1
ATOM 3156 N N . ARG A 1 408 ? 4.663 15.791 -24.767 1.00 90.94 408 ARG A N 1
ATOM 3157 C CA . ARG A 1 408 ? 6.109 15.635 -24.890 1.00 90.94 408 ARG A CA 1
ATOM 3158 C C . ARG A 1 408 ? 6.840 16.403 -23.795 1.00 90.94 408 ARG A C 1
ATOM 3160 O O . ARG A 1 408 ? 6.510 17.544 -23.475 1.00 90.94 408 ARG A O 1
ATOM 3167 N N . ASP A 1 409 ? 7.904 15.800 -23.289 1.00 89.69 409 ASP A N 1
ATOM 3168 C CA . ASP A 1 409 ? 8.871 16.457 -22.430 1.00 89.69 409 ASP A CA 1
ATOM 3169 C C . ASP A 1 409 ? 10.141 16.823 -23.201 1.00 89.69 409 ASP A C 1
ATOM 3171 O O . ASP A 1 409 ? 11.055 16.019 -23.399 1.00 89.69 409 ASP A O 1
ATOM 3175 N N . ASP A 1 410 ? 10.237 18.082 -23.617 1.00 85.81 410 ASP A N 1
ATOM 3176 C CA . ASP A 1 410 ? 11.385 18.569 -24.390 1.00 85.81 410 ASP A CA 1
ATOM 3177 C C . ASP A 1 410 ? 12.684 18.678 -23.570 1.00 85.81 410 ASP A C 1
ATOM 3179 O O . ASP A 1 410 ? 13.746 19.001 -24.104 1.00 85.81 410 ASP A O 1
ATOM 3183 N N . ARG A 1 411 ? 12.643 18.370 -22.266 1.00 86.94 411 ARG A N 1
ATOM 3184 C CA . ARG A 1 411 ? 13.795 18.473 -21.352 1.00 86.94 411 ARG A CA 1
ATOM 3185 C C . ARG A 1 411 ? 14.635 17.200 -21.280 1.00 86.94 411 ARG A C 1
ATOM 3187 O O . ARG A 1 411 ? 15.597 17.166 -20.517 1.00 86.94 411 ARG A O 1
ATOM 3194 N N . VAL A 1 412 ? 14.320 16.167 -22.065 1.00 83.62 412 VAL A N 1
ATOM 3195 C CA . VAL A 1 412 ? 15.053 14.879 -22.089 1.00 83.62 412 VAL A CA 1
ATOM 3196 C C . VAL A 1 412 ? 16.441 14.979 -22.760 1.00 83.62 412 VAL A C 1
ATOM 3198 O O . VAL A 1 412 ? 17.140 13.986 -22.932 1.00 83.62 412 VAL A O 1
ATOM 3201 N N . GLY A 1 413 ? 16.913 16.191 -23.074 1.00 72.19 413 GLY A N 1
ATOM 3202 C CA . GLY A 1 413 ? 18.329 16.447 -23.355 1.00 72.19 413 GLY A CA 1
ATOM 3203 C C . GLY A 1 413 ? 18.845 15.804 -24.644 1.00 72.19 413 GLY A C 1
ATOM 3204 O O . GLY A 1 413 ? 19.937 15.249 -24.655 1.00 72.19 413 GLY A O 1
ATOM 3205 N N . GLY A 1 414 ? 18.056 15.849 -25.723 1.00 70.81 414 GLY A N 1
ATOM 3206 C CA . GLY A 1 414 ? 18.468 15.382 -27.054 1.00 70.81 414 GLY A CA 1
ATOM 3207 C C . GLY A 1 414 ? 18.599 13.862 -27.213 1.00 70.81 414 GLY A C 1
ATOM 3208 O O . GLY A 1 414 ? 18.986 13.406 -28.286 1.00 70.81 414 GLY A O 1
ATOM 3209 N N . ALA A 1 415 ? 18.276 13.068 -26.186 1.00 80.00 415 ALA A N 1
ATOM 3210 C CA . ALA A 1 415 ? 18.281 11.615 -26.302 1.00 80.00 415 ALA A CA 1
ATOM 3211 C C . ALA A 1 415 ? 17.255 11.138 -27.351 1.00 80.00 415 ALA A C 1
ATOM 3213 O O . ALA A 1 415 ? 16.154 11.701 -27.404 1.00 80.00 415 ALA A O 1
ATOM 3214 N N . PRO A 1 416 ? 17.572 10.089 -28.141 1.00 78.38 416 PRO A N 1
ATOM 3215 C CA . PRO A 1 416 ? 16.643 9.533 -29.116 1.00 78.38 416 PRO A CA 1
ATOM 3216 C C . PRO A 1 416 ? 15.306 9.191 -28.468 1.00 78.38 416 PRO A C 1
ATOM 3218 O O . PRO A 1 416 ? 15.271 8.574 -27.404 1.00 78.38 416 PRO A O 1
ATOM 3221 N N . ILE A 1 417 ? 14.220 9.605 -29.114 1.00 81.69 417 ILE A N 1
ATOM 3222 C CA . ILE A 1 417 ? 12.862 9.281 -28.692 1.00 81.69 417 ILE A CA 1
ATOM 3223 C C . ILE A 1 417 ? 12.551 7.892 -29.261 1.00 81.69 417 ILE A C 1
ATOM 3225 O O . ILE A 1 417 ? 12.523 7.752 -30.484 1.00 81.69 417 ILE A O 1
ATOM 3229 N N . PRO A 1 418 ? 12.352 6.859 -28.424 1.00 75.44 418 PRO A N 1
ATOM 3230 C CA . PRO A 1 418 ? 12.180 5.498 -28.918 1.00 75.44 418 PRO A CA 1
ATOM 3231 C C . PRO A 1 418 ? 10.785 5.244 -29.499 1.00 75.44 418 PRO A C 1
ATOM 3233 O O . PRO A 1 418 ? 10.599 4.222 -30.150 1.00 75.44 418 PRO A O 1
ATOM 3236 N N . LEU A 1 419 ? 9.826 6.146 -29.252 1.00 81.75 419 LEU A N 1
ATOM 3237 C CA . LEU A 1 419 ? 8.446 6.031 -29.713 1.00 81.75 419 LEU A CA 1
ATOM 3238 C C . LEU A 1 419 ? 7.732 7.389 -29.814 1.00 81.75 419 LEU A C 1
ATOM 3240 O O . LEU A 1 419 ? 7.957 8.281 -28.989 1.00 81.75 419 LEU A O 1
ATOM 3244 N N . SER A 1 420 ? 6.844 7.544 -30.790 1.00 81.94 420 SER A N 1
ATOM 3245 C CA . SER A 1 420 ? 5.880 8.648 -30.836 1.00 81.94 420 SER A CA 1
ATOM 3246 C C . SER A 1 420 ? 4.742 8.441 -29.821 1.00 81.94 420 SER A C 1
ATOM 3248 O O . SER A 1 420 ? 4.578 7.349 -29.277 1.00 81.94 420 SER A O 1
ATOM 3250 N N . ALA A 1 421 ? 3.979 9.495 -29.506 1.00 80.06 421 ALA A N 1
ATOM 3251 C CA . ALA A 1 421 ? 2.912 9.435 -28.496 1.00 80.06 421 ALA A CA 1
ATOM 3252 C C . ALA A 1 421 ? 1.831 8.392 -28.819 1.00 80.06 421 ALA A C 1
ATOM 3254 O O . ALA A 1 421 ? 1.363 7.691 -27.929 1.00 80.06 421 ALA A O 1
ATOM 3255 N N . ASP A 1 422 ? 1.484 8.251 -30.098 1.00 81.62 422 ASP A N 1
ATOM 3256 C CA . ASP A 1 422 ? 0.503 7.298 -30.628 1.00 81.62 422 ASP A CA 1
ATOM 3257 C C . ASP A 1 422 ? 0.947 5.831 -30.518 1.00 81.62 422 ASP A C 1
ATOM 3259 O O . ASP A 1 422 ? 0.128 4.926 -30.651 1.00 81.62 422 ASP A O 1
ATOM 3263 N N . GLN A 1 423 ? 2.229 5.583 -30.242 1.00 83.44 423 GLN A N 1
ATOM 3264 C CA . GLN A 1 423 ? 2.764 4.246 -29.981 1.00 83.44 423 GLN A CA 1
ATOM 3265 C C . GLN A 1 423 ? 2.719 3.871 -28.492 1.00 83.44 423 GLN A C 1
ATOM 3267 O O . GLN A 1 423 ? 3.093 2.752 -28.135 1.00 83.44 423 GLN A O 1
ATOM 3272 N N . ILE A 1 424 ? 2.298 4.785 -27.609 1.00 85.25 424 ILE A N 1
ATOM 3273 C CA . ILE A 1 424 ? 2.080 4.468 -26.197 1.00 85.25 424 ILE A CA 1
ATOM 3274 C C . ILE A 1 424 ? 0.791 3.643 -26.104 1.00 85.25 424 ILE A C 1
ATOM 3276 O O . ILE A 1 424 ? -0.261 4.105 -26.544 1.00 85.25 424 ILE A O 1
ATOM 3280 N N . PRO A 1 425 ? 0.846 2.418 -25.557 1.00 79.00 425 PRO A N 1
ATOM 3281 C CA . PRO A 1 425 ? -0.178 1.411 -25.829 1.00 79.00 425 PRO A CA 1
ATOM 3282 C C . PRO A 1 425 ? -1.532 1.709 -25.176 1.00 79.00 425 PRO A C 1
ATOM 3284 O O . PRO A 1 425 ? -2.561 1.294 -25.705 1.00 79.00 425 PRO A O 1
ATOM 3287 N N . PHE A 1 426 ? -1.552 2.428 -24.048 1.00 79.69 426 PHE A N 1
ATOM 3288 C CA . PHE A 1 426 ? -2.778 2.711 -23.306 1.00 79.69 426 PHE A CA 1
ATOM 3289 C C . PHE A 1 426 ? -2.742 4.107 -22.694 1.00 79.69 426 PHE A C 1
ATOM 3291 O O . PHE A 1 426 ? -1.733 4.517 -22.120 1.00 79.69 426 PHE A O 1
ATOM 3298 N N . ALA A 1 427 ? -3.877 4.802 -22.744 1.00 86.31 427 ALA A N 1
ATOM 3299 C CA . ALA A 1 427 ? -4.131 5.897 -21.821 1.00 86.31 427 ALA A CA 1
ATOM 3300 C C . ALA A 1 427 ? -4.239 5.345 -20.382 1.00 86.31 427 ALA A C 1
ATOM 3302 O O . ALA A 1 427 ? -4.656 4.195 -20.200 1.00 86.31 427 ALA A O 1
ATOM 3303 N N . PRO A 1 428 ? -3.902 6.136 -19.350 1.00 89.38 428 PRO A N 1
ATOM 3304 C CA . PRO A 1 428 ? -4.200 5.770 -17.972 1.00 89.38 428 PRO A CA 1
ATOM 3305 C C . PRO A 1 428 ? -5.694 5.485 -17.793 1.00 89.38 428 PRO A C 1
ATOM 3307 O O . PRO A 1 428 ? -6.536 6.223 -18.304 1.00 89.38 428 PRO A O 1
ATOM 3310 N N . GLU A 1 429 ? -6.019 4.452 -17.021 1.00 88.25 429 GLU A N 1
ATOM 3311 C CA . GLU A 1 429 ? -7.397 4.178 -16.607 1.00 88.25 429 GLU A CA 1
ATOM 3312 C C . GLU A 1 429 ? -7.906 5.264 -15.665 1.00 88.25 429 GLU A C 1
ATOM 3314 O O . GLU A 1 429 ? -9.048 5.710 -15.772 1.00 88.25 429 GLU A O 1
ATOM 3319 N N . ALA A 1 430 ? -7.041 5.690 -14.744 1.00 89.81 430 ALA A N 1
ATOM 3320 C CA . ALA A 1 430 ? -7.309 6.798 -13.855 1.00 89.81 430 ALA A CA 1
ATOM 3321 C C . ALA A 1 430 ? -6.044 7.644 -13.609 1.00 89.81 430 ALA A C 1
ATOM 3323 O O . ALA A 1 430 ? -4.951 7.313 -14.059 1.00 89.81 430 ALA A O 1
ATOM 3324 N N . TRP A 1 431 ? -6.170 8.754 -12.886 1.00 90.06 431 TRP A N 1
ATOM 3325 C CA . TRP A 1 431 ? -5.055 9.547 -12.385 1.00 90.06 431 TRP A CA 1
ATOM 3326 C C . TRP A 1 431 ? -5.496 10.297 -11.137 1.00 90.06 431 TRP A C 1
ATOM 3328 O O . TRP A 1 431 ? -6.662 10.681 -11.005 1.00 90.06 431 TRP A O 1
ATOM 3338 N N . ILE A 1 432 ? -4.539 10.536 -10.249 1.00 86.88 432 ILE A N 1
ATOM 3339 C CA . ILE A 1 432 ? -4.698 11.437 -9.107 1.00 86.88 432 ILE A CA 1
ATOM 3340 C C . ILE A 1 432 ? -3.860 12.705 -9.333 1.00 86.88 432 ILE A C 1
ATOM 3342 O O . ILE A 1 432 ? -2.959 12.703 -10.180 1.00 86.88 432 ILE A O 1
ATOM 3346 N N . PRO A 1 433 ? -4.143 13.814 -8.622 1.00 86.94 433 PRO A N 1
ATOM 3347 C CA . PRO A 1 433 ? -3.430 15.070 -8.836 1.00 86.94 433 PRO A CA 1
ATOM 3348 C C . PRO A 1 433 ? -1.909 14.942 -8.674 1.00 86.94 433 PRO A C 1
ATOM 3350 O O . PRO A 1 433 ? -1.411 14.066 -7.963 1.00 86.94 433 PRO A O 1
ATOM 3353 N N . ALA A 1 434 ? -1.173 15.863 -9.296 1.00 86.75 434 ALA A N 1
ATOM 3354 C CA . ALA A 1 434 ? 0.286 15.892 -9.281 1.00 86.75 434 ALA A CA 1
ATOM 3355 C C . ALA A 1 434 ? 0.881 15.820 -7.864 1.00 86.75 434 ALA A C 1
ATOM 3357 O O . ALA A 1 434 ? 0.298 16.318 -6.896 1.00 86.75 434 ALA A O 1
ATOM 3358 N N . HIS A 1 435 ? 2.065 15.215 -7.746 1.00 86.19 435 HIS A N 1
ATOM 3359 C CA . HIS A 1 435 ? 2.887 15.172 -6.528 1.00 86.19 435 HIS A CA 1
ATOM 3360 C C . HIS A 1 435 ? 2.252 14.449 -5.331 1.00 86.19 435 HIS A C 1
ATOM 3362 O O . HIS A 1 435 ? 2.709 14.610 -4.197 1.00 86.19 435 HIS A O 1
ATOM 3368 N N . ASN A 1 436 ? 1.209 13.646 -5.543 1.00 88.62 436 ASN A N 1
ATOM 3369 C CA . ASN A 1 436 ? 0.536 12.915 -4.466 1.00 88.62 436 ASN A CA 1
ATOM 3370 C C . ASN A 1 436 ? 1.335 11.687 -4.003 1.00 88.62 436 ASN A C 1
ATOM 3372 O O . ASN A 1 436 ? 1.190 11.279 -2.847 1.00 88.62 436 ASN A O 1
ATOM 3376 N N . THR A 1 437 ? 2.233 11.151 -4.841 1.00 93.81 437 THR A N 1
ATOM 3377 C CA . THR A 1 437 ? 3.093 9.997 -4.514 1.00 93.81 437 THR A CA 1
ATOM 3378 C C . THR A 1 437 ? 2.283 8.770 -4.043 1.00 93.81 437 THR A C 1
ATOM 3380 O O . THR A 1 437 ? 2.349 8.411 -2.861 1.00 93.81 437 THR A O 1
ATOM 3383 N N . PRO A 1 438 ? 1.490 8.136 -4.926 1.00 95.19 438 PRO A N 1
ATOM 3384 C CA . PRO A 1 438 ? 0.779 6.889 -4.626 1.00 95.19 438 PRO A CA 1
ATOM 3385 C C . PRO A 1 438 ? 1.756 5.718 -4.441 1.00 95.19 438 PRO A C 1
ATOM 3387 O O . PRO A 1 438 ? 2.611 5.464 -5.292 1.00 95.19 438 PRO A O 1
ATOM 3390 N N . LEU A 1 439 ? 1.656 5.005 -3.318 1.00 96.62 439 LEU A N 1
ATOM 3391 C CA . LEU A 1 439 ? 2.644 3.984 -2.933 1.00 96.62 439 LEU A CA 1
ATOM 3392 C C . LEU A 1 439 ? 2.061 2.610 -2.579 1.00 96.62 439 LEU A C 1
ATOM 3394 O O . LEU A 1 439 ? 2.826 1.652 -2.514 1.00 96.62 439 LEU A O 1
ATOM 3398 N N . GLY A 1 440 ? 0.748 2.486 -2.393 1.00 96.56 440 GLY A N 1
ATOM 3399 C CA . GLY A 1 440 ? 0.105 1.204 -2.116 1.00 96.56 440 GLY A CA 1
ATOM 3400 C C . GLY A 1 440 ? -1.388 1.240 -2.407 1.00 96.56 440 GLY A C 1
ATOM 3401 O O . GLY A 1 440 ? -1.999 2.311 -2.359 1.00 96.56 440 GLY A O 1
ATOM 3402 N N . MET A 1 441 ? -1.944 0.075 -2.737 1.00 97.06 441 MET A N 1
ATOM 3403 C CA . MET A 1 441 ? -3.349 -0.103 -3.094 1.00 97.06 441 MET A CA 1
ATOM 3404 C C . MET A 1 441 ? -3.899 -1.410 -2.530 1.00 97.06 441 MET A C 1
ATOM 3406 O O . MET A 1 441 ? -3.147 -2.376 -2.385 1.00 97.06 441 MET A O 1
ATOM 3410 N N . VAL A 1 442 ? -5.207 -1.439 -2.292 1.00 97.56 442 VAL A N 1
ATOM 3411 C CA . VAL A 1 442 ? -5.975 -2.648 -1.967 1.00 97.56 442 VAL A CA 1
ATOM 3412 C C . VAL A 1 442 ? -7.367 -2.550 -2.582 1.00 97.56 442 VAL A C 1
ATOM 3414 O O . VAL A 1 442 ? -7.900 -1.440 -2.702 1.00 97.56 442 VAL A O 1
ATOM 3417 N N . HIS A 1 443 ? -7.960 -3.680 -2.970 1.00 96.62 443 HIS A N 1
ATOM 3418 C CA . HIS A 1 443 ? -9.340 -3.678 -3.441 1.00 96.62 443 HIS A CA 1
ATOM 3419 C C . HIS A 1 443 ? -10.301 -3.375 -2.293 1.00 96.62 443 HIS A C 1
ATOM 3421 O O . HIS A 1 443 ? -10.148 -3.840 -1.164 1.00 96.62 443 HIS A O 1
ATOM 3427 N N . ALA A 1 444 ? -11.336 -2.607 -2.596 1.00 94.88 444 ALA A N 1
ATOM 3428 C CA . ALA A 1 444 ? -12.358 -2.235 -1.637 1.00 94.88 444 ALA A CA 1
ATOM 3429 C C . ALA A 1 444 ? -13.235 -3.421 -1.218 1.00 94.88 444 ALA A C 1
ATOM 3431 O O . ALA A 1 444 ? -13.680 -3.478 -0.076 1.00 94.88 444 ALA A O 1
ATOM 3432 N N . ASN A 1 445 ? -13.428 -4.400 -2.104 1.00 94.31 445 ASN A N 1
ATOM 3433 C CA . ASN A 1 445 ? -14.188 -5.620 -1.817 1.00 94.31 445 ASN A CA 1
ATOM 3434 C C . ASN A 1 445 ? -13.465 -6.596 -0.867 1.00 94.31 445 ASN A C 1
ATOM 3436 O O . ASN A 1 445 ? -14.068 -7.577 -0.442 1.00 94.31 445 ASN A O 1
ATOM 3440 N N . GLU A 1 446 ? -12.196 -6.341 -0.533 1.00 95.62 446 GLU A N 1
ATOM 3441 C CA . GLU A 1 446 ? -11.491 -7.048 0.540 1.00 95.62 446 GLU A CA 1
ATOM 3442 C C . GLU A 1 446 ? -11.865 -6.488 1.926 1.00 95.62 446 GLU A C 1
ATOM 3444 O O . GLU A 1 446 ? -11.597 -7.125 2.942 1.00 95.62 446 GLU A O 1
ATOM 3449 N N . THR A 1 447 ? -12.498 -5.310 1.980 1.00 95.38 447 THR A N 1
ATOM 3450 C CA . THR A 1 447 ? -13.064 -4.722 3.203 1.00 95.38 447 THR A CA 1
ATOM 3451 C C . THR A 1 447 ? -14.537 -5.105 3.371 1.00 95.38 447 THR A C 1
ATOM 3453 O O . THR A 1 447 ? -15.202 -5.512 2.421 1.00 95.38 447 THR A O 1
ATOM 3456 N N . ASN A 1 448 ? -15.079 -4.898 4.572 1.00 93.50 448 ASN A N 1
ATOM 3457 C CA . ASN A 1 448 ? -16.510 -5.037 4.874 1.00 93.50 448 ASN A CA 1
ATOM 3458 C C . ASN A 1 448 ? -17.239 -3.683 4.856 1.00 93.50 448 ASN A C 1
ATOM 3460 O O . ASN A 1 448 ? -18.277 -3.510 5.497 1.00 93.50 448 ASN A O 1
ATOM 3464 N N . PHE A 1 449 ? -16.673 -2.685 4.179 1.00 93.31 449 PHE A N 1
ATOM 3465 C CA . PHE A 1 449 ? -17.264 -1.356 4.126 1.00 93.31 449 PHE A CA 1
ATOM 3466 C C . PHE A 1 449 ? -18.569 -1.355 3.320 1.00 93.31 449 PHE A C 1
ATOM 3468 O O . PHE A 1 449 ? -18.723 -2.142 2.386 1.00 93.31 449 PHE A O 1
ATOM 3475 N N . PRO A 1 450 ? -19.543 -0.497 3.669 1.00 90.06 450 PRO A N 1
ATOM 3476 C CA . PRO A 1 450 ? -20.790 -0.397 2.923 1.00 90.06 450 PRO A CA 1
ATOM 3477 C C . PRO A 1 450 ? -20.584 0.340 1.598 1.00 90.06 450 PRO A C 1
ATOM 3479 O O . PRO A 1 450 ? -19.597 1.050 1.403 1.00 90.06 450 PRO A O 1
ATOM 3482 N N . ALA A 1 451 ? -21.575 0.247 0.711 1.00 88.19 451 ALA A N 1
ATOM 3483 C CA . ALA A 1 451 ? -21.653 1.135 -0.443 1.00 88.19 451 ALA A CA 1
ATOM 3484 C C . ALA A 1 451 ? -21.626 2.623 -0.000 1.00 88.19 451 ALA A C 1
ATOM 3486 O O . ALA A 1 451 ? -22.177 2.958 1.051 1.00 88.19 451 ALA A O 1
ATOM 3487 N N . PRO A 1 452 ? -21.010 3.524 -0.785 1.00 86.50 452 PRO A N 1
ATOM 3488 C CA . PRO A 1 452 ? -20.369 3.258 -2.071 1.00 86.50 452 PRO A CA 1
ATOM 3489 C C . PRO A 1 452 ? -18.941 2.704 -1.962 1.00 86.50 452 PRO A C 1
ATOM 3491 O O . PRO A 1 452 ? -18.328 2.510 -2.991 1.00 86.50 452 PRO A O 1
ATOM 3494 N N . TRP A 1 453 ? -18.407 2.441 -0.765 1.00 89.25 453 TRP A N 1
ATOM 3495 C CA . TRP A 1 453 ? -16.993 2.125 -0.499 1.00 89.25 453 TRP A CA 1
ATOM 3496 C C . TRP A 1 453 ? -16.617 0.643 -0.650 1.00 89.25 453 TRP A C 1
ATOM 3498 O O . TRP A 1 453 ? -15.616 0.205 -0.087 1.00 89.25 453 TRP A O 1
ATOM 3508 N N . ASN A 1 454 ? -17.431 -0.144 -1.352 1.00 90.62 454 ASN A N 1
ATOM 3509 C CA . ASN A 1 454 ? -17.326 -1.604 -1.404 1.00 90.62 454 ASN A CA 1
ATOM 3510 C C . ASN A 1 454 ? -16.928 -2.160 -2.780 1.00 90.62 454 ASN A C 1
ATOM 3512 O O . ASN A 1 454 ? -16.845 -3.380 -2.943 1.00 90.62 454 ASN A O 1
ATOM 3516 N N . LYS A 1 455 ? -16.699 -1.293 -3.774 1.00 90.19 455 LYS A N 1
ATOM 3517 C CA . LYS A 1 455 ? -16.359 -1.669 -5.153 1.00 90.19 455 LYS A CA 1
ATOM 3518 C C . LYS A 1 455 ? -15.359 -0.687 -5.754 1.00 90.19 455 LYS A C 1
ATOM 3520 O O . LYS A 1 455 ? -15.720 0.424 -6.096 1.00 90.19 455 LYS A O 1
ATOM 3525 N N . GLY A 1 456 ? -14.106 -1.095 -5.906 1.00 91.69 456 GLY A N 1
ATOM 3526 C CA . GLY A 1 456 ? -13.051 -0.215 -6.404 1.00 91.69 456 GLY A CA 1
ATOM 3527 C C . GLY A 1 456 ? -11.747 -0.451 -5.660 1.00 91.69 456 GLY A C 1
ATOM 3528 O O . GLY A 1 456 ? -11.498 -1.561 -5.183 1.00 91.69 456 GLY A O 1
ATOM 3529 N N . ILE A 1 457 ? -10.926 0.589 -5.519 1.00 94.56 457 ILE A N 1
ATOM 3530 C CA . ILE A 1 457 ? -9.599 0.504 -4.899 1.00 94.56 457 ILE A CA 1
ATOM 3531 C C . ILE A 1 457 ? -9.335 1.656 -3.926 1.00 94.56 457 ILE A C 1
ATOM 3533 O O . ILE A 1 457 ? -9.562 2.829 -4.227 1.00 94.56 457 ILE A O 1
ATOM 3537 N N . PHE A 1 458 ? -8.775 1.336 -2.761 1.00 95.81 458 PHE A N 1
ATOM 3538 C CA . PHE A 1 458 ? -8.185 2.332 -1.867 1.00 95.81 458 PHE A CA 1
ATOM 3539 C C . PHE A 1 458 ? -6.723 2.555 -2.236 1.00 95.81 458 PHE A C 1
ATOM 3541 O O . PHE A 1 458 ? -5.994 1.595 -2.477 1.00 95.81 458 PHE A O 1
ATOM 3548 N N . VAL A 1 459 ? -6.268 3.810 -2.239 1.00 95.50 459 VAL A N 1
ATOM 3549 C CA . VAL A 1 459 ? -4.908 4.185 -2.659 1.00 95.50 459 VAL A CA 1
ATOM 3550 C C . VAL A 1 459 ? -4.254 5.083 -1.615 1.00 95.50 459 VAL A C 1
ATOM 3552 O O . VAL A 1 459 ? -4.714 6.196 -1.360 1.00 95.50 459 VAL A O 1
ATOM 3555 N N . ALA A 1 460 ? -3.139 4.638 -1.038 1.00 95.00 460 ALA A N 1
ATOM 3556 C CA . ALA A 1 460 ? -2.339 5.442 -0.117 1.00 95.00 460 ALA A CA 1
ATOM 3557 C C . ALA A 1 460 ? -1.437 6.423 -0.880 1.00 95.00 460 ALA A C 1
ATOM 3559 O O . ALA A 1 460 ? -0.544 6.009 -1.625 1.00 95.00 460 ALA A O 1
ATOM 3560 N N . ALA A 1 461 ? -1.627 7.723 -0.646 1.00 91.88 461 ALA A N 1
ATOM 3561 C CA . ALA A 1 461 ? -0.838 8.799 -1.236 1.00 91.88 461 ALA A CA 1
ATOM 3562 C C . ALA A 1 461 ? 0.033 9.497 -0.179 1.00 91.88 461 ALA A C 1
ATOM 3564 O O . ALA A 1 461 ? -0.455 10.211 0.708 1.00 91.88 461 ALA A O 1
ATOM 3565 N N . ARG A 1 462 ? 1.353 9.322 -0.303 1.00 91.50 462 ARG A N 1
ATOM 3566 C CA . ARG A 1 462 ? 2.355 9.740 0.694 1.00 91.50 462 ARG A CA 1
ATOM 3567 C C . ARG A 1 462 ? 2.533 11.247 0.812 1.00 91.50 462 ARG A C 1
ATOM 3569 O O . ARG A 1 462 ? 3.087 11.723 1.807 1.00 91.50 462 ARG A O 1
ATOM 3576 N N . GLY A 1 463 ? 2.101 11.990 -0.196 1.00 84.38 463 GLY A N 1
ATOM 3577 C CA . GLY A 1 463 ? 2.106 13.443 -0.222 1.00 84.38 463 GLY A CA 1
ATOM 3578 C C . GLY A 1 463 ? 3.389 14.087 -0.733 1.00 84.38 463 GLY A C 1
ATOM 3579 O O . GLY A 1 463 ? 4.481 13.510 -0.694 1.00 84.38 463 GLY A O 1
ATOM 3580 N N . SER A 1 464 ? 3.237 15.329 -1.180 1.00 82.06 464 SER A N 1
ATOM 3581 C CA . SER A 1 464 ? 4.232 16.054 -1.961 1.00 82.06 464 SER A CA 1
ATOM 3582 C C . SER A 1 464 ? 5.457 16.475 -1.156 1.00 82.06 464 SER A C 1
ATOM 3584 O O . SER A 1 464 ? 5.398 16.743 0.050 1.00 82.06 464 SER A O 1
ATOM 3586 N N . TRP A 1 465 ? 6.588 16.550 -1.853 1.00 81.62 465 TRP A N 1
ATOM 3587 C CA . TRP A 1 465 ? 7.807 17.221 -1.392 1.00 81.62 465 TRP A CA 1
ATOM 3588 C C . TRP A 1 465 ? 8.204 18.385 -2.317 1.00 81.62 465 TRP A C 1
ATOM 3590 O O . TRP A 1 465 ? 8.817 19.337 -1.850 1.00 81.62 465 TRP A O 1
ATOM 3600 N N . ASN A 1 466 ? 7.827 18.314 -3.600 1.00 76.19 466 ASN A N 1
ATOM 3601 C CA . ASN A 1 466 ? 8.160 19.270 -4.657 1.00 76.19 466 ASN A CA 1
ATOM 3602 C C . ASN A 1 466 ? 6.896 19.989 -5.177 1.00 76.19 466 ASN A C 1
ATOM 3604 O O . ASN A 1 466 ? 6.591 19.947 -6.364 1.00 76.19 466 ASN A O 1
ATOM 3608 N N . SER A 1 467 ? 6.132 20.599 -4.271 1.00 73.50 467 SER A N 1
ATOM 3609 C CA . SER A 1 467 ? 4.971 21.444 -4.590 1.00 73.50 467 SER A CA 1
ATOM 3610 C C . SER A 1 467 ? 4.893 22.577 -3.571 1.00 73.50 467 SER A C 1
ATOM 3612 O O . SER A 1 467 ? 5.131 22.326 -2.384 1.00 73.50 467 SER A O 1
ATOM 3614 N N . ASP A 1 468 ? 4.545 23.789 -4.008 1.00 67.62 468 ASP A N 1
ATOM 3615 C CA . ASP A 1 468 ? 4.431 24.963 -3.126 1.00 67.62 468 ASP A CA 1
ATOM 3616 C C . ASP A 1 468 ? 3.300 24.778 -2.109 1.00 67.62 468 ASP A C 1
ATOM 3618 O O . ASP A 1 468 ? 3.436 25.098 -0.926 1.00 67.62 468 ASP A O 1
ATOM 3622 N N . VAL A 1 469 ? 2.192 24.183 -2.562 1.00 67.56 469 VAL A N 1
ATOM 3623 C CA . VAL A 1 469 ? 1.085 23.754 -1.706 1.00 67.56 469 VAL A CA 1
ATOM 3624 C C . VAL A 1 469 ? 1.210 22.254 -1.457 1.00 67.56 469 VAL A C 1
ATOM 3626 O O . VAL A 1 469 ? 1.288 21.447 -2.389 1.00 67.56 469 VAL A O 1
ATOM 3629 N N . ARG A 1 470 ? 1.231 21.852 -0.181 1.00 67.81 470 ARG A N 1
ATOM 3630 C CA . ARG A 1 470 ? 1.260 20.433 0.200 1.00 67.81 470 ARG A CA 1
ATOM 3631 C C . ARG A 1 470 ? -0.003 19.736 -0.301 1.00 67.81 470 ARG A C 1
ATOM 3633 O O . ARG A 1 470 ? -1.110 20.133 0.048 1.00 67.81 470 ARG A O 1
ATOM 3640 N N . THR A 1 471 ? 0.179 18.672 -1.073 1.00 72.81 471 THR A N 1
ATOM 3641 C CA . THR A 1 471 ? -0.892 17.839 -1.636 1.00 72.81 471 THR A CA 1
ATOM 3642 C C . THR A 1 471 ? -0.618 16.366 -1.335 1.00 72.81 471 THR A C 1
ATOM 3644 O O . THR A 1 471 ? 0.481 16.018 -0.901 1.00 72.81 471 THR A O 1
ATOM 3647 N N . GLY A 1 472 ? -1.620 15.503 -1.480 1.00 78.44 472 GLY A N 1
ATOM 3648 C CA . GLY A 1 472 ? -1.608 14.134 -0.958 1.00 78.44 472 GLY A CA 1
ATOM 3649 C C . GLY A 1 472 ? -1.796 14.095 0.546 1.00 78.44 472 GLY A C 1
ATOM 3650 O O . GLY A 1 472 ? -2.705 14.761 1.048 1.00 78.44 472 GLY A O 1
ATOM 3651 N N . TYR A 1 473 ? -0.979 13.297 1.242 1.00 81.69 473 TYR A N 1
ATOM 3652 C CA . TYR A 1 473 ? -1.155 13.000 2.669 1.00 81.69 473 TYR A CA 1
ATOM 3653 C C . TYR A 1 473 ? -2.577 12.479 2.926 1.00 81.69 473 TYR A C 1
ATOM 3655 O O . TYR A 1 473 ? -3.326 13.037 3.724 1.00 81.69 473 TYR A O 1
ATOM 3663 N N . ARG A 1 474 ? -2.996 11.474 2.147 1.00 83.00 474 ARG A N 1
ATOM 3664 C CA . ARG A 1 474 ? -4.377 10.974 2.150 1.00 83.00 474 ARG A CA 1
ATOM 3665 C C . ARG A 1 474 ? -4.502 9.548 1.640 1.00 83.00 474 ARG A C 1
ATOM 3667 O O . ARG A 1 474 ? -3.576 9.025 1.021 1.00 83.00 474 ARG A O 1
ATOM 3674 N N . VAL A 1 475 ? -5.668 8.959 1.877 1.00 89.94 475 VAL A N 1
ATOM 3675 C CA . VAL A 1 475 ? -6.134 7.767 1.158 1.00 89.94 475 VAL A CA 1
ATOM 3676 C C . VAL A 1 475 ? -7.211 8.207 0.168 1.00 89.94 475 VAL A C 1
ATOM 3678 O O . VAL A 1 475 ? -8.158 8.896 0.550 1.00 89.94 475 VAL A O 1
ATOM 3681 N N . PHE A 1 476 ? -7.034 7.854 -1.100 1.00 89.12 476 PHE A N 1
ATOM 3682 C CA . PHE A 1 476 ? -8.019 8.016 -2.172 1.00 89.12 476 PHE A CA 1
ATOM 3683 C C . PHE A 1 476 ? -8.863 6.739 -2.302 1.00 89.12 476 PHE A C 1
ATOM 3685 O O . PHE A 1 476 ? -8.399 5.670 -1.908 1.00 89.12 476 PHE A O 1
ATOM 3692 N N . TYR A 1 477 ? -10.066 6.841 -2.866 1.00 90.31 477 TYR A N 1
ATOM 3693 C CA . TYR A 1 477 ? -10.945 5.696 -3.147 1.00 90.31 477 TYR A CA 1
ATOM 3694 C C . TYR A 1 477 ? -11.448 5.737 -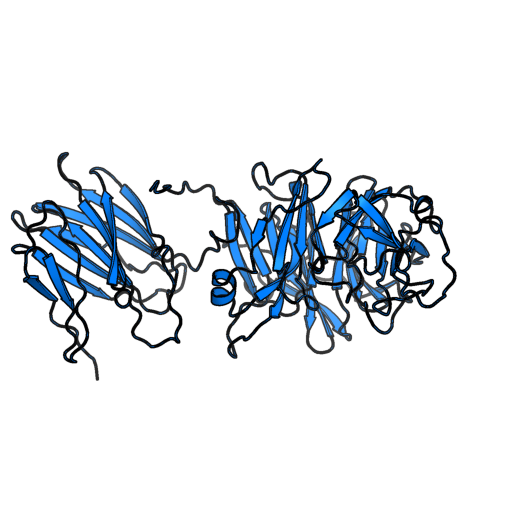4.589 1.00 90.31 477 TYR A C 1
ATOM 3696 O O . TYR A 1 477 ? -12.414 6.433 -4.864 1.00 90.31 477 TYR A O 1
ATOM 3704 N N . ILE A 1 478 ? -10.816 5.025 -5.510 1.00 88.75 478 ILE A N 1
ATOM 3705 C CA . ILE A 1 478 ? -11.248 5.018 -6.911 1.00 88.75 478 ILE A CA 1
ATOM 3706 C C . ILE A 1 478 ? -12.362 3.984 -7.053 1.00 88.75 478 ILE A C 1
ATOM 3708 O O . ILE A 1 478 ? -12.109 2.797 -6.863 1.00 88.75 478 ILE A O 1
ATOM 3712 N N . ASP A 1 479 ? -13.575 4.451 -7.345 1.00 85.50 479 ASP A N 1
ATOM 3713 C CA . ASP A 1 479 ? -14.760 3.610 -7.540 1.00 85.50 479 ASP A CA 1
ATOM 3714 C C . ASP A 1 479 ? -14.630 2.734 -8.795 1.00 85.50 479 ASP A C 1
ATOM 3716 O O . ASP A 1 479 ? -14.039 3.146 -9.800 1.00 85.50 479 ASP A O 1
ATOM 3720 N N . ASP A 1 480 ? -15.196 1.532 -8.746 1.00 77.62 480 ASP A N 1
ATOM 3721 C CA . ASP A 1 480 ? -15.201 0.597 -9.870 1.00 77.62 480 ASP A CA 1
ATOM 3722 C C . ASP A 1 480 ? -16.019 1.170 -11.041 1.00 77.62 480 ASP A C 1
ATO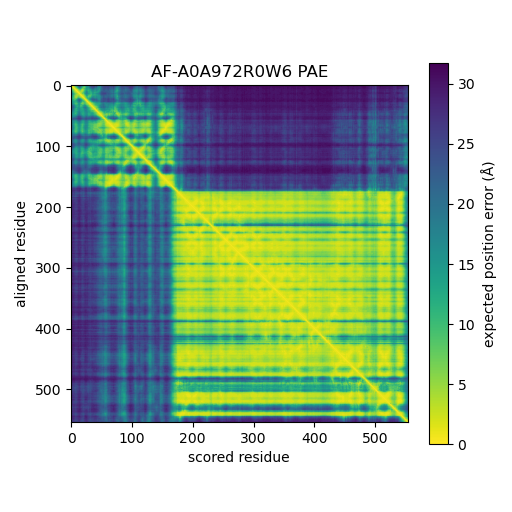M 3724 O O . ASP A 1 480 ? -17.184 1.544 -10.902 1.00 77.62 480 ASP A O 1
ATOM 3728 N N . GLY A 1 481 ? -15.392 1.281 -12.211 1.00 65.44 481 GLY A N 1
ATOM 3729 C CA . GLY A 1 481 ? -15.991 1.893 -13.400 1.00 65.44 481 GLY A CA 1
ATOM 3730 C C . GLY A 1 481 ? -15.891 3.423 -13.483 1.00 65.44 481 GLY A C 1
ATOM 3731 O O . GLY A 1 481 ? -16.274 3.986 -14.514 1.00 65.44 481 GLY A O 1
ATOM 3732 N N . GLN A 1 482 ? -15.337 4.119 -12.479 1.00 67.56 482 GLN A N 1
ATOM 3733 C CA . GLN A 1 482 ? -14.980 5.531 -12.647 1.00 67.56 482 GLN A CA 1
ATOM 3734 C C . GLN A 1 482 ? -13.692 5.677 -13.457 1.00 67.56 482 GLN A C 1
ATOM 3736 O O . GLN A 1 482 ? -12.599 5.351 -13.002 1.00 67.56 482 GLN A O 1
ATOM 3741 N N . THR A 1 483 ? -13.817 6.291 -14.633 1.00 60.28 483 THR A N 1
ATOM 3742 C CA . THR A 1 483 ? -12.675 6.845 -15.362 1.00 60.28 483 THR A CA 1
ATOM 3743 C C . THR A 1 483 ? -12.625 8.363 -15.150 1.00 60.28 483 THR A C 1
ATOM 3745 O O . THR A 1 483 ? -13.565 9.0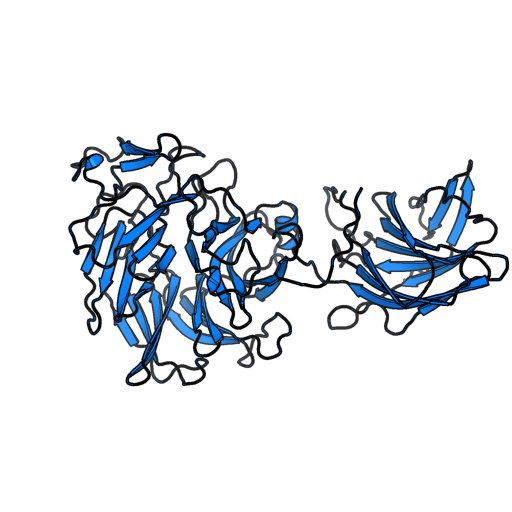93 -15.439 1.00 60.28 483 THR A O 1
ATOM 3748 N N . ILE A 1 484 ? -11.509 8.814 -14.580 1.00 61.91 484 ILE A N 1
ATOM 3749 C CA . ILE A 1 484 ? -10.860 10.140 -14.652 1.00 61.91 484 ILE A CA 1
ATOM 3750 C C . ILE A 1 484 ? -11.581 11.404 -15.175 1.00 61.91 484 ILE A C 1
ATOM 3752 O O . ILE A 1 484 ? -12.148 11.398 -16.276 1.00 61.91 484 ILE A O 1
ATOM 3756 N N . PRO A 1 485 ? -11.329 12.570 -14.518 1.00 61.00 485 PRO A N 1
ATOM 3757 C CA . PRO A 1 485 ? -10.396 12.770 -13.392 1.00 61.00 485 PRO A CA 1
ATOM 3758 C C . PRO A 1 485 ? -10.948 12.272 -12.050 1.00 61.00 485 PRO A C 1
ATOM 3760 O O . PRO A 1 485 ? -12.082 12.581 -11.697 1.00 61.00 485 PRO A O 1
ATOM 3763 N N . PHE A 1 486 ? -10.125 11.547 -11.281 1.00 63.72 486 PHE A N 1
ATOM 3764 C CA . PHE A 1 486 ? -10.519 11.055 -9.964 1.00 63.72 486 PHE A CA 1
ATOM 3765 C C . PHE A 1 486 ? -10.019 11.985 -8.845 1.00 63.72 486 PHE A C 1
ATOM 3767 O O . PHE A 1 486 ? -8.821 12.253 -8.721 1.00 63.72 486 PHE A O 1
ATOM 3774 N N . THR A 1 487 ? -10.938 12.480 -8.013 1.00 53.44 487 THR A N 1
ATOM 3775 C CA . THR A 1 487 ? -10.641 13.424 -6.915 1.00 53.44 487 THR A CA 1
ATOM 3776 C C . THR A 1 487 ? -11.177 12.979 -5.552 1.00 53.44 487 THR A C 1
ATOM 3778 O O . THR A 1 487 ? -10.950 13.672 -4.558 1.00 53.44 487 THR A O 1
ATOM 3781 N N . GLY A 1 488 ? -11.865 11.835 -5.476 1.00 54.78 488 GLY A N 1
ATOM 3782 C CA . GLY A 1 488 ? -12.524 11.374 -4.256 1.00 54.78 488 GLY A CA 1
ATOM 3783 C C . GLY A 1 488 ? -11.536 11.022 -3.141 1.00 54.78 488 GLY A C 1
ATOM 3784 O O . GLY A 1 488 ? -10.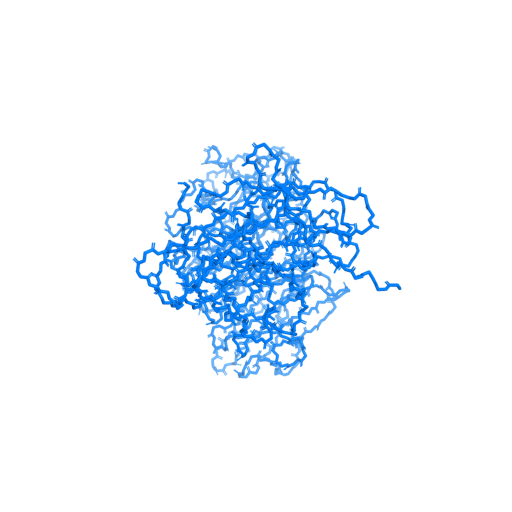509 10.380 -3.345 1.00 54.78 488 GLY A O 1
ATOM 3785 N N . MET A 1 489 ? -11.841 11.459 -1.927 1.00 65.00 489 MET A N 1
ATOM 3786 C CA . MET A 1 489 ? -10.954 11.341 -0.774 1.00 65.00 489 MET A CA 1
ATOM 3787 C C . MET A 1 489 ? -11.629 10.509 0.311 1.00 65.00 489 MET A C 1
ATOM 3789 O O . MET A 1 489 ? -12.760 10.798 0.686 1.00 65.00 489 MET A O 1
ATOM 3793 N N . PHE A 1 490 ? -10.914 9.509 0.824 1.00 62.44 490 PHE A N 1
ATOM 3794 C CA . PHE A 1 490 ? -11.381 8.638 1.902 1.00 62.44 490 PHE A CA 1
ATOM 3795 C C . PHE A 1 490 ? -10.715 8.945 3.247 1.00 62.44 490 PHE A C 1
ATOM 3797 O O . PHE A 1 490 ? -11.345 8.826 4.282 1.00 62.44 490 PHE A O 1
ATOM 3804 N N . LEU A 1 491 ? -9.450 9.368 3.273 1.00 66.75 491 LEU A N 1
ATOM 3805 C CA . LEU A 1 491 ? -8.812 9.850 4.506 1.00 66.75 491 LEU A CA 1
ATOM 3806 C C . LEU A 1 491 ? -8.085 11.159 4.236 1.00 66.75 491 LEU A C 1
ATOM 3808 O O . LEU A 1 491 ? -7.130 11.134 3.471 1.00 66.75 491 LEU A O 1
ATOM 3812 N N . ASN A 1 492 ? -8.428 12.263 4.899 1.00 67.69 492 ASN A N 1
ATOM 3813 C CA . ASN A 1 492 ? -7.670 13.515 4.803 1.00 67.69 492 ASN A CA 1
ATOM 3814 C C . ASN A 1 492 ? -6.659 13.677 5.949 1.00 67.69 492 ASN A C 1
ATOM 3816 O O . ASN A 1 492 ? -6.958 14.301 6.967 1.00 67.69 492 ASN A O 1
ATOM 3820 N N . ALA A 1 493 ? -5.429 13.188 5.769 1.00 57.22 493 ALA A N 1
ATOM 3821 C CA . ALA A 1 493 ? -4.354 13.407 6.742 1.00 57.22 493 ALA A CA 1
ATOM 3822 C C . ALA A 1 493 ? -3.614 14.753 6.555 1.00 57.22 493 ALA A C 1
ATOM 3824 O O . ALA A 1 493 ? -2.671 15.047 7.295 1.00 57.22 493 ALA A O 1
ATOM 3825 N N . ASN A 1 494 ? -4.054 15.586 5.599 1.00 54.84 494 ASN A N 1
ATOM 3826 C CA . ASN A 1 494 ? -3.574 16.951 5.357 1.00 54.84 494 ASN A CA 1
ATOM 3827 C C . ASN A 1 494 ? -4.463 18.030 6.007 1.00 54.84 494 ASN A C 1
ATOM 3829 O O . ASN A 1 494 ? -4.326 19.213 5.691 1.00 54.84 494 ASN A O 1
ATOM 3833 N N . SER A 1 495 ? -5.369 17.670 6.921 1.00 55.03 495 SER A N 1
ATOM 3834 C CA . SER A 1 495 ? -6.133 18.653 7.697 1.00 55.03 495 SER A CA 1
ATOM 3835 C C . SER A 1 495 ? -5.310 19.194 8.878 1.00 55.03 495 SER A C 1
ATOM 3837 O O . SER A 1 495 ? -4.521 18.476 9.501 1.00 55.03 495 SER A O 1
ATOM 3839 N N . LEU A 1 496 ? -5.483 20.477 9.218 1.00 49.34 496 LEU A N 1
ATOM 3840 C CA . LEU A 1 496 ? -4.813 21.081 10.380 1.00 49.34 496 LEU A CA 1
ATOM 3841 C C . LEU A 1 496 ? -5.158 20.354 11.694 1.00 49.34 496 LEU A C 1
ATOM 3843 O O . LEU A 1 496 ? -4.318 20.266 12.586 1.00 49.34 496 LEU A O 1
ATOM 3847 N N . LEU A 1 497 ? -6.359 19.782 11.784 1.00 48.28 497 LEU A N 1
ATOM 3848 C CA . LEU A 1 497 ? -6.826 19.008 12.934 1.00 48.28 497 LEU A CA 1
ATOM 3849 C C . LEU A 1 497 ? -6.112 17.651 13.034 1.00 48.28 497 LEU A C 1
ATOM 3851 O O . LEU A 1 497 ? -5.571 17.324 14.094 1.00 48.28 497 LEU A O 1
ATOM 3855 N N . PHE A 1 498 ? -5.980 16.922 11.919 1.00 54.03 498 PHE A N 1
ATOM 3856 C CA . PHE A 1 498 ? -5.186 15.693 11.848 1.00 54.03 498 PHE A CA 1
ATOM 3857 C C . PHE A 1 498 ? -3.722 15.979 12.202 1.00 54.03 498 PHE A C 1
ATOM 3859 O O . PHE A 1 498 ? -3.105 15.255 12.985 1.00 54.03 498 PHE A O 1
ATOM 3866 N N . LYS A 1 499 ? -3.175 17.086 11.689 1.00 55.62 499 LYS A N 1
ATOM 3867 C CA . LYS A 1 499 ? -1.821 17.545 12.008 1.00 55.62 499 LYS A CA 1
ATOM 3868 C C . LYS A 1 499 ? -1.636 17.768 13.509 1.00 55.62 499 LYS A C 1
ATOM 3870 O O . LYS A 1 499 ? -0.652 17.295 14.067 1.00 55.62 499 LYS A O 1
ATOM 3875 N N . ASN A 1 500 ? -2.569 18.449 14.169 1.00 51.78 500 ASN A N 1
ATOM 3876 C CA . ASN A 1 500 ? -2.490 18.700 15.608 1.00 51.78 500 ASN A CA 1
ATOM 3877 C C . ASN A 1 500 ? -2.644 17.406 16.429 1.00 51.78 500 ASN A C 1
ATOM 3879 O O . ASN A 1 500 ? -2.003 17.269 17.466 1.00 51.78 500 ASN A O 1
ATOM 3883 N N . LEU A 1 501 ? -3.419 16.419 15.958 1.00 53.81 501 LEU A N 1
ATOM 3884 C CA . LEU A 1 501 ? -3.512 15.098 16.601 1.00 53.81 501 LEU A CA 1
ATOM 3885 C C . LEU A 1 501 ? -2.229 14.290 16.511 1.00 53.81 501 LEU A C 1
ATOM 3887 O O . LEU A 1 501 ? -1.822 13.608 17.456 1.00 53.81 501 LEU A O 1
ATOM 3891 N N . VAL A 1 502 ? -1.640 14.291 15.329 1.00 53.12 502 VAL A N 1
ATOM 3892 C CA . VAL A 1 502 ? -0.501 13.437 15.016 1.00 53.12 502 VAL A CA 1
ATOM 3893 C C . VAL A 1 502 ? 0.809 14.183 15.245 1.00 53.12 502 VAL A C 1
ATOM 3895 O O . VAL A 1 502 ? 1.869 13.636 14.987 1.00 53.12 502 VAL A O 1
ATOM 3898 N N . GLY A 1 503 ? 0.777 15.414 15.761 1.00 51.06 503 GLY A N 1
ATOM 3899 C CA . GLY A 1 503 ? 1.964 16.251 15.953 1.00 51.06 503 GLY A CA 1
ATOM 3900 C C . GLY A 1 503 ? 2.631 16.676 14.639 1.00 51.06 503 GLY A C 1
ATOM 3901 O O . GLY A 1 503 ? 3.738 17.197 14.662 1.00 51.06 503 GLY A O 1
ATOM 3902 N N . GLY A 1 504 ? 1.984 16.445 13.493 1.00 61.19 504 GLY A N 1
ATOM 3903 C CA . GLY A 1 504 ? 2.429 16.802 12.149 1.00 61.19 504 GLY A CA 1
ATOM 3904 C C . GLY A 1 504 ? 1.653 16.044 11.062 1.00 61.19 504 GLY A C 1
ATOM 3905 O O . GLY A 1 504 ? 0.702 15.320 11.339 1.00 61.19 504 GLY A O 1
ATOM 3906 N N . TRP A 1 505 ? 2.064 16.190 9.804 1.00 67.62 505 TRP A N 1
ATOM 3907 C CA . TRP A 1 505 ? 1.402 15.562 8.657 1.00 67.62 505 TRP A CA 1
ATOM 3908 C C . TRP A 1 505 ? 1.770 14.078 8.540 1.00 67.62 505 TRP A C 1
ATOM 3910 O O . TRP A 1 505 ? 2.905 13.762 8.159 1.00 67.62 505 TRP A O 1
ATOM 3920 N N . PHE A 1 506 ? 0.832 13.179 8.837 1.00 80.19 506 PHE A N 1
ATOM 3921 C CA . PHE A 1 506 ? 0.995 11.741 8.598 1.00 80.19 506 PHE A CA 1
ATOM 3922 C C . PHE A 1 506 ? 1.164 11.453 7.112 1.00 80.19 506 PHE A C 1
ATOM 3924 O O . PHE A 1 506 ? 0.532 12.085 6.267 1.00 80.19 506 PHE A O 1
ATOM 3931 N N . ARG A 1 507 ? 2.040 10.501 6.791 1.00 87.44 507 ARG A N 1
ATOM 3932 C CA . ARG A 1 507 ? 2.424 10.173 5.418 1.00 87.44 507 ARG A CA 1
ATOM 3933 C C . ARG A 1 507 ? 1.992 8.746 5.076 1.00 87.44 507 ARG A C 1
ATOM 3935 O O . ARG A 1 507 ? 2.802 7.844 5.291 1.00 87.44 507 ARG A O 1
ATOM 3942 N N . PRO A 1 508 ? 0.772 8.533 4.546 1.00 92.56 508 PRO A N 1
ATOM 3943 C CA . PRO A 1 508 ? 0.318 7.210 4.128 1.00 92.56 508 PRO A CA 1
ATOM 3944 C C . PRO A 1 508 ? 1.314 6.556 3.166 1.00 92.56 508 PRO A C 1
ATOM 3946 O O . PRO A 1 508 ? 1.765 7.200 2.221 1.00 92.56 508 PRO A O 1
ATOM 3949 N N . VAL A 1 509 ? 1.684 5.299 3.392 1.00 95.38 509 VAL A N 1
ATOM 3950 C CA . VAL A 1 509 ? 2.583 4.563 2.488 1.00 95.38 509 VAL A CA 1
ATOM 3951 C C . VAL A 1 509 ? 1.850 3.446 1.770 1.00 95.38 509 VAL A C 1
ATOM 3953 O O . VAL A 1 509 ? 1.977 3.337 0.559 1.00 95.38 509 VAL A O 1
ATOM 3956 N N . SER A 1 510 ? 1.102 2.612 2.476 1.00 97.12 510 SER A N 1
ATOM 3957 C CA . SER A 1 510 ? 0.354 1.521 1.859 1.00 97.12 510 SER A CA 1
ATOM 3958 C C . SER A 1 510 ? -0.917 1.229 2.650 1.00 97.12 510 SER A C 1
ATOM 3960 O O . SER A 1 510 ? -1.102 1.744 3.758 1.00 97.12 510 SER A O 1
ATOM 3962 N N . VAL A 1 511 ? -1.800 0.443 2.043 1.00 97.75 511 VAL A N 1
ATOM 3963 C CA . VAL A 1 511 ? -3.095 0.038 2.589 1.00 97.75 511 VAL A CA 1
ATOM 3964 C C . VAL A 1 511 ? -3.313 -1.457 2.400 1.00 97.75 511 VAL A C 1
ATOM 3966 O O . VAL A 1 511 ? -2.869 -2.016 1.401 1.00 97.75 511 VAL A O 1
ATOM 3969 N N . ALA A 1 512 ? -3.999 -2.087 3.349 1.00 97.88 512 ALA A N 1
ATOM 3970 C CA . ALA A 1 512 ? -4.474 -3.466 3.246 1.00 97.88 512 ALA A CA 1
ATOM 3971 C C . ALA A 1 512 ? -5.795 -3.615 4.004 1.00 97.88 512 ALA A C 1
ATOM 3973 O O . ALA A 1 512 ? -6.008 -2.930 5.006 1.00 97.88 512 ALA A O 1
ATOM 3974 N N . ALA A 1 513 ? -6.663 -4.518 3.559 1.00 96.88 513 ALA A N 1
ATOM 3975 C CA . ALA A 1 513 ? -7.816 -4.922 4.346 1.00 96.88 513 ALA A CA 1
ATOM 3976 C C . ALA A 1 513 ? -7.353 -5.851 5.478 1.00 96.88 513 ALA A C 1
ATOM 3978 O O . ALA A 1 513 ? -6.549 -6.756 5.256 1.00 96.88 513 ALA A O 1
ATOM 3979 N N . ALA A 1 514 ? -7.806 -5.611 6.702 1.00 94.06 514 ALA A N 1
ATOM 3980 C CA . ALA A 1 514 ? -7.602 -6.520 7.824 1.00 94.06 514 ALA A CA 1
ATOM 3981 C C . ALA A 1 514 ? -8.605 -7.682 7.771 1.00 94.06 514 ALA A C 1
ATOM 3983 O O . ALA A 1 514 ? -9.603 -7.633 7.056 1.00 94.06 514 ALA A O 1
ATOM 3984 N N . ALA A 1 515 ? -8.364 -8.718 8.576 1.00 91.31 515 ALA A N 1
ATOM 3985 C CA . ALA A 1 515 ? -9.207 -9.914 8.624 1.00 91.31 515 ALA A CA 1
ATOM 3986 C C . ALA A 1 515 ? -10.668 -9.646 9.041 1.00 91.31 515 ALA A C 1
ATOM 3988 O O . ALA A 1 515 ? -11.564 -10.382 8.645 1.00 91.31 515 ALA A O 1
ATOM 3989 N N . ASP A 1 516 ? -10.916 -8.591 9.820 1.00 89.44 516 ASP A N 1
ATOM 3990 C CA . ASP A 1 516 ? -12.265 -8.151 10.204 1.00 89.44 516 ASP A CA 1
ATOM 3991 C C . ASP A 1 516 ? -12.950 -7.286 9.128 1.00 89.44 516 ASP A C 1
ATOM 3993 O O . ASP A 1 516 ? -14.076 -6.822 9.315 1.00 89.44 516 ASP A O 1
ATOM 3997 N N . GLY A 1 517 ? -12.272 -7.040 8.004 1.00 92.25 517 GLY A N 1
ATOM 3998 C CA . GLY A 1 517 ? -12.737 -6.189 6.915 1.00 92.25 517 GLY A CA 1
ATOM 3999 C C . GLY A 1 517 ? -12.569 -4.690 7.165 1.00 92.25 517 GLY A C 1
ATOM 4000 O O . GLY A 1 517 ? -13.131 -3.895 6.417 1.00 92.25 517 GLY A O 1
ATOM 4001 N N . SER A 1 518 ? -11.816 -4.277 8.186 1.00 93.25 518 SER A N 1
ATOM 4002 C CA . SER A 1 518 ? -11.375 -2.883 8.335 1.00 93.25 518 SER A CA 1
ATOM 4003 C C . SER A 1 518 ? -10.210 -2.555 7.385 1.00 93.25 518 SER A C 1
ATOM 4005 O O . SER A 1 518 ? -9.576 -3.449 6.829 1.00 93.25 518 SER A O 1
ATOM 4007 N N . LEU A 1 519 ? -9.896 -1.272 7.191 1.00 96.12 519 LEU A N 1
ATOM 4008 C CA . LEU A 1 519 ? -8.778 -0.821 6.354 1.00 96.12 519 LEU A CA 1
ATOM 4009 C C . LEU A 1 519 ? -7.581 -0.409 7.217 1.00 96.12 519 LEU A C 1
ATOM 4011 O O . LEU A 1 519 ? -7.675 0.502 8.036 1.00 96.12 519 LEU A O 1
ATOM 4015 N N . LEU A 1 520 ? -6.424 -1.021 6.997 1.00 96.00 520 LEU A N 1
ATOM 4016 C CA . LEU A 1 520 ? -5.163 -0.645 7.630 1.00 96.00 520 LEU A CA 1
ATOM 4017 C C . LEU A 1 520 ? -4.395 0.331 6.743 1.00 96.00 520 LEU A C 1
ATOM 4019 O O . LEU A 1 520 ? -4.280 0.113 5.542 1.00 96.00 520 LEU A O 1
ATOM 4023 N N . VAL A 1 521 ? -3.826 1.381 7.336 1.00 95.38 521 VAL A N 1
ATOM 4024 C CA . VAL A 1 521 ? -3.043 2.417 6.646 1.00 95.38 521 VAL A CA 1
ATOM 4025 C C . VAL A 1 521 ? -1.692 2.576 7.336 1.00 95.38 521 VAL A C 1
ATOM 4027 O O . VAL A 1 521 ? -1.629 3.009 8.488 1.00 95.38 521 VAL A O 1
ATOM 4030 N N . THR A 1 522 ? -0.594 2.264 6.647 1.00 95.38 522 THR A N 1
ATOM 4031 C CA . THR A 1 522 ? 0.763 2.471 7.183 1.00 95.38 522 THR A CA 1
ATOM 4032 C C . THR A 1 522 ? 1.241 3.901 6.979 1.00 95.38 522 THR A C 1
ATOM 4034 O O . THR A 1 522 ? 0.876 4.557 6.002 1.00 95.38 522 THR A O 1
ATOM 4037 N N . GLY A 1 523 ? 2.121 4.380 7.858 1.00 90.88 523 GLY A N 1
ATOM 4038 C CA . GLY A 1 523 ? 2.833 5.637 7.668 1.00 90.88 523 GLY A CA 1
ATOM 4039 C C . GLY A 1 523 ? 4.256 5.600 8.204 1.00 90.88 523 GLY A C 1
ATOM 4040 O O . GLY A 1 523 ? 4.501 5.402 9.397 1.00 90.88 523 GLY A O 1
ATOM 4041 N N . ASP A 1 524 ? 5.210 5.858 7.309 1.00 87.00 524 ASP A N 1
ATOM 4042 C CA . ASP A 1 524 ? 6.635 5.775 7.633 1.00 87.00 524 ASP A CA 1
ATOM 4043 C C . ASP A 1 524 ? 7.108 6.902 8.552 1.00 87.00 524 ASP A C 1
ATOM 4045 O O . ASP A 1 524 ? 8.019 6.717 9.366 1.00 87.00 524 ASP A O 1
ATOM 4049 N N . ALA A 1 525 ? 6.513 8.078 8.400 1.00 79.56 525 ALA A N 1
ATOM 4050 C CA . ALA A 1 525 ? 6.969 9.299 9.022 1.00 79.56 525 ALA A CA 1
ATOM 4051 C C . ALA A 1 525 ? 5.832 10.307 9.188 1.00 79.56 525 ALA A C 1
ATOM 4053 O O . ALA A 1 525 ? 4.738 10.181 8.638 1.00 79.56 525 ALA A O 1
ATOM 4054 N N . ILE A 1 526 ? 6.165 11.363 9.919 1.00 69.56 526 ILE A N 1
ATOM 4055 C CA . ILE A 1 526 ? 5.381 12.584 10.030 1.00 69.56 526 ILE A CA 1
ATOM 4056 C C . ILE A 1 526 ? 6.211 13.707 9.407 1.00 69.56 526 ILE A C 1
ATOM 4058 O O . ILE A 1 526 ? 7.432 13.728 9.576 1.00 69.56 526 ILE A O 1
ATOM 4062 N N . SER A 1 527 ? 5.586 14.631 8.676 1.00 62.28 527 SER A N 1
ATOM 4063 C CA . SER A 1 527 ? 6.268 15.823 8.152 1.00 62.28 527 SER A CA 1
ATOM 4064 C C . SER A 1 527 ? 5.762 17.126 8.770 1.00 62.28 527 SER A C 1
ATOM 4066 O O . SER A 1 527 ? 4.623 17.209 9.214 1.00 62.28 527 SER A O 1
ATOM 4068 N N . GLY A 1 528 ? 6.608 18.160 8.766 1.00 57.22 528 GLY A N 1
ATOM 4069 C CA . GLY A 1 528 ? 6.338 19.444 9.426 1.00 57.22 528 GLY A CA 1
ATOM 4070 C C . GLY A 1 528 ? 7.025 19.560 10.794 1.00 57.22 528 GLY A C 1
ATOM 4071 O O . GLY A 1 528 ? 7.729 18.632 11.188 1.00 57.22 528 GLY A O 1
ATOM 4072 N N . PRO A 1 529 ? 6.880 20.702 11.494 1.00 50.81 529 PRO A N 1
ATOM 4073 C CA . PRO A 1 529 ? 7.397 20.856 12.848 1.00 50.81 529 PRO A CA 1
ATOM 4074 C C . PRO A 1 529 ? 6.652 19.890 13.772 1.00 50.81 529 PRO A C 1
ATOM 4076 O O . PRO A 1 529 ? 5.453 20.042 13.987 1.00 50.81 529 PRO A O 1
ATOM 4079 N N . VAL A 1 530 ? 7.375 18.888 14.265 1.00 52.19 530 VAL A N 1
ATOM 4080 C CA . VAL A 1 530 ? 6.906 17.911 15.248 1.00 52.19 530 VAL A CA 1
ATOM 4081 C C . VAL A 1 530 ? 7.635 18.217 16.548 1.00 52.19 530 VAL A C 1
ATOM 4083 O O . VAL A 1 530 ? 8.868 18.296 16.528 1.00 52.19 530 VAL A O 1
ATOM 4086 N N . LYS A 1 531 ? 6.928 18.411 17.670 1.00 45.53 531 LYS A N 1
ATOM 4087 C CA . LYS A 1 531 ? 7.637 18.575 18.947 1.00 45.53 531 LYS A CA 1
ATOM 4088 C C . LYS A 1 531 ? 8.387 17.276 19.281 1.00 45.53 531 LYS A C 1
ATOM 4090 O O . LYS A 1 531 ? 7.883 16.191 18.985 1.00 45.53 531 LYS A O 1
ATOM 4095 N N . PRO A 1 532 ? 9.587 17.343 19.877 1.00 40.28 532 PRO A N 1
ATOM 4096 C CA . PRO A 1 532 ? 10.315 16.148 20.294 1.00 40.28 532 PRO A CA 1
ATOM 4097 C C . PRO A 1 532 ? 9.441 15.240 21.175 1.00 40.28 532 PRO A C 1
ATOM 4099 O O . PRO A 1 532 ? 8.886 15.698 22.166 1.00 40.28 532 PRO A O 1
ATOM 4102 N N . GLY A 1 533 ? 9.301 13.966 20.798 1.00 42.59 533 GLY A N 1
ATOM 4103 C CA . GLY A 1 533 ? 8.465 12.991 21.516 1.00 42.59 533 GLY A CA 1
ATOM 4104 C C . GLY A 1 533 ? 6.970 13.020 21.171 1.00 42.59 533 GLY A C 1
ATOM 4105 O O . GLY A 1 533 ? 6.253 12.098 21.548 1.00 42.59 533 GLY A O 1
ATOM 4106 N N . GLU A 1 534 ? 6.500 14.009 20.410 1.00 45.09 534 GLU A N 1
ATOM 4107 C CA . GLU A 1 534 ? 5.117 14.071 19.941 1.00 45.09 534 GLU A CA 1
ATOM 4108 C C . GLU A 1 534 ? 4.997 13.439 18.541 1.00 45.09 534 GLU A C 1
ATOM 4110 O O . GLU A 1 534 ? 5.877 13.555 17.691 1.00 45.09 534 GLU A O 1
ATOM 4115 N N . GLY A 1 535 ? 3.896 12.729 18.305 1.00 54.47 535 GLY A N 1
ATOM 4116 C CA . GLY A 1 535 ? 3.448 12.324 16.980 1.00 54.47 535 GLY A CA 1
ATOM 4117 C C . GLY A 1 535 ? 3.487 10.832 16.655 1.00 54.47 535 GLY A C 1
ATOM 4118 O O . GLY A 1 535 ? 4.513 10.155 16.731 1.00 54.47 535 GLY A O 1
ATOM 4119 N N . PHE A 1 536 ? 2.328 10.317 16.243 1.00 62.84 536 PHE A N 1
ATOM 4120 C CA . PHE A 1 536 ? 2.126 8.900 15.968 1.00 62.84 536 PHE A CA 1
ATOM 4121 C C . PHE A 1 536 ? 2.664 8.493 14.592 1.00 62.84 536 PHE A C 1
ATOM 4123 O O . PHE A 1 536 ? 2.152 8.891 13.546 1.00 62.84 536 PHE A O 1
ATOM 4130 N N . ARG A 1 537 ? 3.717 7.673 14.609 1.00 73.88 537 ARG A N 1
ATOM 4131 C CA . ARG A 1 537 ? 4.332 7.062 13.426 1.00 73.88 537 ARG A CA 1
ATOM 4132 C C . ARG A 1 537 ? 4.018 5.580 13.475 1.00 73.88 537 ARG A C 1
ATOM 4134 O O . ARG A 1 537 ? 4.482 4.895 14.386 1.00 73.88 537 ARG A O 1
ATOM 4141 N N . GLY A 1 538 ? 3.231 5.088 12.536 1.00 83.12 538 GLY A N 1
ATOM 4142 C CA . GLY A 1 538 ? 2.720 3.736 12.645 1.00 83.12 538 GLY A CA 1
ATOM 4143 C C . GLY A 1 538 ? 1.546 3.481 11.734 1.00 83.12 538 GLY A C 1
ATOM 4144 O O . GLY A 1 538 ? 1.498 3.978 10.613 1.00 83.12 538 GLY A O 1
ATOM 4145 N N . ILE A 1 539 ? 0.628 2.676 12.235 1.00 89.25 539 ILE A N 1
ATOM 4146 C CA . ILE A 1 539 ? -0.463 2.101 11.471 1.00 89.25 539 ILE A CA 1
ATOM 4147 C C . ILE A 1 539 ? -1.769 2.600 12.062 1.00 89.25 539 ILE A C 1
ATOM 4149 O O . ILE A 1 539 ? -1.961 2.554 13.280 1.00 89.25 539 ILE A O 1
ATOM 4153 N N . TYR A 1 540 ? -2.648 3.085 11.198 1.00 87.38 540 TYR A N 1
ATOM 4154 C CA . TYR A 1 540 ? -4.031 3.384 11.536 1.00 87.38 540 TYR A CA 1
ATOM 4155 C C . TYR A 1 540 ? -4.932 2.258 11.050 1.00 87.38 540 TYR A C 1
ATOM 4157 O O . TYR A 1 540 ? -4.681 1.689 9.991 1.00 87.38 540 TYR A O 1
ATOM 4165 N N . ARG A 1 541 ? -5.989 1.977 11.803 1.00 88.38 541 ARG A N 1
ATOM 4166 C CA . ARG A 1 541 ? -7.096 1.115 11.396 1.00 88.38 541 ARG A CA 1
ATOM 4167 C C . ARG A 1 541 ? -8.321 1.981 11.185 1.00 88.38 541 ARG A C 1
ATOM 4169 O O . ARG A 1 541 ? -8.651 2.775 12.062 1.00 88.38 541 ARG A O 1
ATOM 4176 N N . ILE A 1 542 ? -8.962 1.848 10.035 1.00 89.44 542 ILE A N 1
ATOM 4177 C CA . ILE A 1 542 ? -10.207 2.521 9.694 1.00 89.44 542 ILE A CA 1
ATOM 4178 C C . ILE A 1 542 ? -11.313 1.473 9.686 1.00 89.44 542 ILE A C 1
ATOM 4180 O O . ILE A 1 542 ? -11.249 0.530 8.905 1.00 89.44 542 ILE A O 1
ATOM 4184 N N . SER A 1 543 ? -12.315 1.639 10.538 1.00 86.88 543 SER A N 1
ATOM 4185 C CA . SER A 1 543 ? -13.459 0.730 10.663 1.00 86.88 543 SER A CA 1
ATOM 4186 C C . SER A 1 543 ? -14.756 1.481 10.369 1.00 86.88 543 SER A C 1
ATOM 4188 O O . SER A 1 543 ? -14.801 2.702 10.509 1.00 86.88 543 SER A O 1
ATOM 4190 N N . TYR A 1 544 ? -15.806 0.766 9.966 1.00 84.81 544 TYR A N 1
ATOM 4191 C CA . TYR A 1 544 ? -17.151 1.326 9.829 1.00 84.81 544 TYR A CA 1
ATOM 4192 C C . TYR A 1 544 ? -17.956 1.016 11.098 1.00 84.81 544 TYR A C 1
ATOM 4194 O O . TYR A 1 544 ? -18.114 -0.151 11.451 1.00 84.81 544 TYR A O 1
ATOM 4202 N N . ASP A 1 545 ? -18.413 2.049 11.803 1.00 71.44 545 ASP A N 1
ATOM 4203 C CA . ASP A 1 545 ? -19.195 1.936 13.036 1.00 71.44 545 ASP A CA 1
ATOM 4204 C C . ASP A 1 545 ? -20.679 2.161 12.711 1.00 71.44 545 ASP A C 1
ATOM 4206 O O . ASP A 1 545 ? -21.070 3.249 12.289 1.00 71.44 545 ASP A O 1
ATOM 4210 N N . GLN A 1 546 ? -21.499 1.117 12.883 1.00 52.00 546 GLN A N 1
ATOM 4211 C CA . GLN A 1 546 ? -22.948 1.152 12.634 1.00 52.00 546 GLN A CA 1
ATOM 4212 C C . GLN A 1 546 ? -23.747 1.809 13.767 1.00 52.00 546 GLN A C 1
ATOM 4214 O O . GLN A 1 546 ? -24.971 1.911 13.659 1.00 52.00 546 GLN A O 1
ATOM 4219 N N . THR A 1 547 ? -23.098 2.233 14.855 1.00 45.84 547 THR A N 1
ATOM 4220 C CA . THR A 1 547 ? -23.795 2.898 15.958 1.00 45.84 547 THR A CA 1
ATOM 4221 C C . THR A 1 547 ? -24.437 4.189 15.429 1.00 45.84 547 THR A C 1
ATOM 4223 O O . THR A 1 547 ? -23.722 5.036 14.887 1.00 45.84 547 THR A O 1
ATOM 4226 N N . PRO A 1 548 ? -25.772 4.351 15.518 1.00 33.91 548 PRO A N 1
ATOM 4227 C CA . PRO A 1 548 ? -26.453 5.509 14.959 1.00 33.91 548 PRO A CA 1
ATOM 4228 C C . PRO A 1 548 ? -25.958 6.788 15.633 1.00 33.91 548 PRO A C 1
ATOM 4230 O O . PRO A 1 548 ? -26.111 6.976 16.838 1.00 33.91 548 PRO A O 1
ATOM 4233 N N . TYR A 1 549 ? -25.376 7.680 14.835 1.00 37.84 549 TYR A N 1
ATOM 4234 C CA . TYR A 1 549 ? -25.062 9.035 15.260 1.00 37.84 549 TYR A CA 1
ATOM 4235 C C . TYR A 1 549 ? -26.360 9.836 15.267 1.00 37.84 549 TYR A C 1
ATOM 4237 O O . TYR A 1 549 ? -27.026 9.965 14.235 1.00 37.84 549 TYR A O 1
ATOM 4245 N N . LEU A 1 550 ? -26.719 10.395 16.419 1.00 30.53 550 LEU A N 1
ATOM 4246 C CA . LEU A 1 550 ? -27.738 11.434 16.477 1.00 30.53 550 LEU A CA 1
ATOM 4247 C C . LEU A 1 550 ? -27.176 12.639 15.716 1.00 30.53 550 LEU A C 1
ATOM 4249 O O . LEU A 1 550 ? -26.260 13.318 16.171 1.00 30.53 550 LEU A O 1
ATOM 4253 N N . THR A 1 551 ? -27.659 12.831 14.491 1.00 27.52 551 THR A N 1
ATOM 4254 C CA . THR A 1 551 ? -27.271 13.966 13.657 1.00 27.52 551 THR A CA 1
ATOM 4255 C C . THR A 1 551 ? -28.005 15.177 14.210 1.00 27.52 551 THR A C 1
ATOM 4257 O O . THR A 1 551 ? -29.228 15.255 14.097 1.00 27.52 551 THR A O 1
ATOM 4260 N N . ILE A 1 552 ? -27.284 16.098 14.846 1.00 27.91 552 ILE A N 1
ATOM 4261 C CA . ILE A 1 552 ? -27.854 17.389 15.227 1.00 27.91 552 ILE A CA 1
ATOM 4262 C C . ILE A 1 552 ? -27.954 18.195 13.929 1.00 27.91 552 ILE A C 1
ATOM 4264 O O . ILE A 1 552 ? -26.951 18.644 13.378 1.00 27.91 552 ILE A O 1
ATOM 4268 N N . SER A 1 553 ? -29.163 18.270 13.376 1.00 21.14 553 SER A N 1
ATOM 4269 C CA . SER A 1 553 ? -29.460 19.183 12.274 1.00 21.14 553 SER A CA 1
ATOM 4270 C C . SER A 1 553 ? -29.473 20.616 12.833 1.00 21.14 553 SER A C 1
ATOM 4272 O O . SER A 1 553 ? -29.989 20.790 13.938 1.00 21.14 553 SER A O 1
ATOM 4274 N N . PRO A 1 554 ? -28.887 21.600 12.122 1.00 26.23 554 PRO A N 1
ATOM 4275 C CA . PRO A 1 554 ? -28.704 22.970 12.609 1.00 26.23 554 PRO A CA 1
ATOM 4276 C C . PRO A 1 554 ? -30.000 23.710 12.942 1.00 26.23 554 PRO A C 1
ATOM 4278 O O . PRO A 1 554 ? -31.055 23.358 12.358 1.00 26.23 554 PRO A O 1
#

Secondary structure (DSSP, 8-state):
------EEEEEEETTEEEEEEE-SS-PPPEE----TT--GGGEEEEEEE----SSSEES-SS-EEEE--TTSEEEEEEEEPGGGTTPEEEEEEEEE--TT--EEEEEEETTT--EEEEEE-SSEEEEEEE---TT----S---TT--EEEEEEEPTT-EEEEEEEEEEP---GGGS-TTEEEEEEEE-TTEEEEEE-TTT--EEEEEEETTEEEEEEE--SS-SS---BTTTSEEEEEEEE-S-EEEEEEEEETTTEEEEEEEETTEEEEEEEPTTSSSEEEEEEEEE-----SSS---EEEEE-TTS-EEEEE--SSSS---SSSSEEEEE-TT----EEEEE--S-EEEEEEETTEEEEEE---SSS-SS-S-EEEEEEETTSPTTT-B--TTTEEEETTTTEEEE-TTSTT---SS-GGGS----SEEE-TT--EEEEEEGGGS-PPTTTTSEEEEEE---SS-SS----EEEEEETT--S----EEEETTSHHHHHHHTSEEEEEEEEE-TTSPEEEEEEEEES---TT----EEEEEEE--SPP-----

pLDDT: mean 74.71, std 21.71, range [21.14, 98.62]

Mean predicted aligned error: 14.81 Å